Protein AF-A0A9W5Z482-F1 (afdb_monomer_lite)

Secondary structure (DSSP, 8-state):
-HHHHHHHHHHIIIIIHHHHHH---HHHHHHHHHHHHHHHHHHTHHHHHH-----HHHHHHHHHHHTS-HHHHHHHGGGGT-------------PPSP---TT--HHHHHHHHHHHHHHT--SHHHHHHHHHHHHHHTTS-HHHHHHHHHHHHHHHHHH--HHHHHHHHHHHHHHHHSPPPSS--HHHHHHHHHHHHHHHHHHHHHHHHHHHHHHHHHHHHT------TTSHHHHHHHHHHHHHHHHHHHHHHHHS-HHHHHHHHHHTT-HHHHHHHHHHHHHHHHHH--S--HHHHHHHHHHHHHHHTTTT-HHHHHHHHTT-SS--HHHHHHHHHHTT-HHHHHHHHHHHHHH-TT-HHHHHHHHHHHHHTT-HHHHHHHHHHHTTSTTHHHHHHHHHHHHHHTT-HHHHHHHHHHHTTS----HHHHHHHHHHHHHTT-HHHHHHHHHHHHHHHHHH--HHHHH-HHHHHHHHHHHHHHHHHHHHHHHHHHTTT-THHHHHHHHHHHHHHHHTTT-HHHHHHHHHHHHHHHHHHSS-----SSHHHHHHHHHHHHHTT-THHHHHHHHHHHHTT-HHHHHHHHHHHHHTTTT-----------TTHHHHHHHHHHHHHHHHHHHHHHHHHHH--S-HHHHHHHHHHHHHH-TT-HHHHHHHHHHHHHHHHHHHTSPTT-TT--

Structure (mmCIF, N/CA/C/O backbone):
data_AF-A0A9W5Z482-F1
#
_entry.id   AF-A0A9W5Z482-F1
#
loop_
_atom_site.group_PDB
_atom_site.id
_atom_site.type_symbol
_atom_site.label_atom_id
_atom_site.label_alt_id
_atom_site.label_comp_id
_atom_site.label_asym_id
_atom_site.label_entity_id
_atom_site.label_seq_id
_atom_site.pdbx_PDB_ins_code
_atom_site.Cartn_x
_atom_site.Cartn_y
_atom_site.Cartn_z
_atom_site.occupancy
_atom_site.B_iso_or_equiv
_atom_site.auth_seq_id
_atom_site.auth_comp_id
_atom_site.auth_asym_id
_atom_site.auth_atom_id
_atom_site.pdbx_PDB_model_num
ATOM 1 N N . MET A 1 1 ? 15.829 -12.312 -38.586 1.00 54.84 1 MET A N 1
ATOM 2 C CA . MET A 1 1 ? 14.832 -11.801 -39.549 1.00 54.84 1 MET A CA 1
ATOM 3 C C . MET A 1 1 ? 13.422 -12.063 -39.042 1.00 54.84 1 MET A C 1
ATOM 5 O O . MET A 1 1 ? 12.671 -11.106 -38.950 1.00 54.84 1 MET A O 1
ATOM 9 N N . GLU A 1 2 ? 13.074 -13.291 -38.641 1.00 63.84 2 GLU A N 1
ATOM 10 C CA . GLU A 1 2 ? 11.758 -13.576 -38.031 1.00 63.84 2 GLU A CA 1
ATOM 11 C C . GLU A 1 2 ? 11.583 -12.914 -36.653 1.00 63.84 2 GLU A C 1
ATOM 13 O O . GLU A 1 2 ? 10.666 -12.123 -36.494 1.00 63.84 2 GLU A O 1
ATOM 18 N N . GLU A 1 3 ? 12.528 -13.081 -35.716 1.00 70.75 3 GLU A N 1
ATOM 19 C CA . GLU A 1 3 ? 12.453 -12.416 -34.392 1.00 70.75 3 GLU A CA 1
ATOM 20 C C . GLU A 1 3 ? 12.371 -10.878 -34.495 1.00 70.75 3 GLU A C 1
ATOM 22 O O . GLU A 1 3 ? 11.689 -10.217 -33.717 1.00 70.75 3 GLU A O 1
ATOM 27 N N . THR A 1 4 ? 13.054 -10.291 -35.483 1.00 73.88 4 THR A N 1
ATOM 28 C CA . THR A 1 4 ? 13.005 -8.845 -35.753 1.00 73.88 4 THR A CA 1
ATOM 29 C C . THR A 1 4 ? 11.670 -8.410 -36.349 1.00 73.88 4 THR A C 1
ATOM 31 O O . THR A 1 4 ? 11.233 -7.297 -36.091 1.00 73.88 4 THR A O 1
ATOM 34 N N . PHE A 1 5 ? 11.026 -9.268 -37.140 1.00 75.00 5 PHE A N 1
ATOM 35 C CA . PHE A 1 5 ? 9.711 -9.003 -37.717 1.00 75.00 5 PHE A CA 1
ATOM 36 C C . PHE A 1 5 ? 8.631 -9.043 -36.629 1.00 75.00 5 PHE A C 1
ATOM 38 O O . PHE A 1 5 ? 7.838 -8.111 -36.529 1.00 75.00 5 PHE A O 1
ATOM 45 N N . ASP A 1 6 ? 8.680 -10.042 -35.745 1.00 79.00 6 ASP A N 1
ATOM 46 C CA . ASP A 1 6 ? 7.742 -10.172 -34.624 1.00 79.00 6 ASP A CA 1
ATOM 47 C C . ASP A 1 6 ? 7.897 -9.021 -33.622 1.00 79.00 6 ASP A C 1
ATOM 49 O O . ASP A 1 6 ? 6.909 -8.457 -33.154 1.00 79.00 6 ASP A O 1
ATOM 53 N N . PHE A 1 7 ? 9.137 -8.590 -33.362 1.00 82.56 7 PHE A N 1
ATOM 54 C CA . PHE A 1 7 ? 9.402 -7.390 -32.569 1.00 82.56 7 PHE A CA 1
ATOM 55 C C . PHE A 1 7 ? 8.771 -6.132 -33.184 1.00 82.56 7 PHE A C 1
ATOM 57 O O . PHE A 1 7 ? 8.166 -5.335 -32.469 1.00 82.56 7 PHE A O 1
ATOM 64 N N . ILE A 1 8 ? 8.898 -5.944 -34.501 1.00 81.69 8 ILE A N 1
ATOM 65 C CA . ILE A 1 8 ? 8.340 -4.771 -35.185 1.00 81.69 8 ILE A CA 1
ATOM 66 C C . ILE A 1 8 ? 6.812 -4.795 -35.152 1.00 81.69 8 ILE A C 1
ATOM 68 O O . ILE A 1 8 ? 6.208 -3.760 -34.884 1.00 81.69 8 ILE A O 1
ATOM 72 N N . LEU A 1 9 ? 6.184 -5.953 -35.376 1.00 81.31 9 LEU A N 1
ATOM 73 C CA . LEU A 1 9 ? 4.731 -6.094 -35.263 1.00 81.31 9 LEU A CA 1
ATOM 74 C C . LEU A 1 9 ? 4.243 -5.780 -33.848 1.00 81.31 9 LEU A C 1
ATOM 76 O O . LEU A 1 9 ? 3.311 -4.994 -33.680 1.00 81.31 9 LEU A O 1
ATOM 80 N N . PHE A 1 10 ? 4.927 -6.311 -32.835 1.00 84.19 10 PHE A N 1
ATOM 81 C CA . PHE A 1 10 ? 4.622 -6.033 -31.436 1.00 84.19 10 PHE A CA 1
ATOM 82 C C . PHE A 1 10 ? 4.775 -4.541 -31.095 1.00 84.19 10 PHE A C 1
ATOM 84 O O . PHE A 1 10 ? 3.921 -3.964 -30.420 1.00 84.19 10 PHE A O 1
ATOM 91 N N . PHE A 1 11 ? 5.832 -3.892 -31.592 1.00 83.88 11 PHE A N 1
ATOM 92 C CA . PHE A 1 11 ? 6.069 -2.460 -31.392 1.00 83.88 11 PHE A CA 1
ATOM 93 C C . PHE A 1 11 ? 5.025 -1.584 -32.102 1.00 83.88 11 PHE A C 1
ATOM 95 O O . PHE A 1 11 ? 4.569 -0.581 -31.545 1.00 83.88 11 PHE A O 1
ATOM 102 N N . LEU A 1 12 ? 4.614 -1.971 -33.314 1.00 82.75 12 LEU A N 1
ATOM 103 C CA . LEU A 1 12 ? 3.554 -1.291 -34.055 1.00 82.75 12 LEU A CA 1
ATOM 104 C C . LEU A 1 12 ? 2.220 -1.383 -33.311 1.00 82.75 12 LEU A C 1
ATOM 106 O O . LEU A 1 12 ? 1.574 -0.358 -33.103 1.00 82.75 12 LEU A O 1
ATOM 110 N N . GLN A 1 13 ? 1.847 -2.588 -32.879 1.00 84.38 13 GLN A N 1
ATOM 111 C CA . GLN A 1 13 ? 0.572 -2.862 -32.226 1.00 84.38 13 GLN A CA 1
ATOM 112 C C . GLN A 1 13 ? 0.435 -2.150 -30.878 1.00 84.38 13 GLN A C 1
ATOM 114 O O . GLN A 1 13 ? -0.558 -1.465 -30.660 1.00 84.38 13 GLN A O 1
ATOM 119 N N . ASN A 1 14 ? 1.415 -2.312 -29.985 1.00 82.62 14 ASN A N 1
ATOM 120 C CA . ASN A 1 14 ? 1.245 -1.948 -28.575 1.00 82.62 14 ASN A CA 1
ATOM 121 C C . ASN A 1 14 ? 1.732 -0.543 -28.222 1.00 82.62 14 ASN A C 1
ATOM 123 O O . ASN A 1 14 ? 1.478 -0.080 -27.119 1.00 82.62 14 ASN A O 1
ATOM 127 N N . VAL A 1 15 ? 2.490 0.118 -29.102 1.00 82.31 15 VAL A N 1
ATOM 128 C CA . VAL A 1 15 ? 3.088 1.422 -28.776 1.00 82.31 15 VAL A CA 1
ATOM 129 C C . VAL A 1 15 ? 2.818 2.435 -29.872 1.00 82.31 15 VAL A C 1
ATOM 131 O O . VAL A 1 15 ? 2.248 3.492 -29.608 1.00 82.31 15 VAL A O 1
ATOM 134 N N . LEU A 1 16 ? 3.203 2.148 -31.118 1.00 83.19 16 LEU A N 1
ATOM 135 C CA . LEU A 1 16 ? 3.135 3.169 -32.167 1.00 83.19 16 LEU A CA 1
ATOM 136 C C . LEU A 1 16 ? 1.696 3.528 -32.547 1.00 83.19 16 LEU A C 1
ATOM 138 O O . LEU A 1 16 ? 1.410 4.703 -32.746 1.00 83.19 16 LEU A O 1
ATOM 142 N N . VAL A 1 17 ? 0.788 2.554 -32.642 1.00 84.62 17 VAL A N 1
ATOM 143 C CA . VAL A 1 17 ? -0.615 2.828 -32.995 1.00 84.62 17 VAL A CA 1
ATOM 144 C C . VAL A 1 17 ? -1.327 3.606 -31.893 1.00 84.62 17 VAL A C 1
ATOM 146 O O . VAL A 1 17 ? -1.981 4.603 -32.191 1.00 84.62 17 VAL A O 1
ATOM 149 N N . GLU A 1 18 ? -1.150 3.220 -30.630 1.00 84.62 18 GLU A N 1
ATOM 150 C CA . GLU A 1 18 ? -1.739 3.952 -29.504 1.00 84.62 18 GLU A CA 1
ATOM 151 C C . GLU A 1 18 ? -1.191 5.381 -29.412 1.00 84.62 18 GLU A C 1
ATOM 153 O O . GLU A 1 18 ? -1.971 6.327 -29.328 1.00 84.62 18 GLU A O 1
ATOM 158 N N . THR A 1 19 ? 0.133 5.553 -29.533 1.00 82.19 19 THR A N 1
ATOM 159 C CA . THR A 1 19 ? 0.769 6.886 -29.502 1.00 82.19 19 THR A CA 1
ATOM 160 C C . THR A 1 19 ? 0.380 7.756 -30.696 1.00 82.19 19 THR A C 1
ATOM 162 O O . THR A 1 19 ? 0.248 8.970 -30.565 1.00 82.19 19 THR A O 1
ATOM 165 N N . PHE A 1 20 ? 0.146 7.162 -31.869 1.00 83.88 20 PHE A N 1
ATOM 166 C CA . PHE A 1 20 ? -0.346 7.890 -33.039 1.00 83.88 20 PHE A CA 1
ATOM 167 C C . PHE A 1 20 ? -1.770 8.417 -32.832 1.00 83.88 20 PHE A C 1
ATOM 169 O O . PHE A 1 20 ? -2.056 9.560 -33.197 1.00 83.88 20 PHE A O 1
ATOM 176 N N . LEU A 1 21 ? -2.644 7.614 -32.216 1.00 84.50 21 LEU A N 1
ATOM 177 C CA . LEU A 1 21 ? -4.010 8.023 -31.886 1.00 84.50 21 LEU A CA 1
ATOM 178 C C . LEU A 1 21 ? -4.052 9.060 -30.755 1.00 84.50 21 LEU A C 1
ATOM 180 O O . LEU A 1 21 ? -4.895 9.954 -30.794 1.00 84.50 21 LEU A O 1
ATOM 184 N N . SER A 1 22 ? -3.153 8.970 -29.769 1.00 84.38 22 SER A N 1
ATOM 185 C CA . SER A 1 22 ? -3.093 9.911 -28.641 1.00 84.38 22 SER A CA 1
ATOM 186 C C . SER A 1 22 ? -2.330 11.205 -28.937 1.00 84.38 22 SER A C 1
ATOM 188 O O . SER A 1 22 ? -2.401 12.149 -28.148 1.00 84.38 22 SER A O 1
ATOM 190 N N . ALA A 1 23 ? -1.587 11.277 -30.045 1.00 82.62 23 ALA A N 1
ATOM 191 C CA . ALA A 1 23 ? -0.759 12.430 -30.371 1.00 82.62 23 ALA A CA 1
ATOM 192 C C . ALA A 1 23 ? -1.599 13.699 -30.603 1.00 82.62 23 ALA A C 1
ATOM 194 O O . ALA A 1 23 ? -2.407 13.782 -31.526 1.00 82.62 23 ALA A O 1
ATOM 195 N N . SER A 1 24 ? -1.335 14.736 -29.805 1.00 80.25 24 SER A N 1
ATOM 196 C CA . SER A 1 24 ? -2.023 16.034 -29.877 1.00 80.25 24 SER A CA 1
ATOM 197 C C . SER A 1 24 ? -1.505 16.960 -30.984 1.00 80.25 24 SER A C 1
ATOM 199 O O . SER A 1 24 ? -2.161 17.939 -31.334 1.00 80.25 24 SER A O 1
ATOM 201 N N . ASN A 1 25 ? -0.321 16.678 -31.540 1.00 83.56 25 ASN A N 1
ATOM 202 C CA . ASN A 1 25 ? 0.351 17.532 -32.518 1.00 83.56 25 ASN A CA 1
ATOM 203 C C . ASN A 1 25 ? 0.430 16.854 -33.895 1.00 83.56 25 ASN A C 1
ATOM 205 O O . ASN A 1 25 ? 0.949 15.746 -34.033 1.00 83.56 25 ASN A O 1
ATOM 209 N N . THR A 1 26 ? 0.009 17.560 -34.944 1.00 82.12 26 THR A N 1
ATOM 210 C CA . THR A 1 26 ? 0.071 17.084 -36.337 1.00 82.12 26 THR A CA 1
ATOM 211 C C . THR A 1 26 ? 1.504 16.801 -36.798 1.00 82.12 26 THR A C 1
ATOM 213 O O . THR A 1 26 ? 1.750 15.862 -37.555 1.00 82.12 26 THR A O 1
ATOM 216 N N . ARG A 1 27 ? 2.490 17.554 -36.291 1.00 81.06 27 ARG A N 1
ATOM 217 C CA . ARG A 1 27 ? 3.913 17.306 -36.564 1.00 81.06 27 ARG A CA 1
ATOM 218 C C . ARG A 1 27 ? 4.389 15.999 -35.931 1.00 81.06 27 ARG A C 1
ATOM 220 O O . ARG A 1 27 ? 5.186 15.287 -36.535 1.00 81.06 27 ARG A O 1
ATOM 227 N N . ALA A 1 28 ? 3.897 15.689 -34.734 1.00 78.44 28 ALA A N 1
ATOM 228 C CA . ALA A 1 28 ? 4.198 14.447 -34.034 1.00 78.44 28 ALA A CA 1
ATOM 229 C C . ALA A 1 28 ? 3.612 13.234 -34.763 1.00 78.44 28 ALA A C 1
ATOM 231 O O . ALA A 1 28 ? 4.342 12.293 -35.075 1.00 78.44 28 ALA A O 1
ATOM 232 N N . GLN A 1 29 ? 2.346 13.330 -35.172 1.00 83.12 29 GLN A N 1
ATOM 233 C CA . GLN A 1 29 ? 1.701 12.331 -36.025 1.00 83.12 29 GLN A CA 1
ATOM 234 C C . GLN A 1 29 ? 2.460 12.111 -37.341 1.00 83.12 29 GLN A C 1
ATOM 236 O O . GLN A 1 29 ? 2.629 10.969 -37.756 1.00 83.12 29 GLN A O 1
ATOM 241 N N . GLY A 1 30 ? 2.995 13.167 -37.966 1.00 83.31 30 GLY A N 1
ATOM 242 C CA . GLY A 1 30 ? 3.830 13.044 -39.167 1.00 83.31 30 GLY A CA 1
ATOM 243 C C . GLY A 1 30 ? 5.130 12.254 -38.947 1.00 83.31 30 GLY A C 1
ATOM 244 O O . GLY A 1 30 ? 5.507 11.439 -39.791 1.00 83.31 30 GLY A O 1
ATOM 245 N N . PHE A 1 31 ? 5.807 12.443 -37.808 1.00 81.44 31 PHE A N 1
ATOM 246 C CA . PHE A 1 31 ? 7.001 11.662 -37.453 1.00 81.44 31 PHE A CA 1
ATOM 247 C C . PHE A 1 31 ? 6.672 10.196 -37.126 1.00 81.44 31 PHE A C 1
ATOM 249 O O . PHE A 1 31 ? 7.422 9.302 -37.522 1.00 81.44 31 PHE A O 1
ATOM 256 N N . LEU A 1 32 ? 5.546 9.938 -36.456 1.00 84.00 32 LEU A N 1
ATOM 257 C CA . LEU A 1 32 ? 5.069 8.581 -36.167 1.00 84.00 32 LEU A CA 1
ATOM 258 C C . LEU A 1 32 ? 4.631 7.847 -37.442 1.00 84.00 32 LEU A C 1
ATOM 260 O O . LEU A 1 32 ? 5.006 6.694 -37.641 1.00 84.00 32 LEU A O 1
ATOM 264 N N . ALA A 1 33 ? 3.944 8.529 -38.360 1.00 85.00 33 ALA A N 1
ATOM 265 C CA . ALA A 1 33 ? 3.577 7.991 -39.668 1.00 85.00 33 ALA A CA 1
ATOM 266 C C . ALA A 1 33 ? 4.812 7.620 -40.506 1.00 85.00 33 ALA A C 1
ATOM 268 O O . ALA A 1 33 ? 4.873 6.543 -41.102 1.00 85.00 33 ALA A O 1
ATOM 269 N N . TYR A 1 34 ? 5.844 8.472 -40.496 1.00 85.94 34 TYR A N 1
ATOM 270 C CA . TYR A 1 34 ? 7.139 8.158 -41.104 1.00 85.94 34 TYR A CA 1
ATOM 271 C C . TYR A 1 34 ? 7.763 6.890 -40.508 1.00 85.94 34 TYR A C 1
ATOM 273 O O . TYR A 1 34 ? 8.313 6.060 -41.236 1.00 85.94 34 TYR A O 1
ATOM 281 N N . ALA A 1 35 ? 7.689 6.724 -39.189 1.00 83.62 35 ALA A N 1
ATOM 282 C CA . ALA A 1 35 ? 8.217 5.545 -38.527 1.00 83.62 35 ALA A CA 1
ATOM 283 C C . ALA A 1 35 ? 7.454 4.270 -38.884 1.00 83.62 35 ALA A C 1
ATOM 285 O O . ALA A 1 35 ? 8.082 3.291 -39.285 1.00 83.62 35 ALA A O 1
ATOM 286 N N . MET A 1 36 ? 6.120 4.301 -38.802 1.00 85.06 36 MET A N 1
ATOM 287 C CA . MET A 1 36 ? 5.258 3.182 -39.185 1.00 85.06 36 MET A CA 1
ATOM 288 C C . MET A 1 36 ? 5.544 2.740 -40.619 1.00 85.06 36 MET A C 1
ATOM 290 O O . MET A 1 36 ? 5.811 1.567 -40.854 1.00 85.06 36 MET A O 1
ATOM 294 N N . GLN A 1 37 ? 5.605 3.686 -41.559 1.00 84.81 37 GLN A N 1
ATOM 295 C CA . GLN A 1 37 ? 5.914 3.399 -42.959 1.00 84.81 37 GLN A CA 1
ATOM 296 C C . GLN A 1 37 ? 7.273 2.703 -43.131 1.00 84.81 37 GLN A C 1
ATOM 298 O O . GLN A 1 37 ? 7.373 1.711 -43.845 1.00 84.81 37 GLN A O 1
ATOM 303 N N . ASN A 1 38 ? 8.345 3.204 -42.509 1.00 82.00 38 ASN A N 1
ATOM 304 C CA . ASN A 1 38 ? 9.672 2.604 -42.698 1.00 82.00 38 ASN A CA 1
ATOM 305 C C . ASN A 1 38 ? 9.808 1.234 -42.029 1.00 82.00 38 ASN A C 1
ATOM 307 O O . ASN A 1 38 ? 10.508 0.370 -42.555 1.00 82.00 38 ASN A O 1
ATOM 311 N N . LEU A 1 39 ? 9.127 1.023 -40.901 1.00 81.62 39 LEU A N 1
ATOM 312 C CA . LEU A 1 39 ? 9.066 -0.278 -40.243 1.00 81.62 39 LEU A CA 1
ATOM 313 C C . LEU A 1 39 ? 8.276 -1.294 -41.086 1.00 81.62 39 LEU A C 1
ATOM 315 O O . LEU A 1 39 ? 8.740 -2.418 -41.269 1.00 81.62 39 LEU A O 1
ATOM 319 N N . LEU A 1 40 ? 7.150 -0.889 -41.682 1.00 80.38 40 LEU A N 1
ATOM 320 C CA . LEU A 1 40 ? 6.361 -1.727 -42.598 1.00 80.38 40 LEU A CA 1
ATOM 321 C C . LEU A 1 40 ? 7.124 -2.063 -43.891 1.00 80.38 40 LEU A C 1
ATOM 323 O O . LEU A 1 40 ? 7.148 -3.226 -44.312 1.00 80.38 40 LEU A O 1
ATOM 327 N N . ARG A 1 41 ? 7.842 -1.082 -44.458 1.00 80.31 41 ARG A N 1
ATOM 328 C CA . ARG A 1 41 ? 8.763 -1.280 -45.591 1.00 80.31 41 ARG A CA 1
ATOM 329 C C . ARG A 1 41 ? 9.848 -2.296 -45.278 1.00 80.31 41 ARG A C 1
ATOM 331 O O . ARG A 1 41 ? 10.116 -3.171 -46.096 1.00 80.31 41 ARG A O 1
ATOM 338 N N . PHE A 1 42 ? 10.456 -2.204 -44.096 1.00 72.88 42 PHE A N 1
ATOM 339 C CA . PHE A 1 42 ? 11.486 -3.148 -43.665 1.00 72.88 42 PHE A CA 1
ATOM 340 C C . PHE A 1 42 ? 10.939 -4.575 -43.524 1.00 72.88 42 PHE A C 1
ATOM 342 O O . PHE A 1 42 ? 11.577 -5.540 -43.945 1.00 72.88 42 PHE A O 1
ATOM 349 N N . CYS A 1 43 ? 9.722 -4.712 -43.002 1.00 69.62 43 CYS A N 1
ATOM 350 C CA . CYS A 1 43 ? 9.016 -5.988 -42.924 1.00 69.62 43 CYS A CA 1
ATOM 351 C C . CYS A 1 43 ? 8.684 -6.583 -44.314 1.00 69.62 43 CYS A C 1
ATOM 353 O O . CYS A 1 43 ? 8.465 -7.794 -44.447 1.00 69.62 43 CYS A O 1
ATOM 355 N N . GLY A 1 44 ? 8.702 -5.763 -45.373 1.00 67.19 44 GLY A N 1
ATOM 356 C CA . GLY A 1 44 ? 8.306 -6.157 -46.725 1.00 67.19 44 GLY A CA 1
ATOM 357 C C . GLY A 1 44 ? 6.806 -6.436 -46.833 1.00 67.19 44 GLY A C 1
ATOM 358 O O . GLY A 1 44 ? 6.390 -7.230 -47.673 1.00 67.19 44 GLY A O 1
ATOM 359 N N . LEU A 1 45 ? 6.005 -5.827 -45.951 1.00 65.69 45 LEU A N 1
ATOM 360 C CA . LEU A 1 45 ? 4.546 -5.958 -45.941 1.00 65.69 45 LEU A CA 1
ATOM 361 C C . LEU A 1 45 ? 3.908 -5.175 -47.094 1.00 65.69 45 LEU A C 1
ATOM 363 O O . LEU A 1 45 ? 2.899 -5.617 -47.634 1.00 65.69 45 LEU A O 1
ATOM 367 N N . ASP A 1 46 ? 4.546 -4.089 -47.542 1.00 59.50 46 ASP A N 1
ATOM 368 C CA . ASP A 1 46 ? 4.120 -3.301 -48.706 1.00 59.50 46 ASP A CA 1
ATOM 369 C C . ASP A 1 46 ? 4.012 -4.168 -49.971 1.00 59.50 46 ASP A C 1
ATOM 371 O O . ASP A 1 46 ? 3.036 -4.072 -50.710 1.00 59.50 46 ASP A O 1
ATOM 375 N N . SER A 1 47 ? 4.984 -5.059 -50.209 1.00 58.28 47 SER A N 1
ATOM 376 C CA . SER A 1 47 ? 4.965 -5.966 -51.362 1.00 58.28 47 SER A CA 1
ATOM 377 C C . SER A 1 47 ? 4.102 -7.207 -51.132 1.00 58.28 47 SER A C 1
ATOM 379 O O . SER A 1 47 ? 3.472 -7.671 -52.078 1.00 58.28 47 SER A O 1
ATOM 381 N N . ALA A 1 48 ? 4.024 -7.722 -49.899 1.00 57.09 48 ALA A N 1
ATOM 382 C CA . ALA A 1 48 ? 3.227 -8.905 -49.555 1.00 57.09 48 ALA A CA 1
ATOM 383 C C . ALA A 1 48 ? 1.707 -8.644 -49.539 1.00 57.09 48 ALA A C 1
ATOM 385 O O . ALA A 1 48 ? 0.930 -9.533 -49.867 1.00 57.09 48 ALA A O 1
ATOM 386 N N . VAL A 1 49 ? 1.270 -7.431 -49.180 1.00 58.25 49 VAL A N 1
ATOM 387 C CA . VAL A 1 49 ? -0.151 -7.038 -49.196 1.00 58.25 49 VAL A CA 1
ATOM 388 C C . VAL A 1 49 ? -0.581 -6.555 -50.589 1.00 58.25 49 VAL A C 1
ATOM 390 O O . VAL A 1 49 ? -1.719 -6.802 -50.993 1.00 58.25 49 VAL A O 1
ATOM 393 N N . ALA A 1 50 ? 0.318 -5.906 -51.345 1.00 57.38 50 ALA A N 1
ATOM 394 C CA . ALA A 1 50 ? 0.043 -5.450 -52.712 1.00 57.38 50 ALA A CA 1
ATOM 395 C C . ALA A 1 50 ? 0.021 -6.599 -53.737 1.00 57.38 50 ALA A C 1
ATOM 397 O O . ALA A 1 50 ? -0.849 -6.626 -54.608 1.00 57.38 50 ALA A O 1
ATOM 398 N N . ASN A 1 51 ? 0.927 -7.576 -53.618 1.00 56.81 51 ASN A N 1
ATOM 399 C CA . ASN A 1 51 ? 0.918 -8.777 -54.449 1.00 56.81 51 ASN A CA 1
ATOM 400 C C . ASN A 1 51 ? 0.178 -9.899 -53.715 1.00 56.81 51 ASN A C 1
ATOM 402 O O . ASN A 1 51 ? 0.776 -10.645 -52.947 1.00 56.81 51 ASN A O 1
ATOM 406 N N . ARG A 1 52 ? -1.120 -10.075 -53.997 1.00 53.69 52 ARG A N 1
ATOM 407 C CA . ARG A 1 52 ? -1.876 -11.301 -53.654 1.00 53.69 52 ARG A CA 1
ATOM 408 C C . ARG A 1 52 ? -1.380 -12.505 -54.483 1.00 53.69 52 ARG A C 1
ATOM 410 O O . ARG A 1 52 ? -2.152 -13.121 -55.216 1.00 53.69 52 ARG A O 1
ATOM 417 N N . SER A 1 53 ? -0.079 -12.789 -54.477 1.00 46.53 53 SER A N 1
ATOM 418 C CA . SER A 1 53 ? 0.539 -13.846 -55.282 1.00 46.53 53 SER A CA 1
ATOM 419 C C . SER A 1 53 ? 0.624 -15.163 -54.511 1.00 46.53 53 SER A C 1
ATOM 421 O O . SER A 1 53 ? 0.942 -15.172 -53.327 1.00 46.53 53 SER A O 1
ATOM 423 N N . ARG A 1 54 ? 0.371 -16.269 -55.225 1.00 47.72 54 ARG A N 1
ATOM 424 C CA . ARG A 1 54 ? 0.322 -17.680 -54.786 1.00 47.72 54 ARG A CA 1
ATOM 425 C C . ARG A 1 54 ? 1.675 -18.263 -54.304 1.00 47.72 54 ARG A C 1
ATOM 427 O O . ARG A 1 54 ? 1.995 -19.397 -54.648 1.00 47.72 54 ARG A O 1
ATOM 434 N N . ASP A 1 55 ? 2.474 -17.511 -53.549 1.00 51.09 55 ASP A N 1
ATOM 435 C CA . ASP A 1 55 ? 3.761 -17.969 -53.007 1.00 51.09 55 ASP A CA 1
ATOM 436 C C . ASP A 1 55 ? 3.647 -18.319 -51.516 1.00 51.09 55 ASP A C 1
ATOM 438 O O . ASP A 1 55 ? 3.397 -17.463 -50.671 1.00 51.09 55 ASP A O 1
ATOM 442 N N . PHE A 1 56 ? 3.945 -19.574 -51.176 1.00 51.06 56 PHE A N 1
ATOM 443 C CA . PHE A 1 56 ? 3.833 -20.156 -49.826 1.00 51.06 56 PHE A CA 1
ATOM 444 C C . PHE A 1 56 ? 4.657 -19.425 -48.732 1.00 51.06 56 PHE A C 1
ATOM 446 O O . PHE A 1 56 ? 4.397 -19.583 -47.546 1.00 51.06 56 PHE A O 1
ATOM 453 N N . ARG A 1 57 ? 5.663 -18.610 -49.103 1.00 50.78 57 ARG A N 1
ATOM 454 C CA . ARG A 1 57 ? 6.443 -17.751 -48.175 1.00 50.78 57 ARG A CA 1
ATOM 455 C C . ARG A 1 57 ? 5.887 -16.330 -48.023 1.00 50.78 57 ARG A C 1
ATOM 457 O O . ARG A 1 57 ? 6.170 -15.673 -47.023 1.00 50.78 57 ARG A O 1
ATOM 464 N N . ALA A 1 58 ? 5.138 -15.836 -49.011 1.00 52.59 58 ALA A N 1
ATOM 465 C CA . ALA A 1 58 ? 4.356 -14.607 -48.865 1.00 52.59 58 ALA A CA 1
ATOM 466 C C . ALA A 1 58 ? 3.164 -14.850 -47.923 1.00 52.59 58 ALA A C 1
ATOM 468 O O . ALA A 1 58 ? 2.791 -13.947 -47.174 1.00 52.59 58 ALA A O 1
ATOM 469 N N . ASP A 1 59 ? 2.670 -16.094 -47.882 1.00 58.72 59 ASP A N 1
ATOM 470 C CA . ASP A 1 59 ? 1.641 -16.555 -46.950 1.00 58.72 59 ASP A CA 1
ATOM 471 C C . ASP A 1 59 ? 2.042 -16.396 -45.479 1.00 58.72 59 ASP A C 1
ATOM 473 O O . ASP A 1 59 ? 1.229 -15.905 -44.712 1.00 58.72 59 ASP A O 1
ATOM 477 N N . GLU A 1 60 ? 3.277 -16.693 -45.054 1.00 65.44 60 GLU A N 1
ATOM 478 C CA . GLU A 1 60 ? 3.658 -16.536 -43.632 1.00 65.44 60 GLU A CA 1
ATOM 479 C C . GLU A 1 60 ? 3.665 -15.066 -43.176 1.00 65.44 60 GLU A C 1
ATOM 481 O O . GLU A 1 60 ? 3.184 -14.737 -42.092 1.00 65.44 60 GLU A O 1
ATOM 486 N N . LYS A 1 61 ? 4.172 -14.147 -44.007 1.00 68.19 61 LYS A N 1
ATOM 487 C CA . LYS A 1 61 ? 4.167 -12.707 -43.686 1.00 68.19 61 LYS A CA 1
ATOM 488 C C . LYS A 1 61 ? 2.758 -12.121 -43.720 1.00 68.19 61 LYS A C 1
ATOM 490 O O . LYS A 1 61 ? 2.439 -11.247 -42.917 1.00 68.19 61 LYS A O 1
ATOM 495 N N . TYR A 1 62 ? 1.929 -12.599 -44.646 1.00 69.69 62 TYR A N 1
ATOM 496 C CA . TYR A 1 62 ? 0.530 -12.209 -44.754 1.00 69.69 62 TYR A CA 1
ATOM 497 C C . TYR A 1 62 ? -0.313 -12.787 -43.607 1.00 69.69 62 TYR A C 1
ATOM 499 O O . TYR A 1 62 ? -1.134 -12.074 -43.041 1.00 69.69 62 TYR A O 1
ATOM 507 N N . GLN A 1 63 ? -0.061 -14.026 -43.183 1.00 71.62 63 GLN A N 1
ATOM 508 C CA . GLN A 1 63 ? -0.681 -14.643 -42.007 1.00 71.62 63 GLN A CA 1
ATOM 509 C C . GLN A 1 63 ? -0.354 -13.860 -40.735 1.00 71.62 63 GLN A C 1
ATOM 511 O O . GLN A 1 63 ? -1.269 -13.484 -40.011 1.00 71.62 63 GLN A O 1
ATOM 516 N N . ARG A 1 64 ? 0.913 -13.488 -40.520 1.00 70.12 64 ARG A N 1
ATOM 517 C CA . ARG A 1 64 ? 1.307 -12.634 -39.385 1.00 70.12 64 ARG A CA 1
ATOM 518 C C . ARG A 1 64 ? 0.726 -11.214 -39.459 1.00 70.12 64 ARG A C 1
ATOM 520 O O . ARG A 1 64 ? 0.517 -10.575 -38.436 1.00 70.12 64 ARG A O 1
ATOM 527 N N . TRP A 1 65 ? 0.423 -10.705 -40.657 1.00 75.81 65 TRP A N 1
ATOM 528 C CA . TRP A 1 65 ? -0.366 -9.477 -40.804 1.00 75.81 65 TRP A CA 1
ATOM 529 C C . TRP A 1 65 ? -1.824 -9.693 -40.390 1.00 75.81 65 TRP A C 1
ATOM 531 O O . TRP A 1 65 ? -2.383 -8.846 -39.704 1.00 75.81 65 TRP A O 1
ATOM 541 N N . LEU A 1 66 ? -2.440 -10.820 -40.766 1.00 75.81 66 LEU A N 1
ATOM 542 C CA . LEU A 1 66 ? -3.800 -11.182 -40.351 1.00 75.81 66 LEU A CA 1
ATOM 543 C C . LEU A 1 66 ? -3.923 -11.426 -38.838 1.00 75.81 66 LEU A C 1
ATOM 545 O O . LEU A 1 66 ? -4.997 -11.179 -38.296 1.00 75.81 66 LEU A O 1
ATOM 549 N N . GLU A 1 67 ? -2.849 -11.857 -38.169 1.00 79.62 67 GLU A N 1
ATOM 550 C CA . GLU A 1 67 ? -2.780 -11.994 -36.703 1.00 79.62 67 GLU A CA 1
ATOM 551 C C . GLU A 1 67 ? -2.947 -10.652 -35.968 1.00 79.62 67 GLU A C 1
ATOM 553 O O . GLU A 1 67 ? -3.341 -10.634 -34.801 1.00 79.62 67 GLU A O 1
ATOM 558 N N . LEU A 1 68 ? -2.704 -9.517 -36.637 1.00 78.94 68 LEU A N 1
ATOM 559 C CA . LEU A 1 68 ? -2.940 -8.203 -36.045 1.00 78.94 68 LEU A CA 1
ATOM 560 C C . LEU A 1 68 ? -4.446 -7.909 -35.895 1.00 78.94 68 LEU A C 1
ATOM 562 O O . LEU A 1 68 ? -5.235 -8.179 -36.813 1.00 78.94 68 LEU A O 1
ATOM 566 N N . PRO A 1 69 ? -4.858 -7.233 -34.803 1.00 86.62 69 PRO A N 1
ATOM 567 C CA . PRO A 1 69 ? -6.228 -6.757 -34.643 1.00 86.62 69 PRO A CA 1
ATOM 568 C C . PRO A 1 69 ? -6.701 -5.928 -35.844 1.00 86.62 69 PRO A C 1
ATOM 570 O O . PRO A 1 69 ? -5.942 -5.144 -36.418 1.00 86.62 69 PRO A O 1
ATOM 573 N N . GLU A 1 70 ? -7.975 -6.068 -36.219 1.00 81.81 70 GLU A N 1
ATOM 574 C CA . GLU A 1 70 ? -8.563 -5.344 -37.360 1.00 81.81 70 GLU A CA 1
ATOM 575 C C . GLU A 1 70 ? -8.426 -3.823 -37.230 1.00 81.81 70 GLU A C 1
ATOM 577 O O . GLU A 1 70 ? -8.131 -3.138 -38.207 1.00 81.81 70 GLU A O 1
ATOM 582 N N . THR A 1 71 ? -8.555 -3.296 -36.012 1.00 83.38 71 THR A N 1
ATOM 583 C CA . THR A 1 71 ? -8.373 -1.870 -35.708 1.00 83.38 71 THR A CA 1
ATOM 584 C C . THR A 1 71 ? -6.968 -1.385 -36.067 1.00 83.38 71 THR A C 1
ATOM 586 O O . THR A 1 71 ? -6.814 -0.378 -36.756 1.00 83.38 71 THR A O 1
ATOM 589 N N . VAL A 1 72 ? -5.944 -2.141 -35.668 1.00 82.50 72 VAL A N 1
ATOM 590 C CA . VAL A 1 72 ? -4.530 -1.857 -35.946 1.00 82.50 72 VAL A CA 1
ATOM 591 C C . VAL A 1 72 ? -4.245 -1.957 -37.443 1.00 82.50 72 VAL A C 1
ATOM 593 O O . VAL A 1 72 ? -3.614 -1.066 -38.010 1.00 82.50 72 VAL A O 1
ATOM 596 N N . ARG A 1 73 ? -4.769 -2.986 -38.117 1.00 82.31 73 ARG A N 1
ATOM 597 C CA . ARG A 1 73 ? -4.623 -3.141 -39.572 1.00 82.31 73 ARG A CA 1
ATOM 598 C C . ARG A 1 73 ? -5.237 -1.981 -40.348 1.00 82.31 73 ARG A C 1
ATOM 600 O O . ARG A 1 73 ? -4.603 -1.481 -41.274 1.00 82.31 73 ARG A O 1
ATOM 607 N N . ASN A 1 74 ? -6.428 -1.529 -39.962 1.00 83.31 74 ASN A N 1
ATOM 608 C CA . ASN A 1 74 ? -7.105 -0.409 -40.617 1.00 83.31 74 ASN A CA 1
ATOM 609 C C . ASN A 1 74 ? -6.307 0.896 -40.495 1.00 83.31 74 ASN A C 1
ATOM 611 O O . ASN A 1 74 ? -6.263 1.678 -41.442 1.00 83.31 74 ASN A O 1
ATOM 615 N N . ILE A 1 75 ? -5.634 1.107 -39.360 1.00 83.31 75 ILE A N 1
ATOM 616 C CA . ILE A 1 75 ? -4.780 2.281 -39.129 1.00 83.31 75 ILE A CA 1
ATOM 617 C C . ILE A 1 75 ? -3.465 2.176 -39.908 1.00 83.31 75 ILE A C 1
ATOM 619 O O . ILE A 1 75 ? -2.970 3.180 -40.412 1.00 83.31 75 ILE A O 1
ATOM 623 N N . LEU A 1 76 ? -2.897 0.973 -40.028 1.00 82.56 76 LEU A N 1
ATOM 624 C CA . LEU A 1 76 ? -1.614 0.758 -40.700 1.00 82.56 76 LEU A CA 1
ATOM 625 C C . LEU A 1 76 ? -1.724 0.664 -42.232 1.00 82.56 76 LEU A C 1
ATOM 627 O O . LEU A 1 76 ? -0.759 0.977 -42.928 1.00 82.56 76 LEU A O 1
ATOM 631 N N . ALA A 1 77 ? -2.882 0.270 -42.773 1.00 82.31 77 ALA A N 1
ATOM 632 C CA . ALA A 1 77 ? -3.087 0.068 -44.210 1.00 82.31 77 ALA A CA 1
ATOM 633 C C . ALA A 1 77 ? -2.748 1.295 -45.090 1.00 82.31 77 ALA A C 1
ATOM 635 O O . ALA A 1 77 ? -2.095 1.109 -46.121 1.00 82.31 77 ALA A O 1
ATOM 636 N N . PRO A 1 78 ? -3.090 2.545 -44.713 1.00 82.81 78 PRO A N 1
ATOM 637 C CA . PRO A 1 78 ? -2.682 3.731 -45.468 1.00 82.81 78 PRO A CA 1
ATOM 638 C C . PRO A 1 78 ? -1.157 3.901 -45.555 1.00 82.81 78 PRO A C 1
ATOM 640 O O . PRO A 1 78 ? -0.641 4.363 -46.576 1.00 82.81 78 PRO A O 1
ATOM 643 N N . PHE A 1 79 ? -0.415 3.489 -44.520 1.00 80.81 79 PHE A N 1
ATOM 644 C CA . PHE A 1 79 ? 1.037 3.676 -44.444 1.00 80.81 79 PHE A CA 1
ATOM 645 C C . PHE A 1 79 ? 1.845 2.682 -45.288 1.00 80.81 79 PHE A C 1
ATOM 647 O O . PHE A 1 79 ? 3.030 2.912 -45.518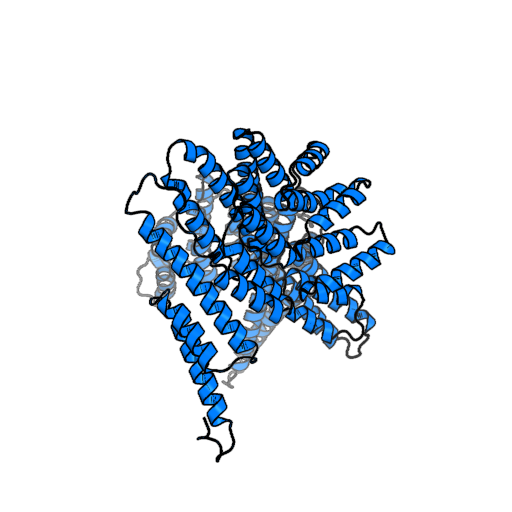 1.00 80.81 79 PHE A O 1
ATOM 654 N N . LEU A 1 80 ? 1.205 1.634 -45.820 1.00 78.50 80 LEU A N 1
ATOM 655 C CA . LEU A 1 80 ? 1.818 0.710 -46.787 1.00 78.50 80 LEU A CA 1
ATOM 656 C C . LEU A 1 80 ? 2.102 1.382 -48.142 1.00 78.50 80 LEU A C 1
ATOM 658 O O . LEU A 1 80 ? 2.944 0.933 -48.913 1.00 78.50 80 LEU A O 1
ATOM 662 N N . THR A 1 81 ? 1.382 2.463 -48.459 1.00 76.94 81 THR A N 1
ATOM 663 C CA . THR A 1 81 ? 1.498 3.174 -49.747 1.00 76.94 81 THR A CA 1
ATOM 664 C C . THR A 1 81 ? 2.020 4.603 -49.600 1.00 76.94 81 THR A C 1
ATOM 666 O O . THR A 1 81 ? 2.367 5.248 -50.595 1.00 76.94 81 THR A O 1
ATOM 669 N N . SER A 1 82 ? 2.119 5.106 -48.366 1.00 82.19 82 SER A N 1
ATOM 670 C CA . SER A 1 82 ? 2.551 6.472 -48.090 1.00 82.19 82 SER A CA 1
ATOM 671 C C . SER A 1 82 ? 4.033 6.700 -48.417 1.00 82.19 82 SER A C 1
ATOM 673 O O . SER A 1 82 ? 4.845 5.773 -48.517 1.00 82.19 82 SER A O 1
ATOM 675 N N . LYS A 1 83 ? 4.402 7.974 -48.602 1.00 80.06 83 LYS A N 1
ATOM 676 C CA . LYS A 1 83 ? 5.767 8.423 -48.931 1.00 80.06 83 LYS A CA 1
ATOM 677 C C . LYS A 1 83 ? 6.235 9.555 -48.015 1.00 80.06 83 LYS A C 1
ATOM 679 O O . LYS A 1 83 ? 6.754 10.565 -48.478 1.00 80.06 83 LYS A O 1
ATOM 684 N N . TYR A 1 84 ? 6.061 9.393 -46.709 1.00 78.69 84 TYR A N 1
ATOM 685 C CA . TYR A 1 84 ? 6.641 10.305 -45.731 1.00 78.69 84 TYR A CA 1
ATOM 686 C C . TYR A 1 84 ? 8.171 10.273 -45.816 1.00 78.69 84 TYR A C 1
ATOM 688 O O . TYR A 1 84 ? 8.785 9.203 -45.875 1.00 78.69 84 TYR A O 1
ATOM 696 N N . THR A 1 85 ? 8.783 11.455 -45.791 1.00 75.25 85 THR A N 1
ATOM 697 C CA . THR A 1 85 ? 10.236 11.656 -45.773 1.00 75.25 85 THR A CA 1
ATOM 698 C C . THR A 1 85 ? 10.584 12.728 -44.751 1.00 75.25 85 THR A C 1
ATOM 700 O O . THR A 1 85 ? 9.939 13.773 -44.711 1.00 75.25 85 THR A O 1
ATOM 703 N N . VAL A 1 86 ? 11.620 12.491 -43.949 1.00 70.62 86 VAL A N 1
ATOM 704 C CA . VAL A 1 86 ? 12.125 13.452 -42.961 1.00 70.62 86 VAL A CA 1
ATOM 705 C C . VAL A 1 86 ? 13.455 14.011 -43.458 1.00 70.62 86 VAL A C 1
ATOM 707 O O . VAL A 1 86 ? 14.335 13.245 -43.852 1.00 70.62 86 VAL A O 1
ATOM 710 N N . THR A 1 87 ? 13.609 15.337 -43.444 1.00 58.84 87 THR A N 1
ATOM 711 C CA . THR A 1 87 ? 14.867 16.005 -43.795 1.00 58.84 87 THR A CA 1
ATOM 712 C C . THR A 1 87 ? 15.935 15.711 -42.742 1.00 58.84 87 THR A C 1
ATOM 714 O O . THR A 1 87 ? 15.727 15.863 -41.538 1.00 58.84 87 THR A O 1
ATOM 717 N N . ILE A 1 88 ? 17.085 15.227 -43.212 1.00 53.72 88 ILE A N 1
ATOM 718 C CA . ILE A 1 88 ? 18.174 14.722 -42.376 1.00 53.72 88 ILE A CA 1
ATOM 719 C C . ILE A 1 88 ? 18.955 15.915 -41.819 1.00 53.72 88 ILE A C 1
ATOM 721 O O . ILE A 1 88 ? 19.823 16.466 -42.487 1.00 53.72 88 ILE A O 1
ATOM 725 N N . GLY A 1 89 ? 18.657 16.313 -40.584 1.00 50.88 89 GLY A N 1
ATOM 726 C CA . GLY A 1 89 ? 19.612 17.054 -39.766 1.00 50.88 89 GLY A CA 1
ATOM 727 C C . GLY A 1 89 ? 20.545 16.051 -39.096 1.00 50.88 89 GLY A C 1
ATOM 728 O O . GLY A 1 89 ? 20.071 15.171 -38.380 1.00 50.88 89 GLY A O 1
ATOM 729 N N . THR A 1 90 ? 21.851 16.143 -39.335 1.00 43.97 90 THR A N 1
ATOM 730 C CA . THR A 1 90 ? 22.872 15.345 -38.641 1.00 43.97 90 THR A CA 1
ATOM 731 C C . THR A 1 90 ? 22.778 15.579 -37.134 1.00 43.97 90 THR A C 1
ATOM 733 O O . THR A 1 90 ? 23.187 16.620 -36.624 1.00 43.97 90 THR A O 1
ATOM 736 N N . LEU A 1 91 ? 22.207 14.614 -36.416 1.00 51.88 91 LEU A N 1
ATOM 737 C CA . LEU A 1 91 ? 22.109 14.616 -34.961 1.00 51.88 91 LEU A CA 1
ATOM 738 C C . LEU A 1 91 ? 23.399 14.027 -34.377 1.00 51.88 91 LEU A C 1
ATOM 740 O O . LEU A 1 91 ? 23.380 12.908 -33.880 1.00 51.88 91 LEU A O 1
ATOM 744 N N . ASN A 1 92 ? 24.513 14.753 -34.453 1.00 48.06 92 ASN A N 1
ATOM 745 C CA . ASN A 1 92 ? 25.731 14.357 -33.747 1.00 48.06 92 ASN A CA 1
ATOM 746 C C . ASN A 1 92 ? 25.623 14.814 -32.292 1.00 48.06 92 ASN A C 1
ATOM 748 O O . ASN A 1 92 ? 25.907 15.968 -31.971 1.00 48.06 92 ASN A O 1
ATOM 752 N N . THR A 1 93 ? 25.193 13.920 -31.410 1.00 53.62 93 THR A N 1
ATOM 753 C CA . THR A 1 93 ? 25.319 14.113 -29.965 1.00 53.62 93 THR A CA 1
ATOM 754 C C . THR A 1 93 ? 26.592 13.417 -29.507 1.00 53.62 93 THR A C 1
ATOM 756 O O . THR A 1 93 ? 26.581 12.234 -29.200 1.00 53.62 93 THR A O 1
ATOM 759 N N . ASN A 1 94 ? 27.710 14.147 -29.478 1.00 53.81 94 ASN A N 1
ATOM 760 C CA . ASN A 1 94 ? 28.890 13.704 -28.736 1.00 53.81 94 ASN A CA 1
ATOM 761 C C . ASN A 1 94 ? 28.563 13.831 -27.243 1.00 53.81 94 ASN A C 1
ATOM 763 O O . ASN A 1 94 ? 28.769 14.882 -26.636 1.00 53.81 94 ASN A O 1
ATOM 767 N N . CYS A 1 95 ? 27.964 12.789 -26.680 1.00 59.12 95 CYS A N 1
ATOM 768 C CA . CYS A 1 95 ? 27.560 12.740 -25.285 1.00 59.12 95 CYS A CA 1
ATOM 769 C C . CYS A 1 95 ? 28.729 12.283 -24.402 1.00 59.12 95 CYS A C 1
ATOM 771 O O . CYS A 1 95 ? 29.300 11.218 -24.615 1.00 59.12 95 CYS A O 1
ATOM 773 N N . SER A 1 96 ? 29.082 13.086 -23.394 1.00 61.56 96 SER A N 1
ATOM 774 C CA . SER A 1 96 ? 30.013 12.690 -22.332 1.00 61.56 96 SER A CA 1
ATOM 775 C C . SER A 1 96 ? 29.227 12.109 -21.157 1.00 61.56 96 SER A C 1
ATOM 777 O O . SER A 1 96 ? 28.396 12.814 -20.578 1.00 61.56 96 SER A O 1
ATOM 779 N N . TYR A 1 97 ? 29.496 10.859 -20.797 1.00 70.38 97 TYR A N 1
ATOM 780 C CA . TYR A 1 97 ? 28.921 10.212 -19.619 1.00 70.38 97 TYR A CA 1
ATOM 781 C C . TYR A 1 97 ? 29.549 10.765 -18.323 1.00 70.38 97 TYR A C 1
ATOM 783 O O . TYR A 1 97 ? 30.749 11.060 -18.327 1.00 70.38 97 TYR A O 1
ATOM 791 N N . PRO A 1 98 ? 28.789 10.917 -17.216 1.00 69.94 98 PRO A N 1
ATOM 792 C CA . PRO A 1 98 ? 27.370 10.587 -17.027 1.00 69.94 98 PRO A CA 1
ATOM 793 C C . PRO A 1 98 ? 26.396 11.646 -17.588 1.00 69.94 98 PRO A C 1
ATOM 795 O O . PRO A 1 98 ? 26.642 12.853 -17.525 1.00 69.94 98 PRO A O 1
ATOM 798 N N . LEU A 1 99 ? 25.272 11.177 -18.134 1.00 72.62 99 LEU A N 1
ATOM 799 C CA . LEU A 1 99 ? 24.203 11.988 -18.730 1.00 72.62 99 LEU A CA 1
ATOM 800 C C . LEU A 1 99 ? 23.216 12.513 -17.687 1.00 72.62 99 LEU A C 1
ATOM 802 O O . LEU A 1 99 ? 22.651 13.597 -17.857 1.00 72.62 99 LEU A O 1
ATOM 806 N N . PHE A 1 100 ? 23.001 11.763 -16.610 1.00 72.56 100 PHE A N 1
ATOM 807 C CA . PHE A 1 100 ? 22.168 12.203 -15.504 1.00 72.56 100 PHE A CA 1
ATOM 808 C C . PHE A 1 100 ? 22.795 13.403 -14.777 1.00 72.56 100 PHE A C 1
ATOM 810 O O . PHE A 1 100 ? 23.945 13.371 -14.343 1.00 72.56 100 PHE A O 1
ATOM 817 N N . ARG A 1 101 ? 22.018 14.483 -14.636 1.00 73.88 101 ARG A N 1
ATOM 818 C CA . ARG A 1 101 ? 22.383 15.696 -13.894 1.00 73.88 101 ARG A CA 1
ATOM 819 C C . ARG A 1 101 ? 21.205 16.146 -13.041 1.00 73.88 101 ARG A C 1
ATOM 821 O O . ARG A 1 101 ? 20.059 16.103 -13.493 1.00 73.88 101 ARG A O 1
ATOM 828 N N . VAL A 1 102 ? 21.501 16.621 -11.833 1.00 60.12 102 VAL A N 1
ATOM 829 C CA . VAL A 1 102 ? 20.497 17.132 -10.890 1.00 60.12 102 VAL A CA 1
ATOM 830 C C . VAL A 1 102 ? 19.784 18.332 -11.524 1.00 60.12 102 VAL A C 1
ATOM 832 O O . VAL A 1 102 ? 20.424 19.317 -11.885 1.00 60.12 102 VAL A O 1
ATOM 835 N N . GLY A 1 103 ? 18.467 18.216 -11.723 1.00 63.16 103 GLY A N 1
ATOM 836 C CA . GLY A 1 103 ? 17.625 19.225 -12.383 1.00 63.16 103 GLY A CA 1
ATOM 837 C C . GLY A 1 103 ? 17.104 18.840 -13.774 1.00 63.16 103 GLY A C 1
ATOM 838 O O . GLY A 1 103 ? 16.234 19.527 -14.306 1.00 63.16 103 GLY A O 1
ATOM 839 N N . LEU A 1 104 ? 17.572 17.735 -14.368 1.00 72.56 104 LEU A N 1
ATOM 840 C CA . LEU A 1 104 ? 16.956 17.190 -15.581 1.00 72.56 104 LEU A CA 1
ATOM 841 C C . LEU A 1 104 ? 15.645 16.472 -15.240 1.00 72.56 104 LEU A C 1
ATOM 843 O O . LEU A 1 104 ? 15.603 15.598 -14.379 1.00 72.56 104 LEU A O 1
ATOM 847 N N . THR A 1 105 ? 14.575 16.801 -15.963 1.00 79.31 105 THR A N 1
ATOM 848 C CA . THR A 1 105 ? 13.310 16.055 -15.889 1.00 79.31 105 THR A CA 1
ATOM 849 C C . THR A 1 105 ? 13.522 14.620 -16.375 1.00 79.31 105 THR A C 1
ATOM 851 O O . THR A 1 105 ? 14.227 14.433 -17.378 1.00 79.31 105 THR A O 1
ATOM 854 N N . HIS A 1 106 ? 12.839 13.645 -15.769 1.00 80.88 106 HIS A N 1
ATOM 855 C CA . HIS A 1 106 ? 12.890 12.230 -16.175 1.00 80.88 106 HIS A CA 1
ATOM 856 C C . HIS A 1 106 ? 12.755 12.038 -17.695 1.00 80.88 106 HIS A C 1
ATOM 858 O O . HIS A 1 106 ? 13.596 11.397 -18.323 1.00 80.88 106 HIS A O 1
ATOM 864 N N . GLY A 1 107 ? 11.767 12.689 -18.316 1.00 80.38 107 GLY A N 1
ATOM 865 C CA . GLY A 1 107 ? 11.523 12.569 -19.754 1.00 80.38 107 GLY A CA 1
ATOM 866 C C . GLY A 1 107 ? 12.642 13.124 -20.644 1.00 80.38 107 GLY A C 1
ATOM 867 O O . GLY A 1 107 ? 12.838 12.632 -21.752 1.00 80.38 107 GLY A O 1
ATOM 868 N N . ASN A 1 108 ? 13.397 14.132 -20.198 1.00 83.81 108 ASN A N 1
ATOM 869 C CA . ASN A 1 108 ? 14.516 14.680 -20.977 1.00 83.81 108 ASN A CA 1
ATOM 870 C C . ASN A 1 108 ? 15.771 13.819 -20.840 1.00 83.81 108 ASN A C 1
ATOM 872 O O . ASN A 1 108 ? 16.459 13.596 -21.838 1.00 83.81 108 ASN A O 1
ATOM 876 N N . TRP A 1 109 ? 16.037 13.302 -19.637 1.00 87.50 109 TRP A N 1
ATOM 877 C CA . TRP A 1 109 ? 17.105 12.330 -19.417 1.00 87.50 109 TRP A CA 1
ATOM 878 C C . TRP A 1 109 ? 16.852 11.059 -20.234 1.00 87.50 109 TRP A C 1
ATOM 880 O O . TRP A 1 109 ? 17.694 10.692 -21.049 1.00 87.50 109 TRP A O 1
ATOM 890 N N . LEU A 1 110 ? 15.660 10.461 -20.119 1.00 84.44 110 LEU A N 1
ATOM 891 C CA . LEU A 1 110 ? 15.321 9.211 -20.800 1.00 84.44 110 LEU A CA 1
ATOM 892 C C . LEU A 1 110 ? 15.420 9.342 -22.324 1.00 84.44 110 LEU A C 1
ATOM 894 O O . LEU A 1 110 ? 16.014 8.491 -22.980 1.00 84.44 110 LEU A O 1
ATOM 898 N N . ARG A 1 111 ? 14.889 10.429 -22.900 1.00 85.00 111 ARG A N 1
ATOM 899 C CA . ARG A 1 111 ? 14.992 10.677 -24.347 1.00 85.00 111 ARG A CA 1
ATOM 900 C C . ARG A 1 111 ? 16.438 10.845 -24.798 1.00 85.00 111 ARG A C 1
ATOM 902 O O . ARG A 1 111 ? 16.811 10.268 -25.812 1.00 85.00 111 ARG A O 1
ATOM 909 N N . SER A 1 112 ? 17.243 11.606 -24.056 1.00 83.25 112 SER A N 1
ATOM 910 C CA . SER A 1 112 ? 18.654 11.833 -24.399 1.00 83.25 112 SER A CA 1
ATOM 911 C C . SER A 1 112 ? 19.466 10.541 -24.294 1.00 83.25 112 SER A C 1
ATOM 913 O O . SER A 1 112 ? 20.254 10.235 -25.185 1.00 83.25 112 SER A O 1
ATOM 915 N N . PHE A 1 113 ? 19.214 9.748 -23.251 1.00 84.94 113 PHE A N 1
ATOM 916 C CA . PHE A 1 113 ? 19.870 8.465 -23.031 1.00 84.94 113 PHE A CA 1
ATOM 917 C C . PHE A 1 113 ? 19.516 7.454 -24.125 1.00 84.94 113 PHE A C 1
ATOM 919 O O . PHE A 1 113 ? 20.402 6.906 -24.775 1.00 84.94 113 PHE A O 1
ATOM 926 N N . VAL A 1 114 ? 18.225 7.261 -24.411 1.00 84.62 114 VAL A N 1
ATOM 927 C CA . VAL A 1 114 ? 17.772 6.357 -25.480 1.00 84.62 114 VAL A CA 1
ATOM 928 C C . VAL A 1 114 ? 18.272 6.827 -26.845 1.00 84.62 114 VAL A C 1
ATOM 930 O O . VAL A 1 114 ? 18.665 6.003 -27.666 1.00 84.62 114 VAL A O 1
ATOM 933 N N . GLN A 1 115 ? 18.306 8.137 -27.098 1.00 83.19 115 GLN A N 1
ATOM 934 C CA . GLN A 1 115 ? 18.825 8.670 -28.353 1.00 83.19 115 GLN A CA 1
ATOM 935 C C . GLN A 1 115 ? 20.307 8.313 -28.557 1.00 83.19 115 GLN A C 1
ATOM 937 O O . GLN A 1 115 ? 20.645 7.833 -29.639 1.00 83.19 115 GLN A O 1
ATOM 942 N N . ASP A 1 116 ? 21.163 8.486 -27.543 1.00 82.06 116 ASP A N 1
ATOM 943 C CA . ASP A 1 116 ? 22.579 8.086 -27.612 1.00 82.06 116 ASP A CA 1
ATOM 944 C C . ASP A 1 116 ? 22.726 6.577 -27.880 1.00 82.06 116 ASP A C 1
ATOM 946 O O . ASP A 1 116 ? 23.445 6.153 -28.788 1.00 82.06 116 ASP A O 1
ATOM 950 N N . LEU A 1 117 ? 21.960 5.754 -27.155 1.00 80.50 117 LEU A N 1
ATOM 951 C CA . LEU A 1 117 ? 21.984 4.297 -27.309 1.00 80.50 117 LEU A CA 1
ATOM 952 C C . LEU A 1 117 ? 21.546 3.835 -28.709 1.00 80.50 117 LEU A C 1
ATOM 954 O O . LEU A 1 117 ? 22.125 2.895 -29.255 1.00 80.50 117 LEU A O 1
ATOM 958 N N . LEU A 1 118 ? 20.533 4.477 -29.296 1.00 80.06 118 LEU A N 1
ATOM 959 C CA . LEU A 1 118 ? 20.016 4.121 -30.621 1.00 80.06 118 LEU A CA 1
ATOM 960 C C . LEU A 1 118 ? 20.950 4.566 -31.755 1.00 80.06 118 LEU A C 1
ATOM 962 O O . LEU A 1 118 ? 21.021 3.889 -32.781 1.00 80.06 118 LEU A O 1
ATOM 966 N N . GLN A 1 119 ? 21.671 5.680 -31.590 1.00 76.62 119 GLN A N 1
ATOM 967 C CA . GLN A 1 119 ? 22.646 6.152 -32.580 1.00 76.62 119 GLN A CA 1
ATOM 968 C C . GLN A 1 119 ? 23.885 5.252 -32.646 1.00 76.62 119 GLN A C 1
ATOM 970 O O . GLN A 1 119 ? 24.379 4.971 -33.737 1.00 76.62 119 GLN A O 1
ATOM 975 N N . ALA A 1 120 ? 24.337 4.743 -31.499 1.00 67.56 120 ALA A N 1
ATOM 976 C CA . ALA A 1 120 ? 25.467 3.821 -31.386 1.00 67.56 120 ALA A CA 1
ATOM 977 C C . ALA A 1 120 ? 25.099 2.343 -31.668 1.00 67.56 120 ALA A C 1
ATOM 979 O O . ALA A 1 120 ? 25.814 1.426 -31.266 1.00 67.56 120 ALA A O 1
ATOM 980 N N . GLY A 1 121 ? 23.966 2.080 -32.330 1.00 64.56 121 GLY A N 1
ATOM 981 C CA . GLY A 1 121 ? 23.489 0.724 -32.601 1.00 64.56 121 GLY A CA 1
ATOM 982 C C . GLY A 1 121 ? 24.442 -0.085 -33.489 1.00 64.56 121 GLY A C 1
ATOM 983 O O . GLY A 1 121 ? 24.655 0.244 -34.657 1.00 64.56 121 GLY A O 1
ATOM 984 N N . ASN A 1 122 ? 24.957 -1.199 -32.965 1.00 64.19 122 ASN A N 1
ATOM 985 C CA . ASN A 1 122 ? 25.802 -2.132 -33.712 1.00 64.19 122 ASN A CA 1
ATOM 986 C C . ASN A 1 122 ? 24.956 -3.284 -34.300 1.00 64.19 122 ASN A C 1
ATOM 988 O O . ASN A 1 122 ? 24.035 -3.776 -33.652 1.00 64.19 122 ASN A O 1
ATOM 992 N N . GLY A 1 123 ? 25.250 -3.689 -35.545 1.00 67.75 123 GLY A N 1
ATOM 993 C CA . GLY A 1 123 ? 24.530 -4.729 -36.308 1.00 67.75 123 GLY A CA 1
ATOM 994 C C . GLY A 1 123 ? 23.581 -4.198 -37.396 1.00 67.75 123 GLY A C 1
ATOM 995 O O . GLY A 1 123 ? 22.911 -3.190 -37.202 1.00 67.75 123 GLY A O 1
ATOM 996 N N . ASP A 1 124 ? 23.497 -4.880 -38.544 1.00 64.88 124 ASP A N 1
ATOM 997 C CA . ASP A 1 124 ? 22.805 -4.369 -39.746 1.00 64.88 124 ASP A CA 1
ATOM 998 C C . ASP A 1 124 ? 21.292 -4.178 -39.545 1.00 64.88 124 ASP A C 1
ATOM 1000 O O . ASP A 1 124 ? 20.741 -3.128 -39.875 1.00 64.88 124 ASP A O 1
ATOM 1004 N N . ASN A 1 125 ? 20.619 -5.145 -38.913 1.00 70.25 125 ASN A N 1
ATOM 1005 C CA . ASN A 1 125 ? 19.182 -5.052 -38.619 1.00 70.25 125 ASN A CA 1
ATOM 1006 C C . ASN A 1 125 ? 18.879 -4.007 -37.536 1.00 70.25 125 ASN A C 1
ATOM 1008 O O . ASN A 1 125 ? 17.893 -3.277 -37.624 1.00 70.25 125 ASN A O 1
ATOM 1012 N N . ALA A 1 126 ? 19.742 -3.920 -36.521 1.00 70.00 126 ALA A N 1
ATOM 1013 C CA . ALA A 1 126 ? 19.580 -2.967 -35.434 1.00 70.00 126 ALA A CA 1
ATOM 1014 C C . ALA A 1 126 ? 19.815 -1.533 -35.918 1.00 70.00 126 ALA A C 1
ATOM 1016 O O . ALA A 1 126 ? 19.033 -0.655 -35.579 1.00 70.00 126 ALA A O 1
ATOM 1017 N N . LYS A 1 127 ? 20.812 -1.295 -36.780 1.00 72.44 127 LYS A N 1
ATOM 1018 C CA . LYS A 1 127 ? 21.053 0.014 -37.407 1.00 72.44 127 LYS A CA 1
ATOM 1019 C C . LYS A 1 127 ? 19.836 0.508 -38.176 1.00 72.44 127 LYS A C 1
ATOM 1021 O O . LYS A 1 127 ? 19.476 1.675 -38.058 1.00 72.44 127 LYS A O 1
ATOM 1026 N N . LEU A 1 128 ? 19.169 -0.368 -38.925 1.00 71.19 128 LEU A N 1
ATOM 1027 C CA . LEU A 1 128 ? 17.984 0.008 -39.695 1.00 71.19 128 LEU A CA 1
ATOM 1028 C C . LEU A 1 128 ? 16.818 0.399 -38.779 1.00 71.19 128 LEU A C 1
ATOM 1030 O O . LEU A 1 128 ? 16.317 1.518 -38.894 1.00 71.19 128 LEU A O 1
ATOM 1034 N N . VAL A 1 129 ? 16.448 -0.451 -37.816 1.00 77.00 129 VAL A N 1
ATOM 1035 C CA . VAL A 1 129 ? 15.343 -0.168 -36.879 1.00 77.00 129 VAL A CA 1
ATOM 1036 C C . VAL A 1 129 ? 15.668 1.029 -35.979 1.00 77.00 129 VAL A C 1
ATOM 1038 O O . VAL A 1 129 ? 14.864 1.951 -35.850 1.00 77.00 129 VAL A O 1
ATOM 1041 N N . PHE A 1 130 ? 16.869 1.082 -35.403 1.00 78.75 130 PHE A N 1
ATOM 1042 C CA . PHE A 1 130 ? 17.271 2.145 -34.481 1.00 78.75 130 PHE A CA 1
ATOM 1043 C C . PHE A 1 130 ? 17.492 3.487 -35.185 1.00 78.75 130 PHE A C 1
ATOM 1045 O O . PHE A 1 130 ? 17.239 4.533 -34.587 1.00 78.75 130 PHE A O 1
ATOM 1052 N N . SER A 1 131 ? 17.850 3.504 -36.475 1.00 76.56 131 SER A N 1
ATOM 1053 C CA . SER A 1 131 ? 17.885 4.751 -37.256 1.00 76.56 131 SER A CA 1
ATOM 1054 C C . SER A 1 131 ? 16.497 5.367 -37.451 1.00 76.56 131 SER A C 1
ATOM 1056 O O . SER A 1 131 ? 16.368 6.590 -37.494 1.00 76.56 131 SER A O 1
ATOM 1058 N N . VAL A 1 132 ? 15.450 4.541 -37.541 1.00 76.81 132 VAL A N 1
ATOM 1059 C CA . VAL A 1 132 ? 14.063 5.014 -37.604 1.00 76.81 132 VAL A CA 1
ATOM 1060 C C . VAL A 1 132 ? 13.622 5.462 -36.214 1.00 76.81 132 VAL A C 1
ATOM 1062 O O . VAL A 1 132 ? 13.143 6.583 -36.062 1.00 76.81 132 VAL A O 1
ATOM 1065 N N . CYS A 1 133 ? 13.864 4.644 -35.187 1.00 78.06 133 CYS A N 1
ATOM 1066 C CA . CYS A 1 133 ? 13.446 4.935 -33.817 1.00 78.06 133 CYS A CA 1
ATOM 1067 C C . CYS A 1 133 ? 14.147 6.156 -33.196 1.00 78.06 133 CYS A C 1
ATOM 1069 O O . CYS A 1 133 ? 13.497 6.947 -32.515 1.00 78.06 133 CYS A O 1
ATOM 1071 N N . SER A 1 134 ? 15.436 6.376 -33.472 1.00 75.44 134 SER A N 1
ATOM 1072 C CA . SER A 1 134 ? 16.192 7.542 -32.974 1.00 75.44 134 SER A CA 1
ATOM 1073 C C . SER A 1 134 ? 15.593 8.879 -33.421 1.00 75.44 134 SER A C 1
ATOM 1075 O O . SER A 1 134 ? 15.708 9.876 -32.712 1.00 75.44 134 SER A O 1
ATOM 1077 N N . ARG A 1 135 ? 14.901 8.901 -34.567 1.00 74.50 135 ARG A N 1
ATOM 1078 C CA . ARG A 1 135 ? 14.208 10.091 -35.083 1.00 74.50 135 ARG A CA 1
ATOM 1079 C C . ARG A 1 135 ? 12.890 10.365 -34.359 1.00 74.50 135 ARG A C 1
ATOM 1081 O O . ARG A 1 135 ? 12.479 11.517 -34.287 1.00 74.50 135 ARG A O 1
ATOM 1088 N N . ILE A 1 136 ? 12.250 9.326 -33.822 1.00 74.25 136 ILE A N 1
ATOM 1089 C CA . ILE A 1 136 ? 10.974 9.418 -33.101 1.00 74.25 136 ILE A CA 1
ATOM 1090 C C . ILE A 1 136 ? 11.205 9.890 -31.668 1.00 74.25 136 ILE A C 1
ATOM 1092 O O . ILE A 1 136 ? 10.431 10.673 -31.147 1.00 74.25 136 ILE A O 1
ATOM 1096 N N . VAL A 1 137 ? 12.281 9.453 -31.012 1.00 71.31 137 VAL A N 1
ATOM 1097 C CA . VAL A 1 137 ? 12.483 9.718 -29.574 1.00 71.31 137 VAL A CA 1
ATOM 1098 C C . VAL A 1 137 ? 12.553 11.224 -29.246 1.00 71.31 137 VAL A C 1
ATOM 1100 O O . VAL A 1 137 ? 12.177 11.646 -28.150 1.00 71.31 137 VAL A O 1
ATOM 1103 N N . LYS A 1 138 ? 12.961 12.072 -30.202 1.00 68.75 138 LYS A N 1
ATOM 1104 C CA . LYS A 1 138 ? 13.051 13.525 -30.011 1.00 68.75 138 LYS A CA 1
ATOM 1105 C C . LYS A 1 138 ? 11.681 14.208 -30.156 1.00 68.75 138 LYS A C 1
ATOM 1107 O O . LYS A 1 138 ? 11.203 14.453 -31.259 1.00 68.75 138 LYS A O 1
ATOM 1112 N N . GLY A 1 139 ? 11.091 14.592 -29.022 1.00 66.44 139 GLY A N 1
ATOM 1113 C CA . GLY A 1 139 ? 9.876 15.420 -28.965 1.00 66.44 139 GLY A CA 1
ATOM 1114 C C . GLY A 1 139 ? 8.550 14.655 -29.039 1.00 66.44 139 GLY A C 1
ATOM 1115 O O . GLY A 1 139 ? 7.517 15.288 -29.232 1.00 66.44 139 GLY A O 1
ATOM 1116 N N . GLN A 1 140 ? 8.582 13.327 -28.893 1.00 70.88 140 GLN A N 1
ATOM 1117 C CA . GLN A 1 140 ? 7.401 12.455 -28.824 1.00 70.88 140 GLN A CA 1
ATOM 1118 C C . GLN A 1 140 ? 7.149 11.952 -27.392 1.00 70.88 140 GLN A C 1
ATOM 1120 O O . GLN A 1 140 ? 7.907 12.267 -26.459 1.00 70.88 140 GLN A O 1
ATOM 1125 N N . ASP A 1 141 ? 6.079 11.175 -27.228 1.00 74.06 141 ASP A N 1
ATOM 1126 C CA . ASP A 1 141 ? 5.660 10.588 -25.956 1.00 74.06 141 ASP A CA 1
ATOM 1127 C C . ASP A 1 141 ? 6.771 9.769 -25.283 1.00 74.06 141 ASP A C 1
ATOM 1129 O O . ASP A 1 141 ? 7.572 9.079 -25.918 1.00 74.06 141 ASP A O 1
ATOM 1133 N N . ILE A 1 142 ? 6.817 9.862 -23.951 1.00 80.44 142 ILE A N 1
ATOM 1134 C CA . ILE A 1 142 ? 7.818 9.207 -23.091 1.00 80.44 142 ILE A CA 1
ATOM 1135 C C . ILE A 1 142 ? 7.712 7.675 -23.189 1.00 80.44 142 ILE A C 1
ATOM 1137 O O . ILE A 1 142 ? 8.724 6.984 -23.072 1.00 80.44 142 ILE A O 1
ATOM 1141 N N . SER A 1 143 ? 6.514 7.154 -23.471 1.00 81.56 143 SER A N 1
ATOM 1142 C CA . SER A 1 143 ? 6.229 5.723 -23.637 1.00 81.56 143 SER A CA 1
ATOM 1143 C C . SER A 1 143 ? 7.110 5.063 -24.699 1.00 81.56 143 SER A C 1
ATOM 1145 O O . SER A 1 143 ? 7.609 3.963 -24.483 1.00 81.56 143 SER A O 1
ATOM 1147 N N . ILE A 1 144 ? 7.384 5.754 -25.810 1.00 83.56 144 ILE A N 1
ATOM 1148 C CA . ILE A 1 144 ? 8.237 5.241 -26.892 1.00 83.56 144 ILE A CA 1
ATOM 1149 C C . ILE A 1 144 ? 9.677 5.069 -26.401 1.00 83.56 144 ILE A C 1
ATOM 1151 O O . ILE A 1 144 ? 10.320 4.058 -26.681 1.00 83.56 144 ILE A O 1
ATOM 1155 N N . ALA A 1 145 ? 10.186 6.046 -25.647 1.00 84.38 145 ALA A N 1
ATOM 1156 C CA . ALA A 1 145 ? 11.536 5.991 -25.098 1.00 84.38 145 ALA A CA 1
ATOM 1157 C C . ALA A 1 145 ? 11.661 4.897 -24.023 1.00 84.38 145 ALA A C 1
ATOM 1159 O O . ALA A 1 145 ? 12.615 4.124 -24.059 1.00 84.38 145 ALA A O 1
ATOM 1160 N N . SER A 1 146 ? 10.678 4.783 -23.122 1.00 85.25 146 SER A N 1
ATOM 1161 C CA . SER A 1 146 ? 10.627 3.722 -22.103 1.00 85.25 146 SER A CA 1
ATOM 1162 C C . SER A 1 146 ? 10.572 2.332 -22.745 1.00 85.25 146 SER A C 1
ATOM 1164 O O . SER A 1 146 ? 11.367 1.469 -22.382 1.00 85.25 146 SER A O 1
ATOM 1166 N N . PHE A 1 147 ? 9.745 2.136 -23.778 1.00 85.81 147 PHE A N 1
ATOM 1167 C CA . PHE A 1 147 ? 9.653 0.857 -24.480 1.00 85.81 147 PHE A CA 1
ATOM 1168 C C . PHE A 1 147 ? 10.965 0.448 -25.163 1.00 85.81 147 PHE A C 1
ATOM 1170 O O . PHE A 1 147 ? 11.354 -0.716 -25.120 1.00 85.81 147 PHE A O 1
ATOM 1177 N N . LEU A 1 148 ? 11.653 1.389 -25.815 1.00 86.31 148 LEU A N 1
ATOM 1178 C CA . LEU A 1 148 ? 12.871 1.098 -26.576 1.00 86.31 148 LEU A CA 1
ATOM 1179 C C . LEU A 1 148 ? 14.111 0.920 -25.694 1.00 86.31 148 LEU A C 1
ATOM 1181 O O . LEU A 1 148 ? 15.069 0.271 -26.124 1.00 86.31 148 LEU A O 1
ATOM 1185 N N . LEU A 1 149 ? 14.106 1.479 -24.481 1.00 89.00 149 LEU A N 1
ATOM 1186 C CA . LEU A 1 149 ? 15.264 1.499 -23.593 1.00 89.00 149 LEU A CA 1
ATOM 1187 C C . LEU A 1 149 ? 15.839 0.091 -23.314 1.00 89.00 149 LEU A C 1
ATOM 1189 O O . LEU A 1 149 ? 17.037 -0.094 -23.551 1.00 89.00 149 LEU A O 1
ATOM 1193 N N . PRO A 1 150 ? 15.056 -0.927 -22.894 1.00 88.19 150 PRO A N 1
ATOM 1194 C CA . PRO A 1 150 ? 15.598 -2.256 -22.599 1.00 88.19 150 PRO A CA 1
ATOM 1195 C C . PRO A 1 150 ? 16.259 -2.932 -23.805 1.00 88.19 150 PRO A C 1
ATOM 1197 O O . PRO A 1 150 ? 17.298 -3.582 -23.668 1.00 88.19 150 PRO A O 1
ATOM 1200 N N . PHE A 1 151 ? 15.698 -2.744 -25.003 1.00 86.06 151 PHE A N 1
ATOM 1201 C CA . PHE A 1 151 ? 16.237 -3.313 -26.241 1.00 86.06 151 PHE A CA 1
ATOM 1202 C C . PHE A 1 151 ? 17.516 -2.601 -26.692 1.00 86.06 151 PHE A C 1
ATOM 1204 O O . PHE A 1 151 ? 18.462 -3.253 -27.139 1.00 86.06 151 PHE A O 1
ATOM 1211 N N . ALA A 1 152 ? 17.566 -1.274 -26.548 1.00 85.06 152 ALA A N 1
ATOM 1212 C CA . ALA A 1 152 ? 18.741 -0.477 -26.881 1.00 85.06 152 ALA A CA 1
ATOM 1213 C C . ALA A 1 152 ? 19.918 -0.802 -25.945 1.00 85.06 152 ALA A C 1
ATOM 1215 O O . ALA A 1 152 ? 21.037 -1.031 -26.413 1.00 85.06 152 ALA A O 1
ATOM 1216 N N . VAL A 1 153 ? 19.652 -0.923 -24.637 1.00 85.31 153 VAL A N 1
ATOM 1217 C CA . VAL A 1 153 ? 20.650 -1.362 -23.653 1.00 85.31 153 VAL A CA 1
ATOM 1218 C C . VAL A 1 153 ? 21.143 -2.768 -23.981 1.00 85.31 153 VAL A C 1
ATOM 1220 O O . VAL A 1 153 ? 22.354 -2.969 -24.073 1.00 85.31 153 VAL A O 1
ATOM 1223 N N . LEU A 1 154 ? 20.243 -3.726 -24.241 1.00 85.69 154 LEU A N 1
ATOM 1224 C CA . LEU A 1 154 ? 20.628 -5.091 -24.610 1.00 85.69 154 LEU A CA 1
ATOM 1225 C C . LEU A 1 154 ? 21.572 -5.103 -25.822 1.00 85.69 154 LEU A C 1
ATOM 1227 O O . LEU A 1 154 ? 22.623 -5.743 -25.761 1.00 85.69 154 LEU A O 1
ATOM 1231 N N . ASN A 1 155 ? 21.257 -4.361 -26.890 1.00 84.62 155 ASN A N 1
ATOM 1232 C CA . ASN A 1 155 ? 22.127 -4.322 -28.067 1.00 84.62 155 ASN A CA 1
ATOM 1233 C C . ASN A 1 155 ? 23.523 -3.766 -27.735 1.00 84.62 155 ASN A C 1
ATOM 1235 O O . ASN A 1 155 ? 24.531 -4.334 -28.151 1.00 84.62 155 ASN A O 1
ATOM 1239 N N . ARG A 1 156 ? 23.610 -2.705 -26.923 1.00 82.25 156 ARG A N 1
ATOM 1240 C CA . ARG A 1 156 ? 24.903 -2.141 -26.501 1.00 82.25 156 ARG A CA 1
ATOM 1241 C C . ARG A 1 156 ? 25.684 -3.092 -25.589 1.00 82.25 156 ARG A C 1
ATOM 1243 O O . ARG A 1 156 ? 26.898 -3.210 -25.727 1.00 82.25 156 ARG A O 1
ATOM 1250 N N . THR A 1 157 ? 25.014 -3.841 -24.711 1.00 82.25 157 THR A N 1
ATOM 1251 C CA . THR A 1 157 ? 25.690 -4.846 -23.867 1.00 82.25 157 THR A CA 1
ATOM 1252 C C . THR A 1 157 ? 26.287 -5.992 -24.682 1.00 82.25 157 THR A C 1
ATOM 1254 O O . THR A 1 157 ? 27.397 -6.451 -24.395 1.00 82.25 157 THR A O 1
ATOM 1257 N N . VAL A 1 158 ? 25.579 -6.426 -25.727 1.00 82.38 158 VAL A N 1
ATOM 1258 C CA . VAL A 1 158 ? 26.002 -7.522 -26.593 1.00 82.38 158 VAL A CA 1
ATOM 1259 C C . VAL A 1 158 ? 27.060 -7.038 -27.579 1.00 82.38 158 VAL A C 1
ATOM 1261 O O . VAL A 1 158 ? 28.169 -7.556 -27.574 1.00 82.38 158 VAL A O 1
ATOM 1264 N N . SER A 1 159 ? 26.768 -6.019 -28.379 1.00 78.88 159 SER A N 1
ATOM 1265 C CA . SER A 1 159 ? 27.583 -5.631 -29.534 1.00 78.88 159 SER A CA 1
ATOM 1266 C C . SER A 1 159 ? 28.447 -4.382 -29.326 1.00 78.88 159 SER A C 1
ATOM 1268 O O . SER A 1 159 ? 29.168 -4.003 -30.246 1.00 78.88 159 SER A O 1
ATOM 1270 N N . GLY A 1 160 ? 28.379 -3.719 -28.169 1.00 76.12 160 GLY A N 1
ATOM 1271 C CA . GLY A 1 160 ? 29.124 -2.485 -27.893 1.00 76.12 160 GLY A CA 1
ATOM 1272 C C . GLY A 1 160 ? 30.624 -2.687 -27.664 1.00 76.12 160 GLY A C 1
ATOM 1273 O O . GLY A 1 160 ? 31.085 -3.785 -27.333 1.00 76.12 160 GLY A O 1
ATOM 1274 N N . SER A 1 161 ? 31.389 -1.606 -27.813 1.00 78.50 161 SER A N 1
ATOM 1275 C CA . SER A 1 161 ? 32.814 -1.569 -27.463 1.00 78.50 161 SER A CA 1
ATOM 1276 C C . SER A 1 161 ? 33.031 -1.635 -25.941 1.00 78.50 161 SER A C 1
ATOM 1278 O O . SER A 1 161 ? 32.122 -1.379 -25.154 1.00 78.50 161 SER A O 1
ATOM 1280 N N . ALA A 1 162 ? 34.244 -1.976 -25.486 1.00 79.00 162 ALA A N 1
ATOM 1281 C CA . ALA A 1 162 ? 34.537 -2.051 -24.048 1.00 79.00 162 ALA A CA 1
ATOM 1282 C C . ALA A 1 162 ? 34.301 -0.708 -23.322 1.00 79.00 162 ALA A C 1
ATOM 1284 O O . ALA A 1 162 ? 33.798 -0.704 -22.203 1.00 79.00 162 ALA A O 1
ATOM 1285 N N . LYS A 1 163 ? 34.595 0.420 -23.986 1.00 80.94 163 LYS A N 1
ATOM 1286 C CA . LYS A 1 163 ? 34.337 1.773 -23.465 1.00 80.94 163 LYS A CA 1
ATOM 1287 C C . LYS A 1 163 ? 32.840 2.060 -23.367 1.00 80.94 163 LYS A C 1
ATOM 1289 O O . LYS A 1 163 ? 32.366 2.453 -22.315 1.00 80.94 163 LYS A O 1
ATOM 1294 N N . GLU A 1 164 ? 32.080 1.744 -24.414 1.00 79.38 164 GLU A N 1
ATOM 1295 C CA . GLU A 1 164 ? 30.624 1.930 -24.430 1.00 79.38 164 GLU A CA 1
ATOM 1296 C C . GLU A 1 164 ? 29.891 1.130 -23.347 1.00 79.38 164 GLU A C 1
ATOM 1298 O O . GLU A 1 164 ? 28.844 1.579 -22.872 1.00 79.38 164 GLU A O 1
ATOM 1303 N N . LYS A 1 165 ? 30.404 -0.058 -22.998 1.00 81.44 165 LYS A N 1
ATOM 1304 C CA . LYS A 1 165 ? 29.874 -0.892 -21.909 1.00 81.44 165 LYS A CA 1
ATOM 1305 C C . LYS A 1 165 ? 30.187 -0.292 -20.542 1.00 81.44 165 LYS A C 1
ATOM 1307 O O . LYS A 1 165 ? 29.325 -0.322 -19.669 1.00 81.44 165 LYS A O 1
ATOM 1312 N N . GLU A 1 166 ? 31.383 0.262 -20.374 1.00 83.25 166 GLU A N 1
ATOM 1313 C CA . GLU A 1 166 ? 31.787 0.931 -19.138 1.00 83.25 166 GLU A CA 1
ATOM 1314 C C . GLU A 1 166 ? 31.026 2.243 -18.924 1.00 83.25 166 GLU A C 1
ATOM 1316 O O . GLU A 1 166 ? 30.526 2.486 -17.831 1.00 83.25 166 GLU A O 1
ATOM 1321 N N . ASP A 1 167 ? 30.830 3.035 -19.978 1.00 84.94 167 ASP A N 1
ATOM 1322 C CA . ASP A 1 167 ? 30.012 4.251 -19.945 1.00 84.94 167 ASP A CA 1
ATOM 1323 C C . ASP A 1 167 ? 28.566 3.943 -19.529 1.00 84.94 167 ASP A C 1
ATOM 1325 O O . ASP A 1 167 ? 27.994 4.607 -18.661 1.00 84.94 167 ASP A O 1
ATOM 1329 N N . LEU A 1 168 ? 27.992 2.875 -20.098 1.00 85.06 168 LEU A N 1
ATOM 1330 C CA . LEU A 1 168 ? 26.657 2.402 -19.740 1.00 85.06 168 LEU A CA 1
ATOM 1331 C C . LEU A 1 168 ? 26.604 1.943 -18.279 1.00 85.06 168 LEU A C 1
ATOM 1333 O O . LEU A 1 168 ? 25.669 2.291 -17.561 1.00 85.06 168 LEU A O 1
ATOM 1337 N N . ARG A 1 169 ? 27.612 1.197 -17.816 1.00 86.62 169 ARG A N 1
ATOM 1338 C CA . ARG A 1 169 ? 27.719 0.769 -16.416 1.00 86.62 169 ARG A CA 1
ATOM 1339 C C . ARG A 1 169 ? 27.790 1.972 -15.473 1.00 86.62 169 ARG A C 1
ATOM 1341 O O . ARG A 1 169 ? 27.068 2.000 -14.477 1.00 86.62 169 ARG A O 1
ATOM 1348 N N . CYS A 1 170 ? 28.623 2.960 -15.793 1.00 86.00 170 CYS A N 1
ATOM 1349 C CA . CYS A 1 170 ? 28.771 4.189 -15.022 1.00 86.00 170 CYS A CA 1
ATOM 1350 C C . CYS A 1 170 ? 27.449 4.952 -14.919 1.00 86.00 170 CYS A C 1
ATOM 1352 O O . CYS A 1 170 ? 27.087 5.346 -13.815 1.00 86.00 170 CYS A O 1
ATOM 1354 N N . GLU A 1 171 ? 26.691 5.094 -16.010 1.00 87.19 171 GLU A N 1
ATOM 1355 C CA . GLU A 1 171 ? 25.375 5.751 -15.984 1.00 87.19 171 GLU A CA 1
ATOM 1356 C C . GLU A 1 171 ? 24.381 5.016 -15.076 1.00 87.19 171 GLU A C 1
ATOM 1358 O O . GLU A 1 171 ? 23.762 5.631 -14.205 1.00 87.19 171 GLU A O 1
ATOM 1363 N N . LEU A 1 172 ? 24.258 3.691 -15.233 1.00 87.06 172 LEU A N 1
ATOM 1364 C CA . LEU A 1 172 ? 23.330 2.885 -14.434 1.00 87.06 172 LEU A CA 1
ATOM 1365 C C . LEU A 1 172 ? 23.663 2.969 -12.939 1.00 87.06 172 LEU A C 1
ATOM 1367 O O . LEU A 1 172 ? 22.779 3.193 -12.113 1.00 87.06 172 LEU A O 1
ATOM 1371 N N . VAL A 1 173 ? 24.942 2.829 -12.581 1.00 87.56 173 VAL A N 1
ATOM 1372 C CA . VAL A 1 173 ? 25.391 2.927 -11.185 1.00 87.56 173 VAL A CA 1
ATOM 1373 C C . VAL A 1 173 ? 25.249 4.355 -10.661 1.00 87.56 173 VAL A C 1
ATOM 1375 O O . VAL A 1 173 ? 24.885 4.535 -9.501 1.00 87.56 173 VAL A O 1
ATOM 1378 N N . HIS A 1 174 ? 25.481 5.379 -11.482 1.00 86.81 174 HIS A N 1
ATOM 1379 C CA . HIS A 1 174 ? 25.370 6.774 -11.063 1.00 86.81 174 HIS A CA 1
ATOM 1380 C C . HIS A 1 174 ? 23.925 7.145 -10.708 1.00 86.81 174 HIS A C 1
ATOM 1382 O O . HIS A 1 174 ? 23.684 7.677 -9.625 1.00 86.81 174 HIS A O 1
ATOM 1388 N N . VAL A 1 175 ? 22.950 6.776 -11.545 1.00 85.44 175 VAL A N 1
ATOM 1389 C CA . VAL A 1 175 ? 21.526 7.019 -11.253 1.00 85.44 175 VAL A CA 1
ATOM 1390 C C . VAL A 1 175 ? 21.074 6.226 -10.024 1.00 85.44 175 VAL A C 1
ATOM 1392 O O . VAL A 1 175 ? 20.383 6.763 -9.161 1.00 85.44 175 VAL A O 1
ATOM 1395 N N . LEU A 1 176 ? 21.491 4.961 -9.898 1.00 83.69 176 LEU A N 1
ATOM 1396 C CA . LEU A 1 176 ? 21.101 4.127 -8.758 1.00 83.69 176 LEU A CA 1
ATOM 1397 C C . LEU A 1 176 ? 21.809 4.504 -7.449 1.00 83.69 176 LEU A C 1
ATOM 1399 O O . LEU A 1 176 ? 21.276 4.201 -6.383 1.00 83.69 176 LEU A O 1
ATOM 1403 N N . SER A 1 177 ? 22.972 5.158 -7.484 1.00 85.00 177 SER A N 1
ATOM 1404 C CA . SER A 1 177 ? 23.726 5.554 -6.280 1.00 85.00 177 SER A CA 1
ATOM 1405 C C . SER A 1 177 ? 23.445 6.985 -5.807 1.00 85.00 177 SER A C 1
ATOM 1407 O O . SER A 1 177 ? 23.782 7.318 -4.674 1.00 85.00 177 SER A O 1
ATOM 1409 N N . HIS A 1 178 ? 22.775 7.816 -6.613 1.00 81.94 178 HIS A N 1
ATOM 1410 C CA . HIS A 1 178 ? 22.542 9.226 -6.293 1.00 81.94 178 HIS A CA 1
ATOM 1411 C C . HIS A 1 178 ? 21.691 9.443 -5.020 1.00 81.94 178 HIS A C 1
ATOM 1413 O O . HIS A 1 178 ? 20.560 8.956 -4.964 1.00 81.94 178 HIS A O 1
ATOM 1419 N N . PRO A 1 179 ? 22.167 10.160 -3.988 1.00 76.25 179 PRO A N 1
ATOM 1420 C CA . PRO A 1 179 ? 21.406 10.331 -2.751 1.00 76.25 179 PRO A CA 1
ATOM 1421 C C . PRO A 1 179 ? 20.068 11.034 -3.013 1.00 76.25 179 PRO A C 1
ATOM 1423 O O . PRO A 1 179 ? 19.987 11.956 -3.824 1.00 76.25 179 PRO A O 1
ATOM 1426 N N . LEU A 1 180 ? 19.014 10.578 -2.338 1.00 72.50 180 LEU A N 1
ATOM 1427 C CA . LEU A 1 180 ? 17.715 11.243 -2.377 1.00 72.50 180 LEU A CA 1
ATOM 1428 C C . LEU A 1 180 ? 17.720 12.425 -1.400 1.00 72.50 180 LEU A C 1
ATOM 1430 O O . LEU A 1 180 ? 18.199 12.252 -0.279 1.00 72.50 180 LEU A O 1
ATOM 1434 N N . PRO A 1 181 ? 17.209 13.606 -1.789 1.00 71.12 181 PRO A N 1
ATOM 1435 C CA . PRO A 1 181 ? 16.921 14.665 -0.830 1.00 71.12 181 PRO A CA 1
ATOM 1436 C C . PRO A 1 181 ? 15.755 14.247 0.082 1.00 71.12 181 PRO A C 1
ATOM 1438 O O . PRO A 1 181 ? 14.798 13.634 -0.386 1.00 71.12 181 PRO A O 1
ATOM 1441 N N . ASP A 1 182 ? 15.830 14.595 1.371 1.00 57.50 182 ASP A N 1
ATOM 1442 C CA . ASP A 1 182 ? 14.828 14.229 2.391 1.00 57.50 182 ASP A CA 1
ATOM 1443 C C . ASP A 1 182 ? 13.463 14.922 2.194 1.00 57.50 182 ASP A C 1
ATOM 1445 O O . ASP A 1 182 ? 12.468 14.559 2.824 1.00 57.50 182 ASP A O 1
ATOM 1449 N N . THR A 1 183 ? 13.393 15.933 1.326 1.00 57.00 183 THR A N 1
ATOM 1450 C CA . THR A 1 183 ? 12.167 16.656 0.984 1.00 57.00 183 THR A CA 1
ATOM 1451 C C . THR A 1 183 ? 11.476 16.023 -0.225 1.00 57.00 183 THR A C 1
ATOM 1453 O O . THR A 1 183 ? 12.111 15.732 -1.241 1.00 57.00 183 THR A O 1
ATOM 1456 N N . ASN A 1 184 ? 10.151 15.833 -0.122 1.00 57.12 184 ASN A N 1
ATOM 1457 C CA . ASN A 1 184 ? 9.249 15.370 -1.191 1.00 57.12 184 ASN A CA 1
ATOM 1458 C C . ASN A 1 184 ? 9.118 16.423 -2.311 1.00 57.12 184 ASN A C 1
ATOM 1460 O O . ASN A 1 184 ? 8.046 16.956 -2.593 1.00 57.12 184 ASN A O 1
ATOM 1464 N N . ASP A 1 185 ? 10.240 16.741 -2.939 1.00 65.94 185 ASP A N 1
ATOM 1465 C CA . ASP A 1 185 ? 10.333 17.702 -4.020 1.00 65.94 185 ASP A CA 1
ATOM 1466 C C . ASP A 1 185 ? 10.172 17.006 -5.372 1.00 65.94 185 ASP A C 1
ATOM 1468 O O . ASP A 1 185 ? 10.437 15.814 -5.538 1.00 65.94 185 ASP A O 1
ATOM 1472 N N . TYR A 1 186 ? 9.841 17.790 -6.395 1.00 69.19 186 TYR A N 1
ATOM 1473 C CA . TYR A 1 186 ? 9.842 17.359 -7.796 1.00 69.19 186 TYR A CA 1
ATOM 1474 C C . TYR A 1 186 ? 11.137 16.617 -8.198 1.00 69.19 186 TYR A C 1
ATOM 1476 O O . TYR A 1 186 ? 11.134 15.735 -9.055 1.00 69.19 186 TYR A O 1
ATOM 1484 N N . ILE A 1 187 ? 12.268 16.947 -7.567 1.00 73.19 187 ILE A N 1
ATOM 1485 C CA . ILE A 1 187 ? 13.565 16.297 -7.795 1.00 73.19 187 ILE A CA 1
ATOM 1486 C C . ILE A 1 187 ? 13.560 14.845 -7.292 1.00 73.19 187 ILE A C 1
ATOM 1488 O O . ILE A 1 187 ? 14.050 13.961 -7.995 1.00 73.19 187 ILE A O 1
ATOM 1492 N N . HIS A 1 188 ? 12.967 14.591 -6.123 1.00 74.00 188 HIS A N 1
ATOM 1493 C CA . HIS A 1 188 ? 12.836 13.258 -5.537 1.00 74.00 188 HIS A CA 1
ATOM 1494 C C . HIS A 1 188 ? 12.013 12.334 -6.446 1.00 74.00 188 HIS A C 1
ATOM 1496 O O . HIS A 1 188 ? 12.456 11.236 -6.791 1.00 74.00 188 HIS A O 1
ATOM 1502 N N . GLU A 1 189 ? 10.865 12.816 -6.932 1.00 75.12 189 GLU A N 1
ATOM 1503 C CA . GLU A 1 189 ? 10.016 12.062 -7.863 1.00 75.12 189 GLU A CA 1
ATOM 1504 C C . GLU A 1 189 ? 10.732 11.758 -9.185 1.00 75.12 189 GLU A C 1
ATOM 1506 O O . GLU A 1 189 ? 10.677 10.629 -9.675 1.00 75.12 189 GLU A O 1
ATOM 1511 N N . ASN A 1 190 ? 11.466 12.725 -9.746 1.00 80.44 190 ASN A N 1
ATOM 1512 C CA . ASN A 1 190 ? 12.226 12.504 -10.979 1.00 80.44 190 ASN A CA 1
ATOM 1513 C C . ASN A 1 190 ? 13.294 11.416 -10.824 1.00 80.44 190 ASN A C 1
ATOM 1515 O O . ASN A 1 190 ? 13.434 10.581 -11.717 1.00 80.44 190 ASN A O 1
ATOM 1519 N N . ILE A 1 191 ? 14.032 11.402 -9.709 1.00 81.69 191 ILE A N 1
ATOM 1520 C CA . ILE A 1 191 ? 15.051 10.373 -9.453 1.00 81.69 191 ILE A CA 1
ATOM 1521 C C . ILE A 1 191 ? 14.398 8.990 -9.360 1.00 81.69 191 ILE A C 1
ATOM 1523 O O . ILE A 1 191 ? 14.908 8.036 -9.950 1.00 81.69 191 ILE A O 1
ATOM 1527 N N . ILE A 1 192 ? 13.252 8.888 -8.680 1.00 81.62 192 ILE A N 1
ATOM 1528 C CA . ILE A 1 192 ? 12.491 7.638 -8.564 1.00 81.62 192 ILE A CA 1
ATOM 1529 C C . ILE A 1 192 ? 12.012 7.144 -9.937 1.00 81.62 192 ILE A C 1
ATOM 1531 O O . ILE A 1 192 ? 12.102 5.955 -10.232 1.00 81.62 192 ILE A O 1
ATOM 1535 N N . LEU A 1 193 ? 11.536 8.028 -10.815 1.00 81.81 193 LEU A N 1
ATOM 1536 C CA . LEU A 1 193 ? 11.132 7.636 -12.171 1.00 81.81 193 LEU A CA 1
ATOM 1537 C C . LEU A 1 193 ? 12.334 7.171 -13.018 1.00 81.81 193 LEU A C 1
ATOM 1539 O O . LEU A 1 193 ? 12.232 6.207 -13.784 1.00 81.81 193 LEU A O 1
ATOM 1543 N N . CYS A 1 194 ? 13.497 7.815 -12.863 1.00 84.19 194 CYS A N 1
ATOM 1544 C CA . CYS A 1 194 ? 14.731 7.406 -13.542 1.00 84.19 194 CYS A CA 1
ATOM 1545 C C . CYS A 1 194 ? 15.203 6.022 -13.075 1.00 84.19 194 CYS A C 1
ATOM 1547 O O . CYS A 1 194 ? 15.510 5.164 -13.905 1.00 84.19 194 CYS A O 1
ATOM 1549 N N . SER A 1 195 ? 15.218 5.770 -11.763 1.00 86.88 195 SER A N 1
ATOM 1550 C CA . SER A 1 195 ? 15.598 4.465 -11.214 1.00 86.88 195 SER A CA 1
ATOM 1551 C C . SER A 1 195 ? 14.609 3.364 -11.612 1.00 86.88 195 SER A C 1
ATOM 1553 O O . SER A 1 195 ? 15.036 2.254 -11.924 1.00 86.88 195 SER A O 1
ATOM 1555 N N . GLN A 1 196 ? 13.309 3.665 -11.700 1.00 84.00 196 GLN A N 1
ATOM 1556 C CA . GLN A 1 196 ? 12.294 2.739 -12.220 1.00 84.00 196 GLN A CA 1
ATOM 1557 C C . GLN A 1 196 ? 12.586 2.305 -13.656 1.00 84.00 196 GLN A C 1
ATOM 1559 O O . GLN A 1 196 ? 12.579 1.109 -13.944 1.00 84.00 196 GLN A O 1
ATOM 1564 N N . SER A 1 197 ? 12.918 3.259 -14.532 1.00 85.88 197 SER A N 1
ATOM 1565 C CA . SER A 1 197 ? 13.268 2.956 -15.927 1.00 85.88 197 SER A CA 1
ATOM 1566 C C . SER A 1 197 ? 14.492 2.036 -16.009 1.00 85.88 197 SER A C 1
ATOM 1568 O O . SER A 1 197 ? 14.564 1.158 -16.862 1.00 85.88 197 SER A O 1
ATOM 1570 N N . ILE A 1 198 ? 15.445 2.183 -15.082 1.00 88.31 198 ILE A N 1
ATOM 1571 C CA . ILE A 1 198 ? 16.605 1.289 -14.978 1.00 88.31 198 ILE A CA 1
ATOM 1572 C C . ILE A 1 198 ? 16.206 -0.100 -14.473 1.00 88.31 198 ILE A C 1
ATOM 1574 O O . ILE A 1 198 ? 16.693 -1.097 -15.003 1.00 88.31 198 ILE A O 1
ATOM 1578 N N . PHE A 1 199 ? 15.312 -0.206 -13.487 1.00 88.38 199 PHE A N 1
ATOM 1579 C CA . PHE A 1 199 ? 14.840 -1.511 -13.016 1.00 88.38 199 PHE A CA 1
ATOM 1580 C C . PHE A 1 199 ? 14.117 -2.298 -14.111 1.00 88.38 199 PHE A C 1
ATOM 1582 O O . PHE A 1 199 ? 14.345 -3.498 -14.229 1.00 88.38 199 PHE A O 1
ATOM 1589 N N . GLU A 1 200 ? 13.323 -1.645 -14.962 1.00 87.12 200 GLU A N 1
ATOM 1590 C CA . GLU A 1 200 ? 12.703 -2.294 -16.128 1.00 87.12 200 GLU A CA 1
ATOM 1591 C C . GLU A 1 200 ? 13.745 -2.883 -17.088 1.00 87.12 200 GLU A C 1
ATOM 1593 O O . GLU A 1 200 ? 13.578 -3.996 -17.593 1.00 87.12 200 GLU A O 1
ATOM 1598 N N . VAL A 1 201 ? 14.857 -2.172 -17.296 1.00 89.75 201 VAL A N 1
ATOM 1599 C CA . VAL A 1 201 ? 15.987 -2.670 -18.088 1.00 89.75 201 VAL A CA 1
ATOM 1600 C C . VAL A 1 201 ? 16.610 -3.898 -17.430 1.00 89.75 201 VAL A C 1
ATOM 1602 O O . VAL A 1 201 ? 16.806 -4.906 -18.105 1.00 89.75 201 VAL A O 1
ATOM 1605 N N . LEU A 1 202 ? 16.905 -3.852 -16.128 1.00 88.62 202 LEU A N 1
ATOM 1606 C CA . LEU A 1 202 ? 17.508 -4.981 -15.408 1.00 88.62 202 LEU A CA 1
ATOM 1607 C C . LEU A 1 202 ? 16.591 -6.217 -15.409 1.00 88.62 202 LEU A C 1
ATOM 1609 O O . LEU A 1 202 ? 17.050 -7.334 -15.673 1.00 88.62 202 LEU A O 1
ATOM 1613 N N . ASP A 1 203 ? 15.289 -6.017 -15.201 1.00 88.06 203 ASP A N 1
ATOM 1614 C CA . ASP A 1 203 ? 14.272 -7.067 -15.267 1.00 88.06 203 ASP A CA 1
ATOM 1615 C C . ASP A 1 203 ? 14.223 -7.690 -16.670 1.00 88.06 203 ASP A C 1
ATOM 1617 O O . ASP A 1 203 ? 14.209 -8.915 -16.815 1.00 88.06 203 ASP A O 1
ATOM 1621 N N . TYR A 1 204 ? 14.256 -6.869 -17.721 1.00 90.25 204 TYR A N 1
ATOM 1622 C CA . TYR A 1 204 ? 14.285 -7.357 -19.097 1.00 90.25 204 TYR A CA 1
ATOM 1623 C C . TYR A 1 204 ? 15.567 -8.139 -19.411 1.00 90.25 204 TYR A C 1
ATOM 1625 O O . TYR A 1 204 ? 15.491 -9.241 -19.958 1.00 90.25 204 TYR A O 1
ATOM 1633 N N . LEU A 1 205 ? 16.739 -7.623 -19.025 1.00 88.50 205 LEU A N 1
ATOM 1634 C CA . LEU A 1 205 ? 18.024 -8.300 -19.227 1.00 88.50 205 LEU A CA 1
ATOM 1635 C C . LEU A 1 205 ? 18.063 -9.662 -18.519 1.00 88.50 205 LEU A C 1
ATOM 1637 O O . LEU A 1 205 ? 18.533 -10.642 -19.100 1.00 88.50 205 LEU A O 1
ATOM 1641 N N . SER A 1 206 ? 17.529 -9.753 -17.297 1.00 88.75 206 SER A N 1
ATOM 1642 C CA . SER A 1 206 ? 17.466 -11.014 -16.550 1.00 88.75 206 SER A CA 1
ATOM 1643 C C . SER A 1 206 ? 16.519 -12.033 -17.203 1.00 88.75 206 SER A C 1
ATOM 1645 O O . SER A 1 206 ? 16.901 -13.193 -17.389 1.00 88.75 206 SER A O 1
ATOM 1647 N N . ARG A 1 207 ? 15.324 -11.607 -17.642 1.00 89.69 207 ARG A N 1
ATOM 1648 C CA . ARG A 1 207 ? 14.367 -12.448 -18.388 1.00 89.69 207 ARG A CA 1
ATOM 1649 C C . ARG A 1 207 ? 14.955 -12.931 -19.709 1.00 89.69 207 ARG A C 1
ATOM 1651 O O . ARG A 1 207 ? 14.847 -14.114 -20.036 1.00 89.69 207 ARG A O 1
ATOM 1658 N N . TRP A 1 208 ? 15.617 -12.041 -20.446 1.00 90.25 208 TRP A N 1
ATOM 1659 C CA . TRP A 1 208 ? 16.286 -12.377 -21.699 1.00 90.25 208 TRP A CA 1
ATOM 1660 C C . TRP A 1 208 ? 17.411 -13.392 -21.475 1.00 90.25 208 TRP A C 1
ATOM 1662 O O . TRP A 1 208 ? 17.484 -14.392 -22.188 1.00 90.25 208 TRP A O 1
ATOM 1672 N N . LEU A 1 209 ? 18.233 -13.205 -20.438 1.00 87.69 209 LEU A N 1
ATOM 1673 C CA . LEU A 1 209 ? 19.305 -14.133 -20.076 1.00 87.69 209 LEU A CA 1
ATOM 1674 C C . LEU A 1 209 ? 18.758 -15.517 -19.703 1.00 87.69 209 LEU A C 1
ATOM 1676 O O . LEU A 1 209 ? 19.295 -16.528 -20.156 1.00 87.69 209 LEU A O 1
ATOM 1680 N N . GLN A 1 210 ? 17.666 -15.590 -18.936 1.00 87.38 210 GLN A N 1
ATOM 1681 C CA . GLN A 1 210 ? 16.994 -16.859 -18.634 1.00 87.38 210 GLN A CA 1
ATOM 1682 C C . GLN A 1 210 ? 16.439 -17.527 -19.900 1.00 87.38 210 GLN A C 1
ATOM 1684 O O . GLN A 1 210 ? 16.621 -18.732 -20.091 1.00 87.38 210 GLN A O 1
ATOM 1689 N N . GLY A 1 211 ? 15.801 -16.755 -20.784 1.00 86.69 211 GLY A N 1
ATOM 1690 C CA . GLY A 1 211 ? 15.309 -17.230 -22.077 1.00 86.69 211 GLY A CA 1
ATOM 1691 C C . GLY A 1 211 ? 16.432 -17.787 -22.953 1.00 86.69 211 GLY A C 1
ATOM 1692 O O . GLY A 1 211 ? 16.320 -18.898 -23.471 1.00 86.69 211 GLY A O 1
ATOM 1693 N N . LYS A 1 212 ? 17.561 -17.078 -23.044 1.00 83.69 212 LYS A N 1
ATOM 1694 C CA . LYS A 1 212 ? 18.742 -17.529 -23.791 1.00 83.69 212 LYS A CA 1
ATOM 1695 C C . LYS A 1 212 ? 19.391 -18.762 -23.170 1.00 83.69 212 LYS A C 1
ATOM 1697 O O . LYS A 1 212 ? 19.683 -19.700 -23.904 1.00 83.69 212 LYS A O 1
ATOM 1702 N N . LYS A 1 213 ? 19.530 -18.841 -21.840 1.00 85.31 213 LYS A N 1
ATOM 1703 C CA . LYS A 1 213 ? 20.013 -20.059 -21.153 1.00 85.31 213 LYS A CA 1
ATOM 1704 C C . LYS A 1 213 ? 19.103 -21.266 -21.437 1.00 85.31 213 LYS A C 1
ATOM 1706 O O . LYS A 1 213 ? 19.607 -22.353 -21.712 1.00 85.31 213 LYS A O 1
ATOM 1711 N N . LYS A 1 214 ? 17.775 -21.084 -21.459 1.00 86.12 214 LYS A N 1
ATOM 1712 C CA . LYS A 1 214 ? 16.819 -22.136 -21.863 1.00 86.12 214 LYS A CA 1
ATOM 1713 C C . LYS A 1 214 ? 16.996 -22.556 -23.327 1.00 86.12 214 LYS A C 1
ATOM 1715 O O . LYS A 1 214 ? 17.016 -23.753 -23.601 1.00 86.12 214 LYS A O 1
ATOM 1720 N N . GLN A 1 215 ? 17.163 -21.604 -24.250 1.00 82.12 215 GLN A N 1
ATOM 1721 C CA . GLN A 1 215 ? 17.420 -21.891 -25.670 1.00 82.12 215 GLN A CA 1
ATOM 1722 C C . GLN A 1 215 ? 18.725 -22.675 -25.863 1.00 82.12 215 GLN A C 1
ATOM 1724 O O . GLN A 1 215 ? 18.728 -23.682 -26.565 1.00 82.12 215 GLN A O 1
ATOM 1729 N N . ILE A 1 216 ? 19.803 -22.270 -25.186 1.00 81.38 216 ILE A N 1
ATOM 1730 C CA . ILE A 1 216 ? 21.096 -22.970 -25.201 1.00 81.38 216 ILE A CA 1
ATOM 1731 C C . ILE A 1 216 ? 20.939 -24.408 -24.683 1.00 81.38 216 ILE A C 1
ATOM 1733 O O . ILE A 1 216 ? 21.392 -25.352 -25.331 1.00 81.38 216 ILE A O 1
ATOM 1737 N N . ASN A 1 217 ? 20.248 -24.600 -23.555 1.00 81.88 217 ASN A N 1
ATOM 1738 C CA . ASN A 1 217 ? 20.026 -25.928 -22.976 1.00 81.88 217 ASN A CA 1
ATOM 1739 C C . ASN A 1 217 ? 19.146 -26.821 -23.867 1.00 81.88 217 ASN A C 1
ATOM 1741 O O . ASN A 1 217 ? 19.438 -28.003 -24.024 1.00 81.88 217 ASN A O 1
ATOM 1745 N N . SER A 1 218 ? 18.104 -26.266 -24.493 1.00 82.12 218 SER A N 1
ATOM 1746 C CA . SER A 1 218 ? 17.268 -26.987 -25.463 1.00 82.12 218 SER A CA 1
ATOM 1747 C C . SER A 1 218 ? 18.073 -27.409 -26.697 1.00 82.12 218 SER A C 1
ATOM 1749 O O . SER A 1 218 ? 18.029 -28.567 -27.114 1.00 82.12 218 SER A O 1
ATOM 1751 N N . PHE A 1 219 ? 18.899 -26.502 -27.228 1.00 75.00 219 PHE A N 1
ATOM 1752 C CA . PHE A 1 219 ? 19.761 -26.780 -28.376 1.00 75.00 219 PHE A CA 1
ATOM 1753 C C . PHE A 1 219 ? 20.827 -27.842 -28.063 1.00 75.00 219 PHE A C 1
ATOM 1755 O O . PHE A 1 219 ? 21.171 -28.643 -28.930 1.00 75.00 219 PHE A O 1
ATOM 1762 N N . ARG A 1 220 ? 21.305 -27.899 -26.811 1.00 71.88 220 ARG A N 1
ATOM 1763 C CA . ARG A 1 220 ? 22.194 -28.958 -26.314 1.00 71.88 220 ARG A CA 1
ATOM 1764 C C . ARG A 1 220 ? 21.471 -30.303 -26.165 1.00 71.88 220 ARG A C 1
ATOM 1766 O O . ARG A 1 220 ? 22.049 -31.326 -26.518 1.00 71.88 220 ARG A O 1
ATOM 1773 N N . ASN A 1 221 ? 20.226 -30.317 -25.684 1.00 68.81 221 ASN A N 1
ATOM 1774 C CA . ASN A 1 221 ? 19.466 -31.545 -25.412 1.00 68.81 221 ASN A CA 1
ATOM 1775 C C . ASN A 1 221 ? 18.842 -32.190 -26.666 1.00 68.81 221 ASN A C 1
ATOM 1777 O O . ASN A 1 221 ? 18.660 -33.403 -26.688 1.00 68.81 221 ASN A O 1
ATOM 1781 N N . HIS A 1 222 ? 18.575 -31.436 -27.740 1.00 64.44 222 HIS A N 1
ATOM 1782 C CA . HIS A 1 222 ? 18.122 -31.985 -29.033 1.00 64.44 222 HIS A CA 1
ATOM 1783 C C . HIS A 1 222 ? 19.230 -32.691 -29.851 1.00 64.44 222 HIS A C 1
ATOM 1785 O O . HIS A 1 222 ? 19.060 -32.975 -31.039 1.00 64.44 222 HIS A O 1
ATOM 1791 N N . SER A 1 223 ? 20.360 -33.016 -29.222 1.00 55.12 223 SER A N 1
ATOM 1792 C CA . SER A 1 223 ? 21.475 -33.755 -29.816 1.00 55.12 223 SER A CA 1
ATOM 1793 C C . SER A 1 223 ? 21.229 -35.274 -29.832 1.00 55.12 223 SER A C 1
ATOM 1795 O O . SER A 1 223 ? 21.923 -36.045 -29.181 1.00 55.12 223 SER A O 1
ATOM 1797 N N . TYR A 1 224 ? 20.274 -35.740 -30.643 1.00 48.78 224 TYR A N 1
ATOM 1798 C CA . TYR A 1 224 ? 20.375 -37.109 -31.171 1.00 48.78 224 TYR A CA 1
ATOM 1799 C C . TYR A 1 224 ? 21.480 -37.148 -32.246 1.00 48.78 224 TYR A C 1
ATOM 1801 O O . TYR A 1 224 ? 21.590 -36.201 -33.035 1.00 48.78 224 TYR A O 1
ATOM 1809 N N . PRO A 1 225 ? 22.317 -38.202 -32.305 1.00 51.69 225 PRO A N 1
ATOM 1810 C CA . PRO A 1 225 ? 23.519 -38.227 -33.132 1.00 51.69 225 PRO A CA 1
ATOM 1811 C C . PRO A 1 225 ? 23.170 -38.459 -34.608 1.00 51.69 225 PRO A C 1
ATOM 1813 O O . PRO A 1 225 ? 23.345 -39.546 -35.147 1.00 51.69 225 PRO A O 1
ATOM 1816 N N . SER A 1 226 ? 22.683 -37.428 -35.303 1.00 44.41 226 SER A N 1
ATOM 1817 C CA . SER A 1 226 ? 22.577 -37.467 -36.762 1.00 44.41 226 SER A CA 1
ATOM 1818 C C . SER A 1 226 ? 23.892 -37.003 -37.384 1.00 44.41 226 SER A C 1
ATOM 1820 O O . SER A 1 226 ? 24.146 -35.813 -37.575 1.00 44.41 226 SER A O 1
ATOM 1822 N N . ASN A 1 227 ? 24.712 -38.000 -37.699 1.00 50.34 227 ASN A N 1
ATOM 1823 C CA . ASN A 1 227 ? 25.902 -37.988 -38.541 1.00 50.34 227 ASN A CA 1
ATOM 1824 C C . ASN A 1 227 ? 25.897 -36.881 -39.629 1.00 50.34 227 ASN A C 1
ATOM 1826 O O . ASN A 1 227 ? 25.077 -36.927 -40.547 1.00 50.34 227 ASN A O 1
ATOM 1830 N N . ARG A 1 228 ? 26.796 -35.882 -39.524 1.00 50.75 228 ARG A N 1
ATOM 1831 C CA . ARG A 1 228 ? 27.312 -35.035 -40.632 1.00 50.75 228 ARG A CA 1
ATOM 1832 C C . ARG A 1 228 ? 28.373 -34.046 -40.115 1.00 50.75 228 ARG A C 1
ATOM 1834 O O . ARG A 1 228 ? 28.060 -32.924 -39.711 1.00 50.75 228 ARG A O 1
ATOM 1841 N N . ASN A 1 229 ? 29.641 -34.447 -40.217 1.00 52.38 229 ASN A N 1
ATOM 1842 C CA . ASN A 1 229 ? 30.850 -33.729 -39.772 1.00 52.38 229 ASN A CA 1
ATOM 1843 C C . ASN A 1 229 ? 31.099 -32.334 -40.397 1.00 52.38 229 ASN A C 1
ATOM 1845 O O . ASN A 1 229 ? 32.057 -31.673 -40.021 1.00 52.38 229 ASN A O 1
ATOM 1849 N N . HIS A 1 230 ? 30.229 -31.826 -41.280 1.00 49.94 230 HIS A N 1
ATOM 1850 C CA . HIS A 1 230 ? 30.336 -30.467 -41.842 1.00 49.94 230 HIS A CA 1
ATOM 1851 C C . HIS A 1 230 ? 29.345 -29.437 -41.270 1.00 49.94 230 HIS A C 1
ATOM 1853 O O . HIS A 1 230 ? 29.535 -28.244 -41.481 1.00 49.94 230 HIS A O 1
ATOM 1859 N N . LYS A 1 231 ? 28.314 -29.845 -40.509 1.00 50.75 231 LYS A N 1
ATOM 1860 C CA . LYS A 1 231 ? 27.402 -28.907 -39.807 1.00 50.75 231 LYS A CA 1
ATOM 1861 C C . LYS A 1 231 ? 27.763 -28.697 -38.328 1.00 50.75 231 LYS A C 1
ATOM 1863 O O . LYS A 1 231 ? 27.066 -27.955 -37.639 1.00 50.75 231 LYS A O 1
ATOM 1868 N N . GLY A 1 232 ? 28.812 -29.359 -37.835 1.00 52.69 232 GLY A N 1
ATOM 1869 C CA . GLY A 1 232 ? 29.294 -29.233 -36.456 1.00 52.69 232 GLY A CA 1
ATOM 1870 C C . GLY A 1 232 ? 29.985 -27.894 -36.197 1.00 52.69 232 GLY A C 1
ATOM 1871 O O . GLY A 1 232 ? 29.651 -27.218 -35.232 1.00 52.69 232 GLY A O 1
ATOM 1872 N N . THR A 1 233 ? 30.863 -27.450 -37.102 1.00 55.47 233 THR A N 1
ATOM 1873 C CA . THR A 1 233 ? 31.659 -26.218 -36.936 1.00 55.47 233 THR A CA 1
ATOM 1874 C C . THR A 1 233 ? 30.795 -24.955 -36.892 1.00 55.47 233 THR A C 1
ATOM 1876 O O . THR A 1 233 ? 30.980 -24.112 -36.020 1.00 55.47 233 THR A O 1
ATOM 1879 N N . THR A 1 234 ? 29.786 -24.840 -37.765 1.00 59.31 234 THR A N 1
ATOM 1880 C CA . THR A 1 234 ? 28.846 -23.702 -37.761 1.00 59.31 234 THR A CA 1
ATOM 1881 C C . THR A 1 234 ? 27.939 -23.715 -36.528 1.00 59.31 234 THR A C 1
ATOM 1883 O O . THR A 1 234 ? 27.571 -22.659 -36.027 1.00 59.31 234 THR A O 1
ATOM 1886 N N . ARG A 1 235 ? 27.588 -24.900 -36.004 1.00 58.81 235 ARG A N 1
ATOM 1887 C CA . ARG A 1 235 ? 26.786 -25.034 -34.777 1.00 58.81 235 ARG A CA 1
ATOM 1888 C C . ARG A 1 235 ? 27.576 -24.693 -33.520 1.00 58.81 235 ARG A C 1
ATOM 1890 O O . ARG A 1 235 ? 27.028 -24.014 -32.662 1.00 58.81 235 ARG A O 1
ATOM 1897 N N . HIS A 1 236 ? 28.836 -25.116 -33.437 1.00 61.69 236 HIS A N 1
ATOM 1898 C CA . HIS A 1 236 ? 29.734 -24.709 -32.359 1.00 61.69 236 HIS A CA 1
ATOM 1899 C C . HIS A 1 236 ? 29.950 -23.194 -32.374 1.00 61.69 236 HIS A C 1
ATOM 1901 O O . HIS A 1 236 ? 29.713 -22.563 -31.358 1.00 61.69 236 HIS A O 1
ATOM 1907 N N . ALA A 1 237 ? 30.208 -22.582 -33.535 1.00 65.31 237 ALA A N 1
ATOM 1908 C CA . ALA A 1 237 ? 30.324 -21.125 -33.638 1.00 65.31 237 ALA A CA 1
ATOM 1909 C C . ALA A 1 237 ? 29.041 -20.372 -33.213 1.00 65.31 237 ALA A C 1
ATOM 1911 O O . ALA A 1 237 ? 29.109 -19.337 -32.551 1.00 65.31 237 ALA A O 1
ATOM 1912 N N . LEU A 1 238 ? 27.851 -20.885 -33.551 1.00 69.25 238 LEU A N 1
ATOM 1913 C CA . LEU A 1 238 ? 26.577 -20.300 -33.106 1.00 69.25 238 LEU A CA 1
ATOM 1914 C C . LEU A 1 238 ? 26.346 -20.471 -31.596 1.00 69.25 238 LEU A C 1
ATOM 1916 O O . LEU A 1 238 ? 25.895 -19.540 -30.936 1.00 69.25 238 LEU A O 1
ATOM 1920 N N . LEU A 1 239 ? 26.701 -21.622 -31.029 1.00 73.31 239 LEU A N 1
ATOM 1921 C CA . LEU A 1 239 ? 26.648 -21.842 -29.583 1.00 73.31 239 LEU A CA 1
ATOM 1922 C C . LEU A 1 239 ? 27.648 -20.951 -28.843 1.00 73.31 239 LEU A C 1
ATOM 1924 O O . LEU A 1 239 ? 27.288 -20.340 -27.841 1.00 73.31 239 LEU A O 1
ATOM 1928 N N . ASP A 1 240 ? 28.863 -20.815 -29.366 1.00 72.50 240 ASP A N 1
ATOM 1929 C CA . ASP A 1 240 ? 29.917 -19.979 -28.796 1.00 72.50 240 ASP A CA 1
ATOM 1930 C C . ASP A 1 240 ? 29.520 -18.498 -28.825 1.00 72.50 240 ASP A C 1
ATOM 1932 O O . ASP A 1 240 ? 29.694 -17.791 -27.832 1.00 72.50 240 ASP A O 1
ATOM 1936 N N . THR A 1 241 ? 28.896 -18.029 -29.915 1.00 77.25 241 THR A N 1
ATOM 1937 C CA . THR A 1 241 ? 28.344 -16.664 -29.967 1.00 77.25 241 THR A CA 1
ATOM 1938 C C . THR A 1 241 ? 27.210 -16.472 -28.964 1.00 77.25 241 THR A C 1
ATOM 1940 O O . THR A 1 241 ? 27.220 -15.479 -28.243 1.00 77.25 241 THR A O 1
ATOM 1943 N N . TRP A 1 242 ? 26.270 -17.412 -28.830 1.00 78.62 242 TRP A N 1
ATOM 1944 C CA . TRP A 1 242 ? 25.189 -17.306 -27.839 1.00 78.62 242 TRP A CA 1
ATOM 1945 C C . TRP A 1 242 ? 25.708 -17.346 -26.399 1.00 78.62 242 TRP A C 1
ATOM 1947 O O . TRP A 1 242 ? 25.235 -16.586 -25.553 1.00 78.62 242 TRP A O 1
ATOM 1957 N N . HIS A 1 243 ? 26.711 -18.179 -26.119 1.00 79.19 243 HIS A N 1
ATOM 1958 C CA . HIS A 1 243 ? 27.396 -18.213 -24.831 1.00 79.19 243 HIS A CA 1
ATOM 1959 C C . HIS A 1 243 ? 28.117 -16.900 -24.541 1.00 79.19 243 HIS A C 1
ATOM 1961 O O . HIS A 1 243 ? 28.015 -16.386 -23.428 1.00 79.19 243 HIS A O 1
ATOM 1967 N N . TRP A 1 244 ? 28.802 -16.326 -25.530 1.00 81.94 244 TRP A N 1
ATOM 196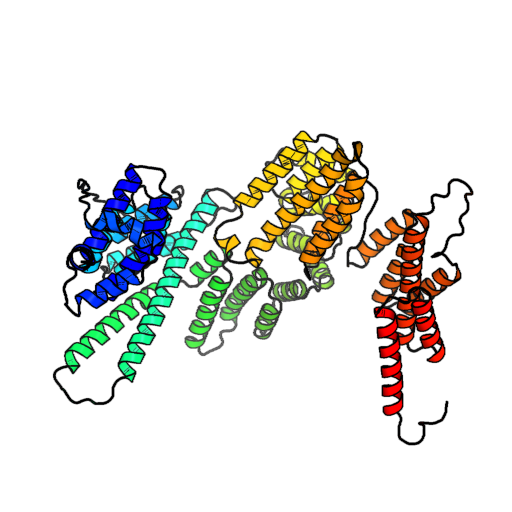8 C CA . TRP A 1 244 ? 29.463 -15.035 -25.383 1.00 81.94 244 TRP A CA 1
ATOM 1969 C C . TRP A 1 244 ? 28.460 -13.908 -25.119 1.00 81.94 244 TRP A C 1
ATOM 1971 O O . TRP A 1 244 ? 28.663 -13.111 -24.205 1.00 81.94 244 TRP A O 1
ATOM 1981 N N . GLN A 1 245 ? 27.340 -13.883 -25.849 1.00 81.69 245 GLN A N 1
ATOM 1982 C CA . GLN A 1 245 ? 26.257 -12.920 -25.640 1.00 81.69 245 GLN A CA 1
ATOM 1983 C C . GLN A 1 245 ? 25.651 -13.047 -24.235 1.00 81.69 245 GLN A C 1
ATOM 1985 O O . GLN A 1 245 ? 25.489 -12.047 -23.537 1.00 81.69 245 GLN A O 1
ATOM 1990 N N . ALA A 1 246 ? 25.363 -14.274 -23.789 1.00 83.81 246 ALA A N 1
ATOM 1991 C CA . ALA A 1 246 ? 24.840 -14.530 -22.449 1.00 83.81 246 ALA A CA 1
ATOM 1992 C C . ALA A 1 246 ? 25.843 -14.120 -21.359 1.00 83.81 246 ALA A C 1
ATOM 1994 O O . ALA A 1 246 ? 25.457 -13.480 -20.383 1.00 83.81 246 ALA A O 1
ATOM 1995 N N . LYS A 1 247 ? 27.133 -14.423 -21.552 1.00 85.19 247 LYS A N 1
ATOM 1996 C CA . LYS A 1 247 ? 28.208 -14.046 -20.627 1.00 85.19 247 LYS A CA 1
ATOM 1997 C C . LYS A 1 247 ? 28.399 -12.530 -20.567 1.00 85.19 247 LYS A C 1
ATOM 1999 O O . LYS A 1 247 ? 28.612 -12.001 -19.486 1.00 85.19 247 LYS A O 1
ATOM 2004 N N . ALA A 1 248 ? 28.288 -11.819 -21.689 1.00 82.69 248 ALA A N 1
ATOM 2005 C CA . ALA A 1 248 ? 28.378 -10.358 -21.716 1.00 82.69 248 ALA A CA 1
ATOM 2006 C C . ALA A 1 248 ? 27.271 -9.699 -20.874 1.00 82.69 248 ALA A C 1
ATOM 2008 O O . ALA A 1 248 ? 27.548 -8.768 -20.118 1.00 82.69 248 ALA A O 1
ATOM 2009 N N . VAL A 1 249 ? 26.040 -10.215 -20.956 1.00 85.19 249 VAL A N 1
ATOM 2010 C CA . VAL A 1 249 ? 24.915 -9.738 -20.134 1.00 85.19 249 VAL A CA 1
ATOM 2011 C C . VAL A 1 249 ? 25.085 -10.132 -18.664 1.00 85.19 249 VAL A C 1
ATOM 2013 O O . VAL A 1 249 ? 24.824 -9.320 -17.782 1.00 85.19 249 VAL A O 1
ATOM 2016 N N . GLU A 1 250 ? 25.574 -11.342 -18.381 1.00 85.88 250 GLU A N 1
ATOM 2017 C CA . GLU A 1 250 ? 25.862 -11.795 -17.013 1.00 85.88 250 GLU A CA 1
ATOM 2018 C C . GLU A 1 250 ? 26.942 -10.937 -16.340 1.00 85.88 250 GLU A C 1
ATOM 2020 O O . GLU A 1 250 ? 26.766 -10.530 -15.194 1.00 85.88 250 GLU A O 1
ATOM 2025 N N . ILE A 1 251 ? 28.005 -10.583 -17.074 1.00 86.88 251 ILE A N 1
ATOM 2026 C CA . ILE A 1 251 ? 29.053 -9.667 -16.604 1.00 86.88 251 ILE A CA 1
ATOM 2027 C C . ILE A 1 251 ? 28.440 -8.316 -16.234 1.00 86.88 251 ILE A C 1
ATOM 2029 O O . ILE A 1 251 ? 28.686 -7.828 -15.133 1.00 86.88 251 ILE A O 1
ATOM 2033 N N . LEU A 1 252 ? 27.598 -7.739 -17.098 1.00 85.81 252 LEU A N 1
ATOM 2034 C CA . LEU A 1 252 ? 26.958 -6.457 -16.810 1.00 85.81 252 LEU A CA 1
ATOM 2035 C C . LEU A 1 252 ? 26.066 -6.525 -15.561 1.00 85.81 252 LEU A C 1
ATOM 2037 O O . LEU A 1 252 ? 26.190 -5.671 -14.686 1.00 85.81 252 LEU A O 1
ATOM 2041 N N . LEU A 1 253 ? 25.220 -7.551 -15.439 1.00 85.06 253 LEU A N 1
ATOM 2042 C CA . LEU A 1 253 ? 24.358 -7.729 -14.266 1.00 85.06 253 LEU A CA 1
ATOM 2043 C C . LEU A 1 253 ? 25.169 -7.922 -12.977 1.00 85.06 253 LEU A C 1
ATOM 2045 O O . LEU A 1 253 ? 24.810 -7.363 -11.948 1.00 85.06 253 LEU A O 1
ATOM 2049 N N . SER A 1 254 ? 26.278 -8.666 -13.036 1.00 84.06 254 SER A N 1
ATOM 2050 C CA . SER A 1 254 ? 27.175 -8.863 -11.888 1.00 84.06 254 SER A CA 1
ATOM 2051 C C . SER A 1 254 ? 27.998 -7.622 -11.530 1.00 84.06 254 SER A C 1
ATOM 2053 O O . SER A 1 254 ? 28.448 -7.491 -10.396 1.00 84.06 254 SER A O 1
ATOM 2055 N N . SER A 1 255 ? 28.189 -6.701 -12.480 1.00 84.38 255 SER A N 1
ATOM 2056 C CA . SER A 1 255 ? 28.984 -5.484 -12.276 1.00 84.38 255 SER A CA 1
ATOM 2057 C C . SER A 1 255 ? 28.271 -4.413 -11.446 1.00 84.38 255 SER A C 1
ATOM 2059 O O . SER A 1 255 ? 28.914 -3.475 -10.973 1.00 84.38 255 SER A O 1
ATOM 2061 N N . ILE A 1 256 ? 26.950 -4.533 -11.275 1.00 85.50 256 ILE A N 1
ATOM 2062 C CA . ILE A 1 256 ? 26.149 -3.612 -10.470 1.00 85.50 256 ILE A CA 1
ATOM 2063 C C . ILE A 1 256 ? 26.044 -4.189 -9.052 1.00 85.50 256 ILE A C 1
ATOM 2065 O O . ILE A 1 256 ? 25.503 -5.285 -8.888 1.00 85.50 256 ILE A O 1
ATOM 2069 N N . PRO A 1 257 ? 26.514 -3.473 -8.014 1.00 85.31 257 PRO A N 1
ATOM 2070 C CA . PRO A 1 257 ? 26.454 -3.974 -6.647 1.00 85.31 257 PRO A CA 1
ATOM 2071 C C . PRO A 1 257 ? 25.006 -4.242 -6.195 1.00 85.31 257 PRO A C 1
ATOM 2073 O O . PRO A 1 257 ? 24.170 -3.329 -6.262 1.00 85.31 257 PRO A O 1
ATOM 2076 N N . PRO A 1 258 ? 24.698 -5.443 -5.664 1.00 84.62 258 PRO A N 1
ATOM 2077 C CA . PRO A 1 258 ? 23.367 -5.764 -5.145 1.00 84.62 258 PRO A CA 1
ATOM 2078 C C . PRO A 1 258 ? 22.910 -4.826 -4.023 1.00 84.62 258 PRO A C 1
ATOM 2080 O O . PRO A 1 258 ? 21.721 -4.548 -3.902 1.00 84.62 258 PRO A O 1
ATOM 2083 N N . GLU A 1 259 ? 23.846 -4.284 -3.238 1.00 85.00 259 GLU A N 1
ATOM 2084 C CA . GLU A 1 259 ? 23.578 -3.295 -2.186 1.00 85.00 259 GLU A CA 1
ATOM 2085 C C . GLU A 1 259 ? 22.978 -1.991 -2.717 1.00 85.00 259 GLU A C 1
ATOM 2087 O O . GLU A 1 259 ? 22.102 -1.408 -2.074 1.00 85.00 259 GLU A O 1
ATOM 2092 N N . VAL A 1 260 ? 23.439 -1.531 -3.882 1.00 86.50 260 VAL A N 1
ATOM 2093 C CA . VAL A 1 260 ? 22.956 -0.295 -4.512 1.00 86.50 260 VAL A CA 1
ATOM 2094 C C . VAL A 1 260 ? 21.558 -0.528 -5.082 1.00 86.50 260 VAL A C 1
ATOM 2096 O O . VAL A 1 260 ? 20.656 0.280 -4.860 1.00 86.50 260 VAL A O 1
ATOM 2099 N N . ILE A 1 261 ? 21.356 -1.675 -5.740 1.00 88.12 261 ILE A N 1
ATOM 2100 C CA . ILE A 1 261 ? 20.054 -2.104 -6.267 1.00 88.12 261 ILE A CA 1
ATOM 2101 C C . ILE A 1 261 ? 19.033 -2.224 -5.135 1.00 88.12 261 ILE A C 1
ATOM 2103 O O . ILE A 1 261 ? 17.955 -1.642 -5.227 1.00 88.12 261 ILE A O 1
ATOM 2107 N N . SER A 1 262 ? 19.366 -2.940 -4.057 1.00 87.62 262 SER A N 1
ATOM 2108 C CA . SER A 1 262 ? 18.432 -3.174 -2.955 1.00 87.62 262 SER A CA 1
ATOM 2109 C C . SER A 1 262 ? 18.113 -1.884 -2.201 1.00 87.62 262 SER A C 1
ATOM 2111 O O . SER A 1 262 ? 16.946 -1.645 -1.903 1.00 87.62 262 SER A O 1
ATOM 2113 N N . LYS A 1 263 ? 19.103 -1.004 -1.963 1.00 87.81 263 LYS A N 1
ATOM 2114 C CA . LYS A 1 263 ? 18.877 0.306 -1.320 1.00 87.81 263 LYS A CA 1
ATOM 2115 C C . LYS A 1 263 ? 17.879 1.126 -2.129 1.00 87.81 263 LYS A C 1
ATOM 2117 O O . LYS A 1 263 ? 16.857 1.563 -1.606 1.00 87.81 263 LYS A O 1
ATOM 2122 N N . ARG A 1 264 ? 18.142 1.258 -3.430 1.00 86.50 264 ARG A N 1
ATOM 2123 C CA . ARG A 1 264 ? 17.288 2.032 -4.328 1.00 86.50 264 ARG A CA 1
ATOM 2124 C C . ARG A 1 264 ? 15.901 1.417 -4.481 1.00 86.50 264 ARG A C 1
ATOM 2126 O O . ARG A 1 264 ? 14.914 2.142 -4.533 1.00 86.50 264 ARG A O 1
ATOM 2133 N N . ALA A 1 265 ? 15.805 0.092 -4.551 1.00 86.56 265 ALA A N 1
ATOM 2134 C CA . ALA A 1 265 ? 14.529 -0.604 -4.685 1.00 86.56 265 ALA A CA 1
ATOM 2135 C C . ALA A 1 265 ? 13.635 -0.391 -3.453 1.00 86.56 265 ALA A C 1
ATOM 2137 O O . ALA A 1 265 ? 12.433 -0.174 -3.610 1.00 86.56 265 ALA A O 1
ATOM 2138 N N . VAL A 1 266 ? 14.223 -0.381 -2.253 1.00 85.19 266 VAL A N 1
ATOM 2139 C CA . VAL A 1 266 ? 13.532 -0.046 -1.000 1.00 85.19 266 VAL A CA 1
ATOM 2140 C C . VAL A 1 266 ? 13.021 1.398 -1.014 1.00 85.19 266 VAL A C 1
ATOM 2142 O O . VAL A 1 266 ? 11.861 1.636 -0.682 1.00 85.19 266 VAL A O 1
ATOM 2145 N N . GLU A 1 267 ? 13.846 2.351 -1.450 1.00 83.50 267 GLU A N 1
ATOM 2146 C CA . GLU A 1 267 ? 13.445 3.759 -1.605 1.00 83.50 267 GLU A CA 1
ATOM 2147 C C . GLU A 1 267 ? 12.310 3.928 -2.634 1.00 83.50 267 GLU A C 1
ATOM 2149 O O . GLU A 1 267 ? 11.379 4.701 -2.425 1.00 83.50 267 GLU A O 1
ATOM 2154 N N . CYS A 1 268 ? 12.320 3.140 -3.714 1.00 78.12 268 CYS A N 1
ATOM 2155 C CA . CYS A 1 268 ? 11.281 3.144 -4.752 1.00 78.12 268 CYS A CA 1
ATOM 2156 C C . CYS A 1 268 ? 10.004 2.370 -4.372 1.00 78.12 268 CYS A C 1
ATOM 2158 O O . CYS A 1 268 ? 9.149 2.164 -5.239 1.00 78.12 268 CYS A O 1
ATOM 2160 N N . LYS A 1 269 ? 9.885 1.903 -3.117 1.00 78.31 269 LYS A N 1
ATOM 2161 C CA . LYS A 1 269 ? 8.787 1.056 -2.605 1.00 78.31 269 LYS A CA 1
ATOM 2162 C C . LYS A 1 269 ? 8.598 -0.264 -3.368 1.00 78.31 269 LYS A C 1
ATOM 2164 O O . LYS A 1 269 ? 7.514 -0.838 -3.388 1.00 78.31 269 LYS A O 1
ATOM 2169 N N . SER A 1 270 ? 9.654 -0.765 -4.003 1.00 82.62 270 SER A N 1
ATOM 2170 C CA . SER A 1 270 ? 9.662 -2.025 -4.750 1.00 82.62 270 SER A CA 1
ATOM 2171 C C . SER A 1 270 ? 10.324 -3.126 -3.917 1.00 82.62 270 SER A C 1
ATOM 2173 O O . SER A 1 270 ? 11.385 -3.646 -4.278 1.00 82.62 270 SER A O 1
ATOM 2175 N N . PHE A 1 271 ? 9.704 -3.479 -2.790 1.00 84.06 271 PHE A N 1
ATOM 2176 C CA . PHE A 1 271 ? 10.304 -4.367 -1.789 1.00 84.06 271 PHE A CA 1
ATOM 2177 C C . PHE A 1 271 ? 10.578 -5.786 -2.304 1.00 84.06 271 PHE A C 1
ATOM 2179 O O . PHE A 1 271 ? 11.613 -6.358 -1.981 1.00 84.06 271 PHE A O 1
ATOM 2186 N N . SER A 1 272 ? 9.731 -6.323 -3.188 1.00 84.88 272 SER A N 1
ATOM 2187 C CA . SER A 1 272 ? 9.937 -7.646 -3.801 1.00 84.88 272 SER A CA 1
ATOM 2188 C C . SER A 1 272 ? 11.230 -7.726 -4.621 1.00 84.88 272 SER A C 1
ATOM 2190 O O . SER A 1 272 ? 11.985 -8.689 -4.499 1.00 84.88 272 SER A O 1
ATOM 2192 N N . ARG A 1 273 ? 11.538 -6.686 -5.412 1.00 85.00 273 ARG A N 1
ATOM 2193 C CA . ARG A 1 273 ? 12.819 -6.580 -6.135 1.00 85.00 273 ARG A CA 1
ATOM 2194 C C . ARG A 1 273 ? 13.993 -6.472 -5.164 1.00 85.00 273 ARG A C 1
ATOM 2196 O O . ARG A 1 273 ? 15.019 -7.113 -5.378 1.00 85.00 273 ARG A O 1
ATOM 2203 N N . ALA A 1 274 ? 13.843 -5.683 -4.098 1.00 89.06 274 ALA A N 1
ATOM 2204 C CA . ALA A 1 274 ? 14.882 -5.542 -3.083 1.00 89.06 274 ALA A CA 1
ATOM 2205 C C . ALA A 1 274 ? 15.208 -6.891 -2.425 1.00 89.06 274 ALA A C 1
ATOM 2207 O O . ALA A 1 274 ? 16.380 -7.262 -2.377 1.00 89.06 274 ALA A O 1
ATOM 2208 N N . LEU A 1 275 ? 14.182 -7.639 -2.002 1.00 88.69 275 LEU A N 1
ATOM 2209 C CA . LEU A 1 275 ? 14.323 -8.983 -1.440 1.00 88.69 275 LEU A CA 1
ATOM 2210 C C . LEU A 1 275 ? 14.994 -9.939 -2.420 1.00 88.69 275 LEU A C 1
ATOM 2212 O O . LEU A 1 275 ? 15.969 -10.588 -2.059 1.00 88.69 275 LEU A O 1
ATOM 2216 N N . PHE A 1 276 ? 14.530 -9.982 -3.671 1.00 87.88 276 PHE A N 1
ATOM 2217 C CA . PHE A 1 276 ? 15.077 -10.881 -4.684 1.00 87.88 276 PHE A CA 1
ATOM 2218 C C . PHE A 1 276 ? 16.596 -10.712 -4.850 1.00 87.88 276 PHE A C 1
ATOM 2220 O O . PHE A 1 276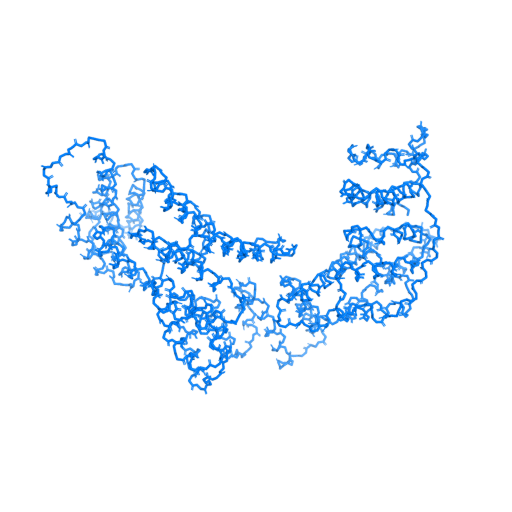 ? 17.349 -11.686 -4.778 1.00 87.88 276 PHE A O 1
ATOM 2227 N N . HIS A 1 277 ? 17.059 -9.470 -5.020 1.00 87.12 277 HIS A N 1
ATOM 2228 C CA . HIS A 1 277 ? 18.485 -9.187 -5.185 1.00 87.12 277 HIS A CA 1
ATOM 2229 C C . HIS A 1 277 ? 19.282 -9.397 -3.894 1.00 87.12 277 HIS A C 1
ATOM 2231 O O . HIS A 1 277 ? 20.423 -9.860 -3.951 1.00 87.12 277 HIS A O 1
ATOM 2237 N N . TRP A 1 278 ? 18.694 -9.089 -2.737 1.00 89.50 278 TRP A N 1
ATOM 2238 C CA . TRP A 1 278 ? 19.362 -9.236 -1.446 1.00 89.50 278 TRP A CA 1
ATOM 2239 C C . TRP A 1 278 ? 19.519 -10.700 -1.032 1.00 89.50 278 TRP A C 1
ATOM 2241 O O . TRP A 1 278 ? 20.607 -11.127 -0.649 1.00 89.50 278 TRP A O 1
ATOM 2251 N N . GLU A 1 279 ? 18.481 -11.516 -1.200 1.00 88.75 279 GLU A N 1
ATOM 2252 C CA . GLU A 1 279 ? 18.564 -12.956 -0.970 1.00 88.75 279 GLU A CA 1
ATOM 2253 C C . GLU A 1 279 ? 19.548 -13.627 -1.924 1.00 88.75 279 GLU A C 1
ATOM 2255 O O . GLU A 1 279 ? 20.319 -14.493 -1.506 1.00 88.75 279 GLU A O 1
ATOM 2260 N N . GLN A 1 280 ? 19.548 -13.235 -3.203 1.00 87.31 280 GLN A N 1
ATOM 2261 C CA . GLN A 1 280 ? 20.516 -13.752 -4.165 1.00 87.31 280 GLN A CA 1
ATOM 2262 C C . GLN A 1 280 ? 21.950 -13.424 -3.731 1.00 87.31 280 GLN A C 1
ATOM 2264 O O . GLN A 1 280 ? 22.814 -14.298 -3.808 1.00 87.31 280 GLN A O 1
ATOM 2269 N N . TYR A 1 281 ? 22.191 -12.209 -3.233 1.00 87.12 281 TYR A N 1
ATOM 2270 C CA . TYR A 1 281 ? 23.488 -11.807 -2.695 1.00 87.12 281 TYR A CA 1
ATOM 2271 C C . TYR A 1 281 ? 23.900 -12.663 -1.490 1.00 87.12 281 TYR A C 1
ATOM 2273 O O . TYR A 1 281 ? 24.997 -13.218 -1.487 1.00 87.12 281 TYR A O 1
ATOM 2281 N N . ILE A 1 282 ? 22.997 -12.881 -0.527 1.00 85.75 282 ILE A N 1
ATOM 2282 C CA . ILE A 1 282 ? 23.254 -13.746 0.637 1.00 85.75 2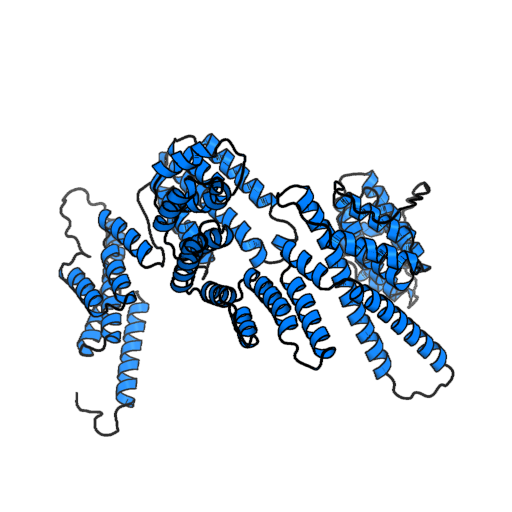82 ILE A CA 1
ATOM 2283 C C . ILE A 1 282 ? 23.570 -15.184 0.197 1.00 85.75 282 ILE A C 1
ATOM 2285 O O . ILE A 1 282 ? 24.503 -15.801 0.713 1.00 85.75 282 ILE A O 1
ATOM 2289 N N . ARG A 1 283 ? 22.828 -15.733 -0.775 1.00 86.44 283 ARG A N 1
ATOM 2290 C CA . ARG A 1 283 ? 23.073 -17.087 -1.307 1.00 86.44 283 ARG A CA 1
ATOM 2291 C C . ARG A 1 283 ? 24.440 -17.185 -1.986 1.00 86.44 283 ARG A C 1
ATOM 2293 O O . ARG A 1 283 ? 25.171 -18.130 -1.710 1.00 86.44 283 ARG A O 1
ATOM 2300 N N . GLN A 1 284 ? 24.792 -16.209 -2.828 1.00 84.56 284 GLN A N 1
ATOM 2301 C CA . GLN A 1 284 ? 26.094 -16.149 -3.503 1.00 84.56 284 GLN A CA 1
ATOM 2302 C C . GLN A 1 284 ? 27.243 -16.043 -2.499 1.00 84.56 284 GLN A C 1
ATOM 2304 O O . GLN A 1 284 ? 28.236 -16.765 -2.617 1.00 84.56 284 GLN A O 1
ATOM 2309 N N . TRP A 1 285 ? 27.077 -15.207 -1.477 1.00 81.44 285 TRP A N 1
ATOM 2310 C CA . TRP A 1 285 ? 28.063 -15.034 -0.423 1.00 81.44 285 TRP A CA 1
ATOM 2311 C C . TRP A 1 285 ? 28.283 -16.331 0.369 1.00 81.44 285 TRP A C 1
ATOM 2313 O O . TRP A 1 285 ? 29.430 -16.750 0.525 1.00 81.44 285 TRP A O 1
ATOM 2323 N N . LYS A 1 286 ? 27.202 -17.028 0.760 1.00 81.06 286 LYS A N 1
ATOM 2324 C CA . LYS A 1 286 ? 27.260 -18.346 1.427 1.00 81.06 286 LYS A CA 1
ATOM 2325 C C . LYS A 1 286 ? 27.957 -19.412 0.580 1.00 81.06 286 LYS A C 1
ATOM 2327 O O . LYS A 1 286 ? 28.701 -20.223 1.110 1.00 81.06 286 LYS A O 1
ATOM 2332 N N . THR A 1 287 ? 27.732 -19.428 -0.736 1.00 81.25 287 THR A N 1
ATOM 2333 C CA . THR A 1 287 ? 28.434 -20.373 -1.623 1.00 81.25 287 THR A CA 1
ATOM 2334 C C . THR A 1 287 ? 29.924 -20.069 -1.775 1.00 81.25 287 THR A C 1
ATOM 2336 O O . THR A 1 287 ? 30.697 -20.988 -2.022 1.00 81.25 287 THR A O 1
ATOM 2339 N N . GLN A 1 288 ? 30.335 -18.805 -1.645 1.00 76.25 288 GLN A N 1
ATOM 2340 C CA . GLN A 1 288 ? 31.740 -18.396 -1.757 1.00 76.25 288 GLN A CA 1
ATOM 2341 C C . GLN A 1 288 ? 32.512 -18.577 -0.442 1.00 76.25 288 GLN A C 1
ATOM 2343 O O . GLN A 1 288 ? 33.691 -18.918 -0.475 1.00 76.25 288 GLN A O 1
ATOM 2348 N N . HIS A 1 289 ? 31.851 -18.396 0.702 1.00 68.25 289 HIS A N 1
ATOM 2349 C CA . HIS A 1 289 ? 32.449 -18.502 2.032 1.00 68.25 289 HIS A CA 1
ATOM 2350 C C . HIS A 1 289 ? 31.872 -19.728 2.750 1.00 68.25 289 HIS A C 1
ATOM 2352 O O . HIS A 1 289 ? 30.815 -19.661 3.370 1.00 68.25 289 HIS A O 1
ATOM 2358 N N . SER A 1 290 ? 32.564 -20.868 2.637 1.00 56.53 290 SER A N 1
ATOM 2359 C CA . SER A 1 290 ? 32.154 -22.143 3.257 1.00 56.53 290 SER A CA 1
ATOM 2360 C C . SER A 1 290 ? 32.339 -22.199 4.784 1.00 56.53 290 SER A C 1
ATOM 2362 O O . SER A 1 290 ? 31.924 -23.181 5.392 1.00 56.53 290 SER A O 1
ATOM 2364 N N . GLU A 1 291 ? 32.913 -21.168 5.418 1.00 56.69 291 GLU A N 1
ATOM 2365 C CA . GLU A 1 291 ? 33.016 -21.071 6.881 1.00 56.69 291 GLU A CA 1
ATOM 2366 C C . GLU A 1 291 ? 32.125 -19.955 7.454 1.00 56.69 291 GLU A C 1
ATOM 2368 O O . GLU A 1 291 ? 32.033 -18.871 6.868 1.00 56.69 291 GLU A O 1
ATOM 2373 N N . PRO A 1 292 ? 31.469 -20.181 8.611 1.00 55.03 292 PRO A N 1
ATOM 2374 C CA . PRO A 1 292 ? 30.552 -19.223 9.201 1.00 55.03 292 PRO A CA 1
ATOM 2375 C C . PRO A 1 292 ? 31.338 -18.139 9.946 1.00 55.03 292 PRO A C 1
ATOM 2377 O O . PRO A 1 292 ? 31.507 -18.190 11.162 1.00 55.03 292 PRO A O 1
ATOM 2380 N N . ALA A 1 293 ? 31.785 -17.106 9.236 1.00 51.38 293 ALA A N 1
ATOM 2381 C CA . ALA A 1 293 ? 32.159 -15.852 9.883 1.00 51.38 293 ALA A CA 1
ATOM 2382 C C . ALA A 1 293 ? 30.871 -15.130 10.327 1.00 51.38 293 ALA A C 1
ATOM 2384 O O . ALA A 1 293 ? 30.377 -14.236 9.639 1.00 51.38 293 ALA A O 1
ATOM 2385 N N . GLY A 1 294 ? 30.296 -15.554 11.460 1.00 55.97 294 GLY A N 1
ATOM 2386 C CA . GLY A 1 294 ? 29.007 -15.068 11.980 1.00 55.97 294 GLY A CA 1
ATOM 2387 C C . GLY A 1 294 ? 28.883 -13.539 12.058 1.00 55.97 294 GLY A C 1
ATOM 2388 O O . GLY A 1 294 ? 27.799 -13.010 11.843 1.00 55.97 294 GLY A O 1
ATOM 2389 N N . ALA A 1 295 ? 30.001 -12.827 12.233 1.00 55.69 295 ALA A N 1
ATOM 2390 C CA . ALA A 1 295 ? 30.046 -11.369 12.352 1.00 55.69 295 ALA A CA 1
ATOM 2391 C C . ALA A 1 295 ? 29.732 -10.591 11.053 1.00 55.69 295 ALA A C 1
ATOM 2393 O O . ALA A 1 295 ? 29.325 -9.437 11.123 1.00 55.69 295 ALA A O 1
ATOM 2394 N N . ILE A 1 296 ? 29.915 -11.183 9.862 1.00 62.62 296 ILE A N 1
ATOM 2395 C CA . ILE A 1 296 ? 29.667 -10.489 8.576 1.00 62.62 296 ILE A CA 1
ATOM 2396 C C . ILE A 1 296 ? 28.259 -10.791 8.041 1.00 62.62 296 ILE A C 1
ATOM 2398 O O . ILE A 1 296 ? 27.695 -10.009 7.277 1.00 62.62 296 ILE A O 1
ATOM 2402 N N . VAL A 1 297 ? 27.650 -11.901 8.466 1.00 68.81 297 VAL A N 1
ATOM 2403 C CA . VAL A 1 297 ? 26.307 -12.299 8.014 1.00 68.81 297 VAL A CA 1
ATOM 2404 C C . VAL A 1 297 ? 25.207 -11.570 8.794 1.00 68.81 297 VAL A C 1
ATOM 2406 O O . VAL A 1 297 ? 24.140 -11.297 8.249 1.00 68.81 297 VAL A O 1
ATOM 2409 N N . GLU A 1 298 ? 25.481 -11.194 10.042 1.00 72.44 298 GLU A N 1
ATOM 2410 C CA . GLU A 1 298 ? 24.564 -10.444 10.905 1.00 72.44 298 GLU A CA 1
ATOM 2411 C C . GLU A 1 298 ? 24.051 -9.123 10.286 1.00 72.44 298 GLU A C 1
ATOM 2413 O O . GLU A 1 298 ? 22.831 -8.977 10.174 1.00 72.44 298 GLU A O 1
ATOM 2418 N N . PRO A 1 299 ? 24.895 -8.204 9.762 1.00 79.75 299 PRO A N 1
ATOM 2419 C CA . PRO A 1 299 ? 24.402 -6.983 9.113 1.00 79.75 299 PRO A CA 1
ATOM 2420 C C . PRO A 1 299 ? 23.619 -7.265 7.820 1.00 79.75 299 PRO A C 1
ATOM 2422 O O . PRO A 1 299 ? 22.731 -6.494 7.443 1.00 79.75 299 PRO A O 1
ATOM 2425 N N . LEU A 1 300 ? 23.902 -8.381 7.134 1.00 81.31 300 LEU A N 1
ATOM 2426 C CA . LEU A 1 300 ? 23.146 -8.777 5.944 1.00 81.31 300 LEU A CA 1
ATOM 2427 C C . LEU A 1 300 ? 21.722 -9.206 6.303 1.00 81.31 300 LEU A C 1
ATOM 2429 O O . LEU A 1 300 ? 20.773 -8.824 5.612 1.00 81.31 300 LEU A O 1
ATOM 2433 N N . TYR A 1 301 ? 21.562 -9.963 7.388 1.00 81.69 301 TYR A N 1
ATOM 2434 C CA . TYR A 1 301 ? 20.247 -10.346 7.893 1.00 81.69 301 TYR A CA 1
ATOM 2435 C C . TYR A 1 301 ? 19.503 -9.183 8.539 1.00 81.69 301 TYR A C 1
ATOM 2437 O O . TYR A 1 301 ? 18.299 -9.088 8.334 1.00 81.69 301 TYR A O 1
ATOM 2445 N N . GLN A 1 302 ? 20.189 -8.264 9.224 1.00 81.81 302 GLN A N 1
ATOM 2446 C CA . GLN A 1 302 ? 19.565 -7.044 9.745 1.00 81.81 302 GLN A CA 1
ATOM 2447 C C . GLN A 1 302 ? 18.914 -6.246 8.611 1.00 81.81 302 GLN A C 1
ATOM 2449 O O . GLN A 1 302 ? 17.730 -5.927 8.659 1.00 81.81 302 GLN A O 1
ATOM 2454 N N . ARG A 1 303 ? 19.647 -6.026 7.517 1.00 83.31 303 ARG A N 1
ATOM 2455 C CA . ARG A 1 303 ? 19.083 -5.353 6.345 1.00 83.31 303 ARG A CA 1
ATOM 2456 C C . ARG A 1 303 ? 17.940 -6.138 5.699 1.00 83.31 303 ARG A C 1
ATOM 2458 O O . ARG A 1 303 ? 17.033 -5.536 5.137 1.00 83.31 303 ARG A O 1
ATOM 2465 N N . LEU A 1 304 ? 17.968 -7.470 5.753 1.00 85.88 304 LEU A N 1
ATOM 2466 C CA . LEU A 1 304 ? 16.857 -8.299 5.283 1.00 85.88 304 LEU A CA 1
ATOM 2467 C C . LEU A 1 304 ? 15.618 -8.105 6.180 1.00 85.88 304 LEU A C 1
ATOM 2469 O O . LEU A 1 304 ? 14.530 -7.895 5.649 1.00 85.88 304 LEU A O 1
ATOM 2473 N N . GLN A 1 305 ? 15.783 -8.085 7.508 1.00 84.06 305 GLN A N 1
ATOM 2474 C CA . GLN A 1 305 ? 14.717 -7.768 8.470 1.00 84.06 305 GLN A CA 1
ATOM 2475 C C . GLN A 1 305 ? 14.133 -6.370 8.228 1.00 84.06 305 GLN A C 1
ATOM 2477 O O . GLN A 1 305 ? 12.914 -6.216 8.248 1.00 84.06 305 GLN A O 1
ATOM 2482 N N . ASP A 1 306 ? 14.968 -5.377 7.909 1.00 83.00 306 ASP A N 1
ATOM 2483 C CA . ASP A 1 306 ? 14.521 -4.022 7.558 1.00 83.00 306 ASP A CA 1
ATOM 2484 C C . ASP A 1 306 ? 13.684 -3.975 6.272 1.00 83.00 306 ASP A C 1
ATOM 2486 O O . ASP A 1 306 ? 12.849 -3.086 6.103 1.00 83.00 306 ASP A O 1
ATOM 2490 N N . ILE A 1 307 ? 13.912 -4.894 5.329 1.00 85.75 307 ILE A N 1
ATOM 2491 C CA . ILE A 1 307 ? 13.096 -4.989 4.113 1.00 85.75 307 ILE A CA 1
ATOM 2492 C C . ILE A 1 307 ? 11.766 -5.679 4.435 1.00 85.75 307 ILE A C 1
ATOM 2494 O O . ILE A 1 307 ? 10.723 -5.174 4.026 1.00 85.75 307 ILE A O 1
ATOM 2498 N N . TYR A 1 308 ? 11.782 -6.783 5.191 1.00 84.44 308 TYR A N 1
ATOM 2499 C CA . TYR A 1 308 ? 10.559 -7.492 5.591 1.00 84.44 308 TYR A CA 1
ATOM 2500 C C . TYR A 1 308 ? 9.660 -6.656 6.507 1.00 84.44 308 TYR A C 1
ATOM 2502 O O . TYR A 1 308 ? 8.440 -6.691 6.357 1.00 84.44 308 TYR A O 1
ATOM 2510 N N . SER A 1 309 ? 10.240 -5.837 7.389 1.00 81.38 309 SER A N 1
ATOM 2511 C CA . SER A 1 309 ? 9.473 -4.913 8.232 1.00 81.38 309 SER A CA 1
ATOM 2512 C C . SER A 1 309 ? 8.718 -3.858 7.425 1.00 81.38 309 SER A C 1
ATOM 2514 O O . SER A 1 309 ? 7.698 -3.370 7.885 1.00 81.38 309 SER A O 1
ATOM 2516 N N . ARG A 1 310 ? 9.170 -3.529 6.207 1.00 79.69 310 ARG A N 1
ATOM 2517 C CA . ARG A 1 310 ? 8.460 -2.615 5.294 1.00 79.69 310 ARG A CA 1
ATOM 2518 C C . ARG A 1 310 ? 7.399 -3.301 4.432 1.00 79.69 310 ARG A C 1
ATOM 2520 O O . ARG A 1 310 ? 6.618 -2.606 3.786 1.00 79.69 310 ARG A O 1
ATOM 2527 N N . ILE A 1 311 ? 7.404 -4.633 4.367 1.00 80.00 311 ILE A N 1
ATOM 2528 C CA . ILE A 1 311 ? 6.396 -5.437 3.654 1.00 80.00 311 ILE A CA 1
ATOM 2529 C C . ILE A 1 311 ? 5.224 -5.791 4.586 1.00 80.00 311 ILE A C 1
ATOM 2531 O O . ILE A 1 311 ? 4.154 -6.138 4.094 1.00 80.00 311 ILE A O 1
ATOM 2535 N N . ASP A 1 312 ? 5.407 -5.645 5.904 1.00 73.69 312 ASP A N 1
ATOM 2536 C CA . ASP A 1 312 ? 4.470 -6.067 6.953 1.00 73.69 312 ASP A CA 1
ATOM 2537 C C . ASP A 1 312 ? 4.191 -7.587 6.940 1.00 73.69 312 ASP A C 1
ATOM 2539 O O . ASP A 1 312 ? 3.069 -8.035 7.171 1.00 73.69 312 ASP A O 1
ATOM 2543 N N . GLU A 1 313 ? 5.226 -8.402 6.689 1.00 78.75 313 GLU A N 1
ATOM 2544 C CA . GLU A 1 313 ? 5.161 -9.871 6.774 1.00 78.75 313 GLU A CA 1
ATOM 2545 C C . GLU A 1 313 ? 5.808 -10.380 8.081 1.00 78.75 313 GLU A C 1
ATOM 2547 O O . GLU A 1 313 ? 7.027 -10.582 8.124 1.00 78.75 313 GLU A O 1
ATOM 2552 N N . PRO A 1 314 ? 5.028 -10.601 9.162 1.00 76.94 314 PRO A N 1
ATOM 2553 C CA . PRO A 1 314 ? 5.574 -10.997 10.464 1.00 76.94 314 PRO A CA 1
ATOM 2554 C C . PRO A 1 314 ? 6.254 -12.373 10.420 1.00 76.94 314 PRO A C 1
ATOM 2556 O O . PRO A 1 314 ? 7.324 -12.544 11.005 1.00 76.94 314 PRO A O 1
ATOM 2559 N N . ASP A 1 315 ? 5.689 -13.314 9.661 1.00 83.69 315 ASP A N 1
ATOM 2560 C CA . ASP A 1 315 ? 6.198 -14.683 9.527 1.00 83.69 315 ASP A CA 1
ATOM 2561 C C . ASP A 1 315 ? 7.620 -14.713 8.939 1.00 83.69 315 ASP A C 1
ATOM 2563 O O . ASP A 1 315 ? 8.470 -15.494 9.372 1.00 83.69 315 ASP A O 1
ATOM 2567 N N . GLY A 1 316 ? 7.913 -13.832 7.974 1.00 83.06 316 GLY A N 1
ATOM 2568 C CA . GLY A 1 316 ? 9.241 -13.725 7.366 1.00 83.06 316 GLY A CA 1
ATOM 2569 C C . GLY A 1 316 ? 10.299 -13.234 8.355 1.00 83.06 316 GLY A C 1
ATOM 2570 O O . GLY A 1 316 ? 11.433 -13.713 8.349 1.00 83.06 316 GLY A O 1
ATOM 2571 N N . ILE A 1 317 ? 9.920 -12.323 9.252 1.00 82.12 317 ILE A N 1
ATOM 2572 C CA . ILE A 1 317 ? 10.814 -11.754 10.269 1.00 82.12 317 ILE A CA 1
ATOM 2573 C C . ILE A 1 317 ? 11.118 -12.790 11.349 1.00 82.12 317 ILE A C 1
ATOM 2575 O O . ILE A 1 317 ? 12.283 -12.953 11.712 1.00 82.12 317 ILE A O 1
ATOM 2579 N N . GLU A 1 318 ? 10.106 -13.537 11.796 1.00 79.94 318 GLU A N 1
ATOM 2580 C CA . GLU A 1 318 ? 10.283 -14.659 12.727 1.00 79.94 318 GLU A CA 1
ATOM 2581 C C . GLU A 1 318 ? 11.167 -15.758 12.111 1.00 79.94 318 GLU A C 1
ATOM 2583 O O . GLU A 1 318 ? 12.092 -16.262 12.753 1.00 79.94 318 GLU A O 1
ATOM 2588 N N . GLY A 1 319 ? 10.969 -16.060 10.823 1.00 83.62 319 GLY A N 1
ATOM 2589 C CA . GLY A 1 319 ? 11.820 -16.987 10.079 1.00 83.62 319 GLY A CA 1
ATOM 2590 C C . GLY A 1 319 ? 13.289 -16.553 10.037 1.00 83.62 319 GLY A C 1
ATOM 2591 O O . GLY A 1 319 ? 14.178 -17.359 10.311 1.00 83.62 319 GLY A O 1
ATOM 2592 N N . ILE A 1 320 ? 13.570 -15.278 9.751 1.00 81.50 320 ILE A N 1
ATOM 2593 C CA . ILE A 1 320 ? 14.947 -14.751 9.719 1.00 81.50 320 ILE A CA 1
ATOM 2594 C C . ILE A 1 320 ? 15.564 -14.725 11.115 1.00 81.50 320 ILE A C 1
ATOM 2596 O O . ILE A 1 320 ? 16.734 -15.074 11.270 1.00 81.50 320 ILE A O 1
ATOM 2600 N N . SER A 1 321 ? 14.779 -14.344 12.120 1.00 79.12 321 SER A N 1
ATOM 2601 C CA . SER A 1 321 ? 15.193 -14.332 13.522 1.00 79.12 321 SER A CA 1
ATOM 2602 C C . SER A 1 321 ? 15.692 -15.700 13.985 1.00 79.12 321 SER A C 1
ATOM 2604 O O . SER A 1 321 ? 16.753 -15.794 14.598 1.00 79.12 321 SER A O 1
ATOM 2606 N N . SER A 1 322 ? 15.024 -16.783 13.571 1.00 79.81 322 SER A N 1
ATOM 2607 C CA . SER A 1 322 ? 15.451 -18.152 13.897 1.00 79.81 322 SER A CA 1
ATOM 2608 C C . SER A 1 322 ? 16.859 -18.517 13.394 1.00 79.81 322 SER A C 1
ATOM 2610 O O . SER A 1 322 ? 17.487 -19.443 13.911 1.00 79.81 322 SER A O 1
ATOM 2612 N N . HIS A 1 323 ? 17.377 -17.796 12.393 1.00 74.44 323 HIS A N 1
ATOM 2613 C CA . HIS A 1 323 ? 18.721 -17.985 11.849 1.00 74.44 323 HIS A CA 1
ATOM 2614 C C . HIS A 1 323 ? 19.796 -17.128 12.538 1.00 74.44 323 HIS A C 1
ATOM 2616 O O . HIS A 1 323 ? 20.982 -17.323 12.263 1.00 74.44 323 HIS A O 1
ATOM 2622 N N . LEU A 1 324 ? 19.413 -16.196 13.416 1.00 72.81 324 LEU A N 1
ATOM 2623 C CA . LEU A 1 324 ? 20.327 -15.363 14.193 1.00 72.81 324 LEU A CA 1
ATOM 2624 C C . LEU A 1 324 ? 20.596 -16.020 15.553 1.00 72.81 324 LEU A C 1
ATOM 2626 O O . LEU A 1 324 ? 19.686 -16.274 16.334 1.00 72.81 324 LEU A O 1
ATOM 2630 N N . HIS A 1 325 ? 21.865 -16.308 15.850 1.00 65.75 325 HIS A N 1
ATOM 2631 C CA . HIS A 1 325 ? 22.252 -16.965 17.108 1.00 65.75 325 HIS A CA 1
ATOM 2632 C C . HIS A 1 325 ? 22.160 -16.042 18.333 1.00 65.75 325 HIS A C 1
ATOM 2634 O O . HIS A 1 325 ? 21.996 -16.527 19.452 1.00 65.75 325 HIS A O 1
ATOM 2640 N N . VAL A 1 326 ? 22.267 -14.726 18.129 1.00 69.44 326 VAL A N 1
ATOM 2641 C CA . VAL A 1 326 ? 22.104 -13.694 19.156 1.00 69.44 326 VAL A CA 1
ATOM 2642 C C . VAL A 1 326 ? 21.260 -12.588 18.541 1.00 69.44 326 VAL A C 1
ATOM 2644 O O . VAL A 1 326 ? 21.674 -11.972 17.565 1.00 69.44 326 VAL A O 1
ATOM 2647 N N . LEU A 1 327 ? 20.067 -12.364 19.086 1.00 63.22 327 LEU A N 1
ATOM 2648 C CA . LEU A 1 327 ? 19.229 -11.244 18.674 1.00 63.22 327 LEU A CA 1
ATOM 2649 C C . LEU A 1 327 ? 19.671 -9.997 19.426 1.00 63.22 327 LEU A C 1
ATOM 2651 O O . LEU A 1 327 ? 19.722 -10.000 20.660 1.00 63.22 327 LEU A O 1
ATOM 2655 N N . ASN A 1 328 ? 19.940 -8.926 18.686 1.00 73.88 328 ASN A N 1
ATOM 2656 C CA . ASN A 1 328 ? 20.058 -7.610 19.294 1.00 73.88 328 ASN A CA 1
ATOM 2657 C C . ASN A 1 328 ? 18.706 -7.231 19.930 1.00 73.88 328 ASN A C 1
ATOM 2659 O O . ASN A 1 328 ? 17.637 -7.629 19.461 1.00 73.88 328 ASN A O 1
ATOM 2663 N N . ILE A 1 329 ? 18.743 -6.442 20.998 1.00 75.25 329 ILE A N 1
ATOM 2664 C CA . ILE A 1 329 ? 17.552 -5.986 21.715 1.00 75.25 329 ILE A CA 1
ATOM 2665 C C . ILE A 1 329 ? 16.604 -5.241 20.755 1.00 75.25 329 ILE A C 1
ATOM 2667 O O . ILE A 1 329 ? 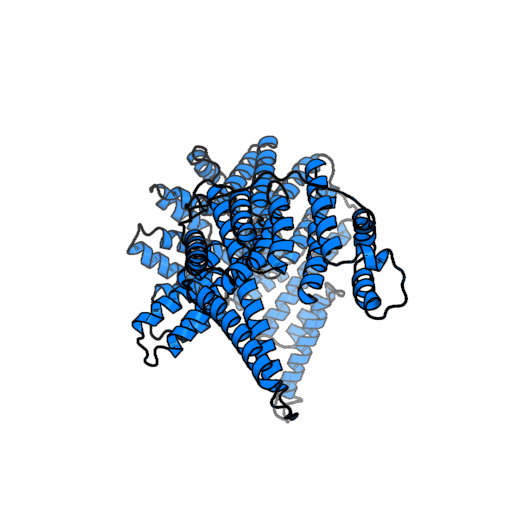15.398 -5.478 20.779 1.00 75.25 329 ILE A O 1
ATOM 2671 N N . ASP A 1 330 ? 17.147 -4.438 19.835 1.00 74.62 330 ASP A N 1
ATOM 2672 C CA . ASP A 1 330 ? 16.365 -3.734 18.808 1.00 74.62 330 ASP A CA 1
ATOM 2673 C C . ASP A 1 330 ? 15.607 -4.698 17.871 1.00 74.62 330 ASP A C 1
ATOM 2675 O O . ASP A 1 330 ? 14.481 -4.420 17.455 1.00 74.62 330 ASP A O 1
ATOM 2679 N N . GLN A 1 331 ? 16.192 -5.865 17.571 1.00 75.31 331 GLN A N 1
ATOM 2680 C CA . GLN A 1 331 ? 15.573 -6.894 16.725 1.00 75.31 331 GLN A CA 1
ATOM 2681 C C . GLN A 1 331 ? 14.439 -7.610 17.463 1.00 75.31 331 GLN A C 1
ATOM 2683 O O . GLN A 1 331 ? 13.370 -7.816 16.891 1.00 75.31 331 GLN A O 1
ATOM 2688 N N . GLN A 1 332 ? 14.620 -7.906 18.755 1.00 79.19 332 GLN A N 1
ATOM 2689 C CA . GLN A 1 332 ? 13.545 -8.462 19.585 1.00 79.19 332 GLN A CA 1
ATOM 2690 C C . GLN A 1 332 ? 12.355 -7.498 19.651 1.00 79.19 332 GLN A C 1
ATOM 2692 O O . GLN A 1 332 ? 11.198 -7.900 19.533 1.00 79.19 332 GLN A O 1
ATOM 2697 N N . VAL A 1 333 ? 12.621 -6.199 19.796 1.00 81.19 333 VAL A N 1
ATOM 2698 C CA . VAL A 1 333 ? 11.572 -5.171 19.820 1.00 81.19 333 VAL A CA 1
ATOM 2699 C C . VAL A 1 333 ? 10.840 -5.110 18.483 1.00 81.19 333 VAL A C 1
ATOM 2701 O O . VAL A 1 333 ? 9.609 -5.034 18.467 1.00 81.19 333 VAL A O 1
ATOM 2704 N N . LEU A 1 334 ? 11.571 -5.204 17.370 1.00 79.56 334 LEU A N 1
ATOM 2705 C CA . LEU A 1 334 ? 10.989 -5.277 16.033 1.00 79.56 334 LEU A CA 1
ATOM 2706 C C . LEU A 1 334 ? 10.072 -6.503 15.877 1.00 79.56 334 LEU A C 1
ATOM 2708 O O . LEU A 1 334 ? 8.960 -6.374 15.367 1.00 79.56 334 LEU A O 1
ATOM 2712 N N . GLU A 1 335 ? 10.470 -7.673 16.376 1.00 79.69 335 GLU A N 1
ATOM 2713 C CA . GLU A 1 335 ? 9.621 -8.872 16.390 1.00 79.69 335 GLU A CA 1
ATOM 2714 C C . GLU A 1 335 ? 8.364 -8.686 17.240 1.00 79.69 335 GLU A C 1
ATOM 2716 O O . GLU A 1 335 ? 7.262 -9.020 16.809 1.00 79.69 335 GLU A O 1
ATOM 2721 N N . HIS A 1 336 ? 8.496 -8.130 18.448 1.00 82.62 336 HIS A N 1
ATOM 2722 C CA . HIS A 1 336 ? 7.349 -7.850 19.311 1.00 82.62 336 HIS A CA 1
ATOM 2723 C C . HIS A 1 336 ? 6.370 -6.869 18.662 1.00 82.62 336 HIS A C 1
ATOM 2725 O O . HIS A 1 336 ? 5.157 -7.063 18.772 1.00 82.62 336 HIS A O 1
ATOM 2731 N N . ARG A 1 337 ? 6.887 -5.858 17.959 1.00 80.88 337 ARG A N 1
ATOM 2732 C CA . ARG A 1 337 ? 6.099 -4.891 17.194 1.00 80.88 337 ARG A CA 1
ATOM 2733 C C . ARG A 1 337 ? 5.314 -5.581 16.079 1.00 80.88 337 ARG A C 1
ATOM 2735 O O . ARG A 1 337 ? 4.097 -5.436 16.018 1.00 80.88 337 ARG A O 1
ATOM 2742 N N . ASN A 1 338 ? 5.984 -6.383 15.256 1.00 76.94 338 ASN A N 1
ATOM 2743 C CA . ASN A 1 338 ? 5.353 -7.038 14.108 1.00 76.94 338 ASN A CA 1
ATOM 2744 C C . ASN A 1 338 ? 4.409 -8.179 14.522 1.00 76.94 338 ASN A C 1
ATOM 2746 O O . ASN A 1 338 ? 3.393 -8.406 13.874 1.00 76.94 338 ASN A O 1
ATOM 2750 N N . ALA A 1 339 ? 4.661 -8.826 15.662 1.00 80.44 339 ALA A N 1
ATOM 2751 C CA . ALA A 1 339 ? 3.750 -9.796 16.272 1.00 80.44 339 ALA A CA 1
ATOM 2752 C C . ALA A 1 339 ? 2.518 -9.154 16.952 1.00 80.44 339 ALA A C 1
ATOM 2754 O O . ALA A 1 339 ? 1.692 -9.864 17.529 1.00 80.44 339 ALA A O 1
ATOM 2755 N N . GLY A 1 340 ? 2.400 -7.819 16.960 1.00 78.75 340 GLY A N 1
ATOM 2756 C CA . GLY A 1 340 ? 1.294 -7.097 17.596 1.00 78.75 340 GLY A CA 1
ATOM 2757 C C . GLY A 1 340 ? 1.335 -7.094 19.130 1.00 78.75 340 GLY A C 1
ATOM 2758 O O . GLY A 1 340 ? 0.334 -6.796 19.787 1.00 78.75 340 GLY A O 1
ATOM 2759 N N . ARG A 1 341 ? 2.486 -7.413 19.737 1.00 83.94 341 ARG A N 1
ATOM 2760 C CA . ARG A 1 341 ? 2.710 -7.363 21.192 1.00 83.94 341 ARG A CA 1
ATOM 2761 C C . ARG A 1 341 ? 3.128 -5.951 21.611 1.00 83.94 341 ARG A C 1
ATOM 2763 O O . ARG A 1 341 ? 4.238 -5.717 22.081 1.00 83.94 341 ARG A O 1
ATOM 2770 N N . TRP A 1 342 ? 2.209 -4.998 21.459 1.00 85.62 342 TRP A N 1
ATOM 2771 C CA . TRP A 1 342 ? 2.475 -3.571 21.682 1.00 85.62 342 TRP A CA 1
ATOM 2772 C C . TRP A 1 342 ? 2.918 -3.240 23.111 1.00 85.62 342 TRP A C 1
ATOM 2774 O O . TRP A 1 342 ? 3.806 -2.416 23.286 1.00 85.62 342 TRP A O 1
ATOM 2784 N N . ALA A 1 343 ? 2.363 -3.907 24.129 1.00 85.25 343 ALA A N 1
ATOM 2785 C CA . ALA A 1 343 ? 2.680 -3.623 25.533 1.00 85.25 343 ALA A CA 1
ATOM 2786 C C . ALA A 1 343 ? 4.157 -3.887 25.887 1.00 85.25 343 ALA A C 1
ATOM 2788 O O . ALA A 1 343 ? 4.770 -3.108 26.612 1.00 85.25 343 ALA A O 1
ATOM 2789 N N . THR A 1 344 ? 4.752 -4.959 25.347 1.00 85.38 344 THR A N 1
ATOM 2790 C CA . THR A 1 344 ? 6.171 -5.269 25.589 1.00 85.38 344 THR A CA 1
ATOM 2791 C C . THR A 1 344 ? 7.073 -4.276 24.863 1.00 85.38 344 THR A C 1
ATOM 2793 O O . THR A 1 344 ? 8.011 -3.757 25.463 1.00 85.38 344 THR A O 1
ATOM 2796 N N . ALA A 1 345 ? 6.745 -3.941 23.610 1.00 87.19 345 ALA A N 1
ATOM 2797 C CA . ALA A 1 345 ? 7.482 -2.938 22.842 1.00 87.19 345 ALA A CA 1
ATOM 2798 C C . ALA A 1 345 ? 7.425 -1.547 23.506 1.00 87.19 345 ALA A C 1
ATOM 2800 O O . ALA A 1 345 ? 8.446 -0.875 23.605 1.00 87.19 345 ALA A O 1
ATOM 2801 N N . GLN A 1 346 ? 6.260 -1.147 24.032 1.00 87.44 346 GLN A N 1
ATOM 2802 C CA . GLN A 1 346 ? 6.079 0.111 24.769 1.00 87.44 346 GLN A CA 1
ATOM 2803 C C . GLN A 1 346 ? 7.010 0.202 25.978 1.00 87.44 346 GLN A C 1
ATOM 2805 O O . GLN A 1 346 ? 7.794 1.143 26.057 1.00 87.44 346 GLN A O 1
ATOM 2810 N N . SER A 1 347 ? 6.981 -0.804 26.860 1.00 88.50 347 SER A N 1
ATOM 2811 C CA . SER A 1 347 ? 7.818 -0.817 28.070 1.00 88.50 347 SER A CA 1
ATOM 2812 C C . SER A 1 347 ? 9.311 -0.695 27.757 1.00 88.50 347 SER A C 1
ATOM 2814 O O . SER A 1 347 ? 10.073 -0.075 28.497 1.00 88.50 347 SER A O 1
ATOM 2816 N N . TRP A 1 348 ? 9.727 -1.255 26.622 1.00 85.56 348 TRP A N 1
ATOM 2817 C CA . TRP A 1 348 ? 11.102 -1.174 26.178 1.00 85.56 348 TRP A CA 1
ATOM 2818 C C . TRP A 1 348 ? 11.471 0.214 25.656 1.00 85.56 348 TRP A C 1
ATOM 2820 O O . TRP A 1 348 ? 12.486 0.764 26.077 1.00 85.56 348 TRP A O 1
ATOM 2830 N N . TYR A 1 349 ? 10.648 0.809 24.786 1.00 86.81 349 TYR A N 1
ATOM 2831 C CA . TYR A 1 349 ? 10.904 2.165 24.300 1.00 86.81 349 TYR A CA 1
ATOM 2832 C C . TYR A 1 349 ? 10.870 3.186 25.442 1.00 86.81 349 TYR A C 1
ATOM 2834 O O . TYR A 1 349 ? 11.664 4.120 25.445 1.00 86.81 349 TYR A O 1
ATOM 2842 N N . GLU A 1 350 ? 10.005 3.005 26.442 1.00 87.56 350 GLU A N 1
ATOM 2843 C CA . GLU A 1 350 ? 10.013 3.826 27.657 1.00 87.56 350 GLU A CA 1
ATOM 2844 C C . GLU A 1 350 ? 11.352 3.708 28.397 1.00 87.56 350 GLU A C 1
ATOM 2846 O O . GLU A 1 350 ? 11.991 4.727 28.656 1.00 87.56 350 GLU A O 1
ATOM 2851 N N . MET A 1 351 ? 11.845 2.486 28.621 1.00 87.81 351 MET A N 1
ATOM 2852 C CA . MET A 1 351 ? 13.160 2.247 29.229 1.00 87.81 351 MET A CA 1
ATOM 2853 C C . MET A 1 351 ? 14.315 2.828 28.395 1.00 87.81 351 MET A C 1
ATOM 2855 O O . MET A 1 351 ? 15.283 3.357 28.946 1.00 87.81 351 MET A O 1
ATOM 2859 N N . GLN A 1 352 ? 14.247 2.737 27.064 1.00 84.94 352 GLN A N 1
ATOM 2860 C CA . GLN A 1 352 ? 15.256 3.315 26.176 1.00 84.94 352 GLN A CA 1
ATOM 2861 C C . GLN A 1 352 ? 15.265 4.841 26.281 1.00 84.94 352 GLN A C 1
ATOM 2863 O O . GLN A 1 352 ? 16.331 5.446 26.331 1.00 84.94 352 GLN A O 1
ATOM 2868 N N . LEU A 1 353 ? 14.091 5.463 26.375 1.00 84.69 353 LEU A N 1
ATOM 2869 C CA . LEU A 1 353 ? 13.950 6.910 26.493 1.00 84.69 353 LEU A CA 1
ATOM 2870 C C . LEU A 1 353 ? 14.303 7.446 27.883 1.00 84.69 353 LEU A C 1
ATOM 2872 O O . LEU A 1 353 ? 14.682 8.610 27.993 1.00 84.69 353 LEU A O 1
ATOM 2876 N N . GLU A 1 354 ? 14.211 6.627 28.931 1.00 86.00 354 GLU A N 1
ATOM 2877 C CA . GLU A 1 354 ? 14.772 6.958 30.247 1.00 86.00 354 GLU A CA 1
ATOM 2878 C C . GLU A 1 354 ? 16.301 7.063 30.196 1.00 86.00 354 GLU A C 1
ATOM 2880 O O . GLU A 1 354 ? 16.880 7.950 30.823 1.00 86.00 354 GLU A O 1
ATOM 2885 N N . LYS A 1 355 ? 16.958 6.187 29.424 1.00 85.31 355 LYS A N 1
ATOM 2886 C CA . LYS A 1 355 ? 18.415 6.216 29.223 1.00 85.31 355 LYS A CA 1
ATOM 2887 C C . LYS A 1 355 ? 18.842 7.314 28.249 1.00 85.31 355 LYS A C 1
ATOM 2889 O O . LYS A 1 355 ? 19.817 8.017 28.499 1.00 85.31 355 LYS A O 1
ATOM 2894 N N . GLU A 1 356 ? 18.110 7.463 27.149 1.00 83.19 356 GLU A N 1
ATOM 2895 C CA . GLU A 1 356 ? 18.396 8.388 26.053 1.00 83.19 356 GLU A CA 1
ATOM 2896 C C . GLU A 1 356 ? 17.164 9.251 25.724 1.00 83.19 356 GLU A C 1
ATOM 2898 O O . GLU A 1 356 ? 16.423 8.970 24.775 1.00 83.19 356 GLU A O 1
ATOM 2903 N N . PRO A 1 357 ? 16.934 10.354 26.460 1.00 78.25 357 PRO A N 1
ATOM 2904 C CA . PRO A 1 357 ? 15.729 11.170 26.284 1.00 78.25 357 PRO A CA 1
ATOM 2905 C C . PRO A 1 357 ? 15.645 11.854 24.910 1.00 78.25 357 PRO A C 1
ATOM 2907 O O . PRO A 1 357 ? 14.546 12.110 24.411 1.00 78.25 357 PRO A O 1
ATOM 2910 N N . ASN A 1 358 ? 16.793 12.108 24.273 1.00 76.62 358 ASN A N 1
ATOM 2911 C CA . ASN A 1 358 ? 16.895 12.837 23.006 1.00 76.62 358 ASN A CA 1
ATOM 2912 C C . ASN A 1 358 ? 16.816 11.940 21.757 1.00 76.62 358 ASN A C 1
ATOM 2914 O O . ASN A 1 358 ? 16.912 12.449 20.639 1.00 76.62 358 ASN A O 1
ATOM 2918 N N . ASN A 1 359 ? 16.647 10.622 21.909 1.00 83.81 359 ASN A N 1
ATOM 2919 C CA . ASN A 1 359 ? 16.593 9.715 20.766 1.00 83.81 359 ASN A CA 1
ATOM 2920 C C . ASN A 1 359 ? 15.266 9.871 19.994 1.00 83.81 359 ASN A C 1
ATOM 2922 O O . ASN A 1 359 ? 14.206 9.423 20.432 1.00 83.81 359 ASN A O 1
ATOM 2926 N N . SER A 1 360 ? 15.323 10.513 18.821 1.00 81.81 360 SER A N 1
ATOM 2927 C CA . SER A 1 360 ? 14.131 10.813 18.016 1.00 81.81 360 SER A CA 1
ATOM 2928 C C . SER A 1 360 ? 13.463 9.580 17.390 1.00 81.81 360 SER A C 1
ATOM 2930 O O . SER A 1 360 ? 12.243 9.573 17.230 1.00 81.81 360 SER A O 1
ATOM 2932 N N . GLU A 1 361 ? 14.224 8.527 17.078 1.00 83.00 361 GLU A N 1
ATOM 2933 C CA . GLU A 1 361 ? 13.693 7.297 16.472 1.00 83.00 361 GLU A CA 1
ATOM 2934 C C . GLU A 1 361 ? 12.956 6.440 17.504 1.00 83.00 361 GLU A C 1
ATOM 2936 O O . GLU A 1 361 ? 11.881 5.900 17.220 1.00 83.00 361 GLU A O 1
ATOM 2941 N N . ALA A 1 362 ? 13.482 6.389 18.731 1.00 83.88 362 ALA A N 1
ATOM 2942 C CA . ALA A 1 362 ? 12.819 5.749 19.861 1.00 83.88 362 ALA A CA 1
ATOM 2943 C C . ALA A 1 362 ? 11.505 6.468 20.223 1.00 83.88 362 ALA A C 1
ATOM 2945 O O . ALA A 1 362 ? 10.482 5.810 20.412 1.00 83.88 362 ALA A O 1
ATOM 2946 N N . GLN A 1 363 ? 11.480 7.814 20.228 1.00 85.56 363 GLN A N 1
ATOM 2947 C CA . GLN A 1 363 ? 10.232 8.579 20.416 1.00 85.56 363 GLN A CA 1
ATOM 2948 C C . GLN A 1 363 ? 9.210 8.278 19.311 1.00 85.56 363 GLN A C 1
ATOM 2950 O O . GLN A 1 363 ? 8.032 8.061 19.597 1.00 85.56 363 GLN A O 1
ATOM 2955 N N . TRP A 1 364 ? 9.645 8.245 18.047 1.00 85.38 364 TRP A N 1
ATOM 2956 C CA . TRP A 1 364 ? 8.763 7.944 16.916 1.00 85.38 364 TRP A CA 1
ATOM 2957 C C . TRP A 1 364 ? 8.166 6.539 17.020 1.00 85.38 364 TRP A C 1
ATOM 2959 O O . TRP A 1 364 ? 6.961 6.343 16.841 1.00 85.38 364 TRP A O 1
ATOM 2969 N N . SER A 1 365 ? 9.000 5.562 17.363 1.00 85.12 365 SER A N 1
ATOM 2970 C CA . SER A 1 365 ? 8.576 4.173 17.497 1.00 85.12 365 SER A CA 1
ATOM 2971 C C . SER A 1 365 ? 7.634 3.977 18.686 1.00 85.12 365 SER A C 1
ATOM 2973 O O . SER A 1 365 ? 6.632 3.274 18.546 1.00 85.12 365 SER A O 1
ATOM 2975 N N . LEU A 1 366 ? 7.871 4.664 19.812 1.00 88.69 366 LEU A N 1
ATOM 2976 C CA . LEU A 1 366 ? 6.952 4.682 20.952 1.00 88.69 366 LEU A CA 1
ATOM 2977 C C . LEU A 1 366 ? 5.589 5.264 20.565 1.00 88.69 366 LEU A C 1
ATOM 2979 O O . LEU A 1 366 ? 4.565 4.638 20.827 1.00 88.69 366 LEU A O 1
ATOM 2983 N N . LEU A 1 367 ? 5.558 6.430 19.911 1.00 87.81 367 LEU A N 1
ATOM 2984 C CA . LEU A 1 367 ? 4.308 7.059 19.470 1.00 87.81 367 LEU A CA 1
ATOM 2985 C C . LEU A 1 367 ? 3.550 6.184 18.469 1.00 87.81 367 LEU A C 1
ATOM 2987 O O . LEU A 1 367 ? 2.326 6.087 18.545 1.00 87.81 367 LEU A O 1
ATOM 2991 N N . THR A 1 368 ? 4.267 5.486 17.589 1.00 87.12 368 THR A N 1
ATOM 2992 C CA . THR A 1 368 ? 3.668 4.493 16.689 1.00 87.12 368 THR A CA 1
ATOM 2993 C C . THR A 1 368 ? 3.048 3.342 17.485 1.00 87.12 368 THR A C 1
ATOM 2995 O O . THR A 1 368 ? 1.895 2.992 17.255 1.00 87.12 368 THR A O 1
ATOM 2998 N N . CYS A 1 369 ? 3.754 2.794 18.480 1.00 87.56 369 CYS A N 1
ATOM 2999 C CA . CYS A 1 369 ? 3.212 1.738 19.339 1.00 87.56 369 CYS A CA 1
ATOM 3000 C C . CYS A 1 369 ? 1.995 2.210 20.146 1.00 87.56 369 CYS A C 1
ATOM 3002 O O . CYS A 1 369 ? 1.044 1.453 20.337 1.00 87.56 369 CYS A O 1
ATOM 3004 N N . LEU A 1 370 ? 1.999 3.452 20.635 1.00 87.50 370 LEU A N 1
ATOM 3005 C CA . LEU A 1 370 ? 0.855 4.039 21.333 1.00 87.50 370 LEU A CA 1
ATOM 3006 C C . LEU A 1 370 ? -0.343 4.200 20.393 1.00 87.50 370 LEU A C 1
ATOM 3008 O O . LEU A 1 370 ? -1.459 3.844 20.781 1.00 87.50 370 LEU A O 1
ATOM 3012 N N . LYS A 1 371 ? -0.106 4.642 19.152 1.00 85.25 371 LYS A N 1
ATOM 3013 C CA . LYS A 1 371 ? -1.131 4.767 18.110 1.00 85.25 371 LYS A CA 1
ATOM 3014 C C . LYS A 1 371 ? -1.764 3.414 17.796 1.00 85.25 371 LYS A C 1
ATOM 3016 O O . LYS A 1 371 ? -2.981 3.291 17.908 1.00 85.25 371 LYS A O 1
ATOM 3021 N N . GLU A 1 372 ? -0.952 2.400 17.502 1.00 82.56 372 GLU A N 1
ATOM 3022 C CA . GLU A 1 372 ? -1.434 1.045 17.199 1.00 82.56 372 GLU A CA 1
ATOM 3023 C C . GLU A 1 372 ? -2.116 0.382 18.403 1.00 82.56 372 GLU A C 1
ATOM 3025 O O . GLU A 1 372 ? -3.052 -0.392 18.239 1.00 82.56 372 GLU A O 1
ATOM 3030 N N . SER A 1 373 ? -1.720 0.721 19.635 1.00 79.38 373 SER A N 1
ATOM 3031 C CA . SER A 1 373 ? -2.416 0.262 20.848 1.00 79.38 373 SER A CA 1
ATOM 3032 C C . SER A 1 373 ? -3.719 1.020 21.159 1.00 79.38 373 SER A C 1
ATOM 3034 O O . SER A 1 373 ? -4.462 0.630 22.064 1.00 79.38 373 SER A O 1
ATOM 3036 N N . GLY A 1 374 ? -3.996 2.120 20.450 1.00 76.50 374 GLY A N 1
ATOM 3037 C CA . GLY A 1 374 ? -5.162 2.979 20.664 1.00 76.50 374 GLY A CA 1
ATOM 3038 C C . GLY A 1 374 ? -5.093 3.884 21.904 1.00 76.50 374 GLY A C 1
ATOM 3039 O O . GLY A 1 374 ? -6.127 4.402 22.331 1.00 76.50 374 GLY A O 1
ATOM 3040 N N . GLN A 1 375 ? -3.913 4.090 22.498 1.00 82.56 375 GLN A N 1
ATOM 3041 C CA . GLN A 1 375 ? -3.715 4.927 23.689 1.00 82.56 375 GLN A CA 1
ATOM 3042 C C . GLN A 1 375 ? -3.497 6.404 23.320 1.00 82.56 375 GLN A C 1
ATOM 3044 O O . GLN A 1 375 ? -2.399 6.947 23.422 1.00 82.56 375 GLN A O 1
ATOM 3049 N N . GLN A 1 376 ? -4.571 7.073 22.898 1.00 82.12 376 GLN A N 1
ATOM 3050 C CA . GLN A 1 376 ? -4.508 8.460 22.415 1.00 82.12 376 GLN A CA 1
ATOM 3051 C C . GLN A 1 376 ? -4.166 9.476 23.517 1.00 82.12 376 GLN A C 1
ATOM 3053 O O . GLN A 1 376 ? -3.417 10.419 23.278 1.00 82.12 376 GLN A O 1
ATOM 3058 N N . ASP A 1 377 ? -4.650 9.267 24.744 1.00 81.25 377 ASP A N 1
ATOM 3059 C CA . ASP A 1 377 ? -4.366 10.170 25.868 1.00 81.25 377 ASP A CA 1
ATOM 3060 C C . ASP A 1 377 ? -2.869 10.192 26.228 1.00 81.25 377 ASP A C 1
ATOM 3062 O O . ASP A 1 377 ? -2.313 11.255 26.500 1.00 81.25 377 ASP A O 1
ATOM 3066 N N . ALA A 1 378 ? -2.197 9.037 26.151 1.00 85.00 378 ALA A N 1
ATOM 3067 C CA . ALA A 1 378 ? -0.756 8.916 26.387 1.00 85.00 378 ALA A CA 1
ATOM 3068 C C . ALA A 1 378 ? 0.082 9.618 25.302 1.00 85.00 378 ALA A C 1
ATOM 3070 O O . ALA A 1 378 ? 1.138 10.179 25.593 1.00 85.00 378 ALA A O 1
ATOM 3071 N N . ILE A 1 379 ? -0.400 9.641 24.052 1.00 86.56 379 ILE A N 1
ATOM 3072 C CA . ILE A 1 379 ? 0.231 10.409 22.967 1.00 86.56 379 ILE A CA 1
ATOM 3073 C C . ILE A 1 379 ? 0.193 11.904 23.289 1.00 86.56 379 ILE A C 1
ATOM 3075 O O . ILE A 1 379 ? 1.203 12.589 23.136 1.00 86.56 379 ILE A O 1
ATOM 3079 N N . LEU A 1 380 ? -0.949 12.412 23.764 1.00 85.62 380 LEU A N 1
ATOM 3080 C CA . LEU A 1 380 ? -1.108 13.831 24.084 1.00 85.62 380 LEU A CA 1
ATOM 3081 C C . LEU A 1 380 ? -0.219 14.263 25.252 1.00 85.62 380 LEU A C 1
ATOM 3083 O O . LEU A 1 380 ? 0.461 15.281 25.146 1.00 85.62 380 LEU A O 1
ATOM 3087 N N . THR A 1 381 ? -0.179 13.489 26.339 1.00 86.81 381 THR A N 1
ATOM 3088 C CA . THR A 1 381 ? 0.682 13.807 27.491 1.00 86.81 381 THR A CA 1
ATOM 3089 C C . THR A 1 381 ? 2.158 13.784 27.105 1.00 86.81 381 THR A C 1
ATOM 3091 O O . THR A 1 381 ? 2.915 14.675 27.488 1.00 86.81 381 THR A O 1
ATOM 3094 N N . ARG A 1 382 ? 2.577 12.811 26.287 1.00 83.81 382 ARG A N 1
ATOM 3095 C CA . ARG A 1 382 ? 3.955 12.744 25.792 1.00 83.81 382 ARG A CA 1
ATOM 3096 C C . ARG A 1 382 ? 4.282 13.908 24.863 1.00 83.81 382 ARG A C 1
ATOM 3098 O O . ARG A 1 382 ? 5.361 14.486 24.973 1.00 83.81 382 ARG A O 1
ATOM 3105 N N . PHE A 1 383 ? 3.363 14.279 23.976 1.00 83.81 383 PHE A N 1
ATOM 3106 C CA . PHE A 1 383 ? 3.552 15.416 23.083 1.00 83.81 383 PHE A CA 1
ATOM 3107 C C . PHE A 1 383 ? 3.674 16.736 23.852 1.00 83.81 383 PHE A C 1
ATOM 3109 O O . PHE A 1 383 ? 4.490 17.570 23.483 1.00 83.81 383 PHE A O 1
ATOM 3116 N N . GLU A 1 384 ? 2.945 16.915 24.954 1.00 83.50 384 GLU A N 1
ATOM 3117 C CA . GLU A 1 384 ? 3.088 18.094 25.821 1.00 83.50 384 GLU A CA 1
ATOM 3118 C C . GLU A 1 384 ? 4.477 18.200 26.457 1.00 83.50 384 GLU A C 1
ATOM 3120 O O . GLU A 1 384 ? 5.022 19.298 26.539 1.00 83.50 384 GLU A O 1
ATOM 3125 N N . ILE A 1 385 ? 5.084 17.070 26.829 1.00 82.12 385 ILE A N 1
ATOM 3126 C CA . ILE A 1 385 ? 6.471 17.028 27.315 1.00 82.12 385 ILE A CA 1
ATOM 3127 C C . ILE A 1 385 ? 7.442 17.392 26.180 1.00 82.12 385 ILE A C 1
ATOM 3129 O O . ILE A 1 385 ? 8.371 18.172 26.372 1.00 82.12 385 ILE A O 1
ATOM 3133 N N . LEU A 1 386 ? 7.208 16.862 24.975 1.00 77.56 386 LEU A N 1
ATOM 3134 C CA . LEU A 1 386 ? 8.051 17.104 23.800 1.00 77.56 386 LEU A CA 1
ATOM 3135 C C . LEU A 1 386 ? 7.874 18.500 23.190 1.00 77.56 386 LEU A C 1
ATOM 3137 O O . LEU A 1 386 ? 8.770 18.964 22.491 1.00 77.56 386 LEU A O 1
ATOM 3141 N N . LYS A 1 387 ? 6.755 19.182 23.458 1.00 71.06 387 LYS A N 1
ATOM 3142 C CA . LYS A 1 387 ? 6.461 20.549 22.998 1.00 71.06 387 LYS A CA 1
ATOM 3143 C C . LYS A 1 387 ? 7.516 21.559 23.459 1.00 71.06 387 LYS A C 1
ATOM 3145 O O . LYS A 1 387 ? 7.701 22.575 22.799 1.00 71.06 387 LYS A O 1
ATOM 3150 N N . ALA A 1 388 ? 8.218 21.270 24.556 1.00 66.19 388 ALA A N 1
ATOM 3151 C CA . ALA A 1 388 ? 9.344 22.069 25.032 1.00 66.19 388 ALA A CA 1
ATOM 3152 C C . ALA A 1 388 ? 10.592 21.987 24.123 1.00 66.19 388 ALA A C 1
ATOM 3154 O O . ALA A 1 388 ? 11.476 22.830 24.244 1.00 66.19 388 ALA A O 1
ATOM 3155 N N . ASN A 1 389 ? 10.657 21.012 23.206 1.00 63.06 389 ASN A N 1
ATOM 3156 C CA . ASN A 1 389 ? 11.798 20.754 22.328 1.00 63.06 389 ASN A CA 1
ATOM 3157 C C . ASN A 1 389 ? 11.483 21.095 20.852 1.00 63.06 389 ASN A C 1
ATOM 3159 O O . ASN A 1 389 ? 10.377 20.866 20.357 1.00 63.06 389 ASN A O 1
ATOM 3163 N N . ASP A 1 390 ? 12.498 21.531 20.093 1.00 61.44 390 ASP A N 1
ATOM 3164 C CA . ASP A 1 390 ? 12.399 21.884 18.658 1.00 61.44 390 ASP A CA 1
ATOM 3165 C C . ASP A 1 390 ? 11.997 20.710 17.727 1.00 61.44 390 ASP A C 1
ATOM 3167 O O . ASP A 1 390 ? 11.670 20.908 16.555 1.00 61.44 390 ASP A O 1
ATOM 3171 N N . LEU A 1 391 ? 11.964 19.472 18.241 1.00 60.97 391 LEU A N 1
ATOM 3172 C CA . LEU A 1 391 ? 11.581 18.246 17.517 1.00 60.97 391 LEU A CA 1
ATOM 3173 C C . LEU A 1 391 ? 10.061 18.070 17.328 1.00 60.97 391 LEU A C 1
ATOM 3175 O O . LEU A 1 391 ? 9.622 17.099 16.708 1.00 60.97 391 LEU A O 1
ATOM 3179 N N . SER A 1 392 ? 9.248 19.003 17.826 1.00 64.19 392 SER A N 1
ATOM 3180 C CA . SER A 1 392 ? 7.778 18.943 17.809 1.00 64.19 392 SER A CA 1
ATOM 3181 C C . SER A 1 392 ? 7.153 18.740 16.418 1.00 64.19 392 SER A C 1
ATOM 3183 O O . SER A 1 392 ? 6.097 18.116 16.311 1.00 64.19 392 SER A O 1
ATOM 3185 N N . ARG A 1 393 ? 7.814 19.178 15.335 1.00 72.94 393 ARG A N 1
ATOM 3186 C CA . ARG A 1 393 ? 7.274 19.099 13.961 1.00 72.94 393 ARG A CA 1
ATOM 3187 C C . ARG A 1 393 ? 7.027 17.670 13.479 1.00 72.94 393 ARG A C 1
ATOM 3189 O O . ARG A 1 393 ? 5.970 17.405 12.922 1.00 72.94 393 ARG A O 1
ATOM 3196 N N . LYS A 1 394 ? 7.972 16.751 13.718 1.00 76.31 394 LYS A N 1
ATOM 3197 C CA . LYS A 1 394 ? 7.871 15.350 13.260 1.00 76.31 394 LYS A CA 1
ATOM 3198 C C . LYS A 1 394 ? 6.775 14.567 13.992 1.00 76.31 394 LYS A C 1
ATOM 3200 O O . LYS A 1 394 ? 6.289 13.564 13.485 1.00 76.31 394 LYS A O 1
ATOM 3205 N N . PHE A 1 395 ? 6.402 15.008 15.195 1.00 82.81 395 PHE A N 1
ATOM 3206 C CA . PHE A 1 395 ? 5.452 14.306 16.064 1.00 82.81 395 PHE A CA 1
ATOM 3207 C C . PHE A 1 395 ? 4.056 14.932 16.080 1.00 82.81 395 PHE A C 1
ATOM 3209 O O . PHE A 1 395 ? 3.094 14.280 16.485 1.00 82.81 395 PHE A O 1
ATOM 3216 N N . LEU A 1 396 ? 3.924 16.167 15.593 1.00 84.06 396 LEU A N 1
ATOM 3217 C CA . LEU A 1 396 ? 2.653 16.874 15.474 1.00 84.06 396 LEU A CA 1
ATOM 3218 C C . LEU A 1 396 ? 1.547 16.057 14.776 1.00 84.06 396 LEU A C 1
ATOM 3220 O O . LEU A 1 396 ? 0.437 16.039 15.301 1.00 84.06 396 LEU A O 1
ATOM 3224 N N . PRO A 1 397 ? 1.794 15.329 13.670 1.00 87.31 397 PRO A N 1
ATOM 3225 C CA . PRO A 1 397 ? 0.762 14.530 13.003 1.00 87.31 397 PRO A CA 1
ATOM 3226 C C . PRO A 1 397 ? 0.092 13.501 13.922 1.00 87.31 397 PRO A C 1
ATOM 3228 O O . PRO A 1 397 ? -1.113 13.281 13.807 1.00 87.31 397 PRO A O 1
ATOM 3231 N N . PHE A 1 398 ? 0.850 12.908 14.855 1.00 85.94 398 PHE A N 1
ATOM 3232 C CA . PHE A 1 398 ? 0.326 11.976 15.858 1.00 85.94 398 PHE A CA 1
ATOM 3233 C C . PHE A 1 398 ? -0.523 12.696 16.905 1.00 85.94 398 PHE A C 1
ATOM 3235 O O . PHE A 1 398 ? -1.576 12.198 17.295 1.00 85.94 398 PHE A O 1
ATOM 3242 N N . ALA A 1 399 ? -0.092 13.879 17.345 1.00 86.88 399 ALA A N 1
ATOM 3243 C CA . ALA A 1 399 ? -0.833 14.674 18.319 1.00 86.88 399 ALA A CA 1
ATOM 3244 C C . ALA A 1 399 ? -2.148 15.206 17.738 1.00 86.88 399 ALA A C 1
ATOM 3246 O O . ALA A 1 399 ? -3.190 15.101 18.381 1.00 86.88 399 ALA A O 1
ATOM 3247 N N . VAL A 1 400 ? -2.124 15.726 16.507 1.00 87.19 400 VAL A N 1
ATOM 3248 C CA . VAL A 1 400 ? -3.331 16.187 15.807 1.00 87.19 400 VAL A CA 1
ATOM 3249 C C . VAL A 1 400 ? -4.300 15.008 15.637 1.00 87.19 400 VAL A C 1
ATOM 3251 O O . VAL A 1 400 ? -5.469 15.138 16.000 1.00 87.19 400 VAL A O 1
ATOM 3254 N N . GLU A 1 401 ? -3.806 13.829 15.236 1.00 87.94 401 GLU A N 1
ATOM 3255 C CA . GLU A 1 401 ? -4.625 12.613 15.164 1.00 87.94 401 GLU A CA 1
ATOM 3256 C C . GLU A 1 401 ? -5.268 12.248 16.509 1.00 87.94 401 GLU A C 1
ATOM 3258 O O . GLU A 1 401 ? -6.485 12.064 16.600 1.00 87.94 401 GLU A O 1
ATOM 3263 N N . ALA A 1 402 ? -4.479 12.235 17.581 1.00 86.00 402 ALA A N 1
ATOM 3264 C CA . ALA A 1 402 ? -4.971 11.946 18.920 1.00 86.00 402 ALA A CA 1
ATOM 3265 C C . ALA A 1 402 ? -6.018 12.968 19.402 1.00 86.00 402 ALA A C 1
ATOM 3267 O O . ALA A 1 402 ? -7.020 12.582 20.013 1.00 86.00 402 ALA A O 1
ATOM 3268 N N . THR A 1 403 ? -5.842 14.263 19.109 1.00 85.50 403 THR A N 1
ATOM 3269 C CA . THR A 1 403 ? -6.779 15.312 19.556 1.00 85.50 403 THR A CA 1
ATOM 3270 C C . THR A 1 403 ? -8.168 15.195 18.935 1.00 85.50 403 THR A C 1
ATOM 3272 O O . THR A 1 403 ? -9.153 15.343 19.661 1.00 85.50 403 THR A O 1
ATOM 3275 N N . TRP A 1 404 ? -8.300 14.889 17.637 1.00 85.50 404 TRP A N 1
ATOM 3276 C CA . TRP A 1 404 ? -9.640 14.729 17.058 1.00 85.50 404 TRP A CA 1
ATOM 3277 C C . TRP A 1 404 ? -10.297 13.412 17.482 1.00 85.50 404 TRP A C 1
ATOM 3279 O O . TRP A 1 404 ? -11.513 13.385 17.671 1.00 85.50 404 TRP A O 1
ATOM 3289 N N . ILE A 1 405 ? -9.526 12.334 17.700 1.00 81.94 405 ILE A N 1
ATOM 3290 C CA . ILE A 1 405 ? -10.070 11.043 18.167 1.00 81.94 405 ILE A CA 1
ATOM 3291 C C . ILE A 1 405 ? -10.612 11.166 19.598 1.00 81.94 405 ILE A C 1
ATOM 3293 O O . ILE A 1 405 ? -11.667 10.609 19.912 1.00 81.94 405 ILE A O 1
ATOM 3297 N N . THR A 1 406 ? -9.899 11.898 20.458 1.00 76.50 406 THR A N 1
ATOM 3298 C CA . THR A 1 406 ? -10.301 12.191 21.848 1.00 76.50 406 THR A CA 1
ATOM 3299 C C . THR A 1 406 ? -11.303 13.342 21.957 1.00 76.50 406 THR A C 1
ATOM 3301 O O . THR A 1 406 ? -11.827 13.600 23.040 1.00 76.50 406 THR A O 1
ATOM 3304 N N . SER A 1 407 ? -11.595 14.017 20.840 1.00 76.50 407 SER A N 1
ATOM 3305 C CA . SER A 1 407 ? -12.528 15.147 20.762 1.00 76.50 407 SER A CA 1
ATOM 3306 C C . SER A 1 407 ? -12.093 16.351 21.614 1.00 76.50 407 SER A C 1
ATOM 3308 O O . SER A 1 407 ? -12.912 17.164 22.044 1.00 76.50 407 SER A O 1
ATOM 3310 N N . ASN A 1 408 ? -10.782 16.495 21.844 1.00 82.00 408 ASN A N 1
ATOM 3311 C CA . ASN A 1 408 ? -10.196 17.627 22.554 1.00 82.00 408 ASN A CA 1
ATOM 3312 C C . ASN A 1 408 ? -9.874 18.773 21.585 1.00 82.00 408 ASN A C 1
ATOM 3314 O O . ASN A 1 408 ? -8.726 19.021 21.212 1.00 82.00 408 ASN A O 1
ATOM 3318 N N . TRP A 1 409 ? -10.924 19.482 21.179 1.00 83.62 409 TRP A N 1
ATOM 3319 C CA . TRP A 1 409 ? -10.830 20.547 20.184 1.00 83.62 409 TRP A CA 1
ATOM 3320 C C . TRP A 1 409 ? -10.045 21.781 20.658 1.00 83.62 409 TRP A C 1
ATOM 3322 O O . TRP A 1 409 ? -9.511 22.505 19.828 1.00 83.62 409 TRP A O 1
ATOM 3332 N N . GLY A 1 410 ? -9.951 22.021 21.973 1.00 84.88 410 GLY A N 1
ATOM 3333 C CA . GLY A 1 410 ? -9.184 23.147 22.521 1.00 84.88 410 GLY A CA 1
ATOM 3334 C C . GLY A 1 410 ? -7.681 22.993 22.279 1.00 84.88 410 GLY A C 1
ATOM 3335 O O . GLY A 1 410 ? -7.051 23.895 21.736 1.00 84.88 410 GLY A O 1
ATOM 3336 N N . LYS A 1 411 ? -7.125 21.812 22.587 1.00 84.81 411 LYS A N 1
ATOM 3337 C CA . LYS A 1 411 ? -5.710 21.508 22.311 1.00 84.81 411 LYS A CA 1
ATOM 3338 C C . LYS A 1 411 ? -5.404 21.479 20.811 1.00 84.81 411 LYS A C 1
ATOM 3340 O O . LYS A 1 411 ? -4.323 21.893 20.406 1.00 84.81 411 LYS A O 1
ATOM 3345 N N . LEU A 1 412 ? -6.356 21.031 19.985 1.00 85.19 412 LEU A N 1
ATOM 3346 C CA . LEU A 1 412 ? -6.216 21.056 18.526 1.00 85.19 412 LEU A CA 1
ATOM 3347 C C . LEU A 1 412 ? -5.998 22.489 18.011 1.00 85.19 412 LEU A C 1
ATOM 3349 O O . LEU A 1 412 ? -5.095 22.707 17.207 1.00 85.19 412 LEU A O 1
ATOM 3353 N N . ASP A 1 413 ? -6.779 23.459 18.496 1.00 84.25 413 ASP A N 1
ATOM 3354 C CA . ASP A 1 413 ? -6.627 24.869 18.112 1.00 84.25 413 ASP A CA 1
ATOM 3355 C C . ASP A 1 413 ? -5.249 25.412 18.502 1.00 84.25 413 ASP A C 1
ATOM 3357 O O . ASP A 1 413 ? -4.584 26.044 17.682 1.00 84.25 413 ASP A O 1
ATOM 3361 N N . GLU A 1 414 ? -4.790 25.120 19.721 1.00 85.31 414 GLU A N 1
ATOM 3362 C CA . GLU A 1 414 ? -3.465 25.528 20.198 1.00 85.31 414 GLU A CA 1
ATOM 3363 C C . GLU A 1 414 ? -2.340 24.943 19.340 1.00 85.31 414 GLU A C 1
ATOM 3365 O O . GLU A 1 414 ? -1.420 25.663 18.949 1.00 85.31 414 GLU A O 1
ATOM 3370 N N . TYR A 1 415 ? -2.408 23.648 19.022 1.00 83.06 415 TYR A N 1
ATOM 3371 C CA . TYR A 1 415 ? -1.403 22.996 18.187 1.00 83.06 415 TYR A CA 1
ATOM 3372 C C . TYR A 1 415 ? -1.422 23.569 16.765 1.00 83.06 415 TYR A C 1
ATOM 3374 O O . TYR A 1 415 ? -0.380 23.945 16.241 1.00 83.06 415 TYR A O 1
ATOM 3382 N N . LEU A 1 416 ? -2.589 23.737 16.142 1.00 81.12 416 LEU A N 1
ATOM 3383 C CA . LEU A 1 416 ? -2.672 24.273 14.780 1.00 81.12 416 LEU A CA 1
ATOM 3384 C C . LEU A 1 416 ? -2.237 25.747 14.689 1.00 81.12 416 LEU A C 1
ATOM 3386 O O . LEU A 1 416 ? -1.582 26.129 13.718 1.00 81.12 416 LEU A O 1
ATOM 3390 N N . GLN A 1 417 ? -2.537 26.577 15.694 1.00 80.06 417 GLN A N 1
ATOM 3391 C CA . GLN A 1 417 ? -2.113 27.984 15.724 1.00 80.06 417 GLN A CA 1
ATOM 3392 C C . GLN A 1 417 ? -0.593 28.138 15.816 1.00 80.06 417 GLN A C 1
ATOM 3394 O O . GLN A 1 417 ? -0.038 29.035 15.185 1.00 80.06 417 GLN A O 1
ATOM 3399 N N . GLN A 1 418 ? 0.082 27.246 16.542 1.00 70.75 418 GLN A N 1
ATOM 3400 C CA . GLN A 1 418 ? 1.539 27.268 16.697 1.00 70.75 418 GLN A CA 1
ATOM 3401 C C . GLN A 1 418 ? 2.289 26.885 15.416 1.00 70.75 418 GLN A C 1
ATOM 3403 O O . GLN A 1 418 ? 3.428 27.307 15.227 1.00 70.75 418 GLN A O 1
ATOM 3408 N N . PHE A 1 419 ? 1.652 26.124 14.522 1.00 65.19 419 PHE A N 1
ATOM 3409 C CA . PHE A 1 419 ? 2.300 25.576 13.328 1.00 65.19 419 PHE A CA 1
ATOM 3410 C C . PHE A 1 419 ? 1.722 26.090 11.998 1.00 65.19 419 PHE A C 1
ATOM 3412 O O . PHE A 1 419 ? 2.272 25.778 10.944 1.00 65.19 419 PHE A O 1
ATOM 3419 N N . SER A 1 420 ? 0.700 26.956 12.022 1.00 58.91 420 SER A N 1
ATOM 3420 C CA . SER A 1 420 ? 0.139 27.623 10.828 1.00 58.91 420 SER A CA 1
ATOM 3421 C C . SER A 1 420 ? 1.156 28.475 10.048 1.00 58.91 420 SER A C 1
ATOM 3423 O O . SER A 1 420 ? 0.938 28.789 8.880 1.00 58.91 420 SER A O 1
ATOM 3425 N N . GLN A 1 421 ? 2.292 28.810 10.667 1.00 51.72 421 GLN A N 1
ATOM 3426 C CA . GLN A 1 421 ? 3.368 29.614 10.081 1.00 51.72 421 GLN A CA 1
ATOM 3427 C C . GLN A 1 421 ? 4.401 28.796 9.278 1.00 51.72 421 GLN A C 1
ATOM 3429 O O . GLN A 1 421 ? 5.263 29.379 8.626 1.00 51.72 421 GLN A O 1
ATOM 3434 N N . LEU A 1 422 ? 4.341 27.457 9.301 1.00 49.84 422 LEU A N 1
ATOM 3435 C CA . LEU A 1 422 ? 5.416 26.573 8.826 1.00 49.84 422 LEU A CA 1
ATOM 3436 C C . LEU A 1 422 ? 4.940 25.558 7.773 1.00 49.84 422 LEU A C 1
ATOM 3438 O O . LEU A 1 422 ? 5.153 24.361 7.913 1.00 49.84 422 LEU A O 1
ATOM 3442 N N . GLY A 1 423 ? 4.348 26.057 6.684 1.00 52.38 423 GLY A N 1
ATOM 3443 C CA . GLY A 1 423 ? 4.147 25.297 5.442 1.00 52.38 423 GLY A CA 1
ATOM 3444 C C . GLY A 1 423 ? 3.141 24.134 5.499 1.00 52.38 423 GLY A C 1
ATOM 3445 O O . GLY A 1 423 ? 2.723 23.663 6.553 1.00 52.38 423 GLY A O 1
ATOM 3446 N N . ARG A 1 424 ? 2.715 23.674 4.314 1.00 54.00 424 ARG A N 1
ATOM 3447 C CA . ARG A 1 424 ? 1.816 22.520 4.146 1.00 54.00 424 ARG A CA 1
ATOM 3448 C C . ARG A 1 424 ? 2.621 21.235 4.329 1.00 54.00 424 ARG A C 1
ATOM 3450 O O . ARG A 1 424 ? 3.454 20.923 3.485 1.00 54.00 424 ARG A O 1
ATOM 3457 N N . GLY A 1 425 ? 2.431 20.563 5.463 1.00 63.44 425 GLY A N 1
ATOM 3458 C CA . GLY A 1 425 ? 3.354 19.519 5.914 1.00 63.44 425 GLY A CA 1
ATOM 3459 C C . GLY A 1 425 ? 2.877 18.086 5.719 1.00 63.44 425 GLY A C 1
ATOM 3460 O O . GLY A 1 425 ? 3.608 17.286 5.155 1.00 63.44 425 GLY A O 1
ATOM 3461 N N . GLU A 1 426 ? 1.675 17.726 6.174 1.00 73.56 426 GLU A N 1
ATOM 3462 C CA . GLU A 1 426 ? 1.241 16.323 6.217 1.00 73.56 426 GLU A CA 1
ATOM 3463 C C . GLU A 1 426 ? -0.288 16.171 6.205 1.00 73.56 426 GLU A C 1
ATOM 3465 O O . GLU A 1 426 ? -1.017 17.035 6.696 1.00 73.56 426 GLU A O 1
ATOM 3470 N N . PHE A 1 427 ? -0.768 15.026 5.700 1.00 84.81 427 PHE A N 1
ATOM 3471 C CA . PHE A 1 427 ? -2.193 14.704 5.521 1.00 84.81 427 PHE A CA 1
ATOM 3472 C C . PHE A 1 427 ? -3.029 14.899 6.796 1.00 84.81 427 PHE A C 1
ATOM 3474 O O . PHE A 1 427 ? -4.095 15.513 6.762 1.00 84.81 427 PHE A O 1
ATOM 3481 N N . ASN A 1 428 ? -2.526 14.416 7.936 1.00 87.44 428 ASN A N 1
ATOM 3482 C CA . ASN A 1 428 ? -3.226 14.528 9.213 1.00 87.44 428 ASN A CA 1
ATOM 3483 C C . ASN A 1 428 ? -3.381 15.993 9.654 1.00 87.44 428 ASN A C 1
ATOM 3485 O O . ASN A 1 428 ? -4.447 16.386 10.111 1.00 87.44 428 ASN A O 1
ATOM 3489 N N . ILE A 1 429 ? -2.358 16.830 9.472 1.00 86.44 429 ILE A N 1
ATOM 3490 C CA . ILE A 1 429 ? -2.412 18.245 9.871 1.00 86.44 429 ILE A CA 1
ATOM 3491 C C . ILE A 1 429 ? -3.467 18.991 9.044 1.00 86.44 429 ILE A C 1
ATOM 3493 O O . ILE A 1 429 ? -4.280 19.731 9.596 1.00 86.44 429 ILE A O 1
ATOM 3497 N N . GLU A 1 430 ? -3.495 18.759 7.731 1.00 85.38 430 GLU A N 1
ATOM 3498 C CA . GLU A 1 430 ? -4.472 19.378 6.832 1.00 85.38 430 GLU A CA 1
ATOM 3499 C C . GLU A 1 430 ? -5.912 18.917 7.123 1.00 85.38 430 GLU A C 1
ATOM 3501 O O . GLU A 1 430 ? -6.830 19.738 7.089 1.00 85.38 430 GLU A O 1
ATOM 3506 N N . ILE A 1 431 ? -6.130 17.648 7.497 1.00 89.19 431 ILE A N 1
ATOM 3507 C CA . ILE A 1 431 ? -7.436 17.194 8.010 1.00 89.19 431 ILE A CA 1
ATOM 3508 C C . ILE A 1 431 ? -7.799 17.929 9.301 1.00 89.19 431 ILE A C 1
ATOM 3510 O O . ILE A 1 431 ? -8.943 18.357 9.455 1.00 89.19 431 ILE A O 1
ATOM 3514 N N . GLY A 1 432 ? -6.845 18.106 10.218 1.00 87.44 432 GLY A N 1
ATOM 3515 C CA . GLY A 1 432 ? -7.050 18.872 11.447 1.00 87.44 432 GLY A CA 1
ATOM 3516 C C . GLY A 1 432 ? -7.512 20.305 11.164 1.00 87.44 432 GLY A C 1
ATOM 3517 O O . GLY A 1 432 ? -8.480 20.767 11.768 1.00 87.44 432 GLY A O 1
ATOM 3518 N N . LEU A 1 433 ? -6.885 20.977 10.191 1.00 88.19 433 LEU A N 1
ATOM 3519 C CA . LEU A 1 433 ? -7.294 22.306 9.717 1.00 88.19 433 LEU A CA 1
ATOM 3520 C C . LEU A 1 433 ? -8.704 22.293 9.117 1.00 88.19 433 LEU A C 1
ATOM 3522 O O . LEU A 1 433 ? -9.516 23.155 9.456 1.00 88.19 433 LEU A O 1
ATOM 3526 N N . ALA A 1 434 ? -9.030 21.294 8.291 1.00 89.44 434 ALA A N 1
ATOM 3527 C CA . ALA A 1 434 ? -10.367 21.143 7.726 1.00 89.44 434 ALA A CA 1
ATOM 3528 C C . ALA A 1 434 ? -11.428 20.970 8.832 1.00 89.44 434 ALA A C 1
ATOM 3530 O O . ALA A 1 434 ? -12.423 21.697 8.865 1.00 89.44 434 ALA A O 1
ATOM 3531 N N . LEU A 1 435 ? -11.207 20.067 9.792 1.00 88.31 435 LEU A N 1
ATOM 3532 C CA . LEU A 1 435 ? -12.122 19.865 10.922 1.00 88.31 435 LEU A CA 1
ATOM 3533 C C . LEU A 1 435 ? -12.284 21.136 11.765 1.00 88.31 435 LEU A C 1
ATOM 3535 O O . LEU A 1 435 ? -13.397 21.444 12.203 1.00 88.31 435 LEU A O 1
ATOM 3539 N N . ASN A 1 436 ? -11.207 21.902 11.948 1.00 88.56 436 ASN A N 1
ATOM 3540 C CA . ASN A 1 436 ? -11.265 23.164 12.670 1.00 88.56 436 ASN A CA 1
ATOM 3541 C C . ASN A 1 436 ? -12.089 24.232 11.924 1.00 88.56 436 ASN A C 1
ATOM 3543 O O . ASN A 1 436 ? -12.996 24.847 12.492 1.00 88.56 436 ASN A O 1
ATOM 3547 N N . ALA A 1 437 ? -11.866 24.392 10.616 1.00 88.06 437 ALA A N 1
ATOM 3548 C CA . ALA A 1 437 ? -12.669 25.276 9.769 1.00 88.06 437 ALA A CA 1
ATOM 3549 C C . ALA A 1 437 ? -14.160 24.892 9.804 1.00 88.06 437 ALA A C 1
ATOM 3551 O O . ALA A 1 437 ? -15.038 25.751 9.954 1.00 88.06 437 ALA A O 1
ATOM 3552 N N . PHE A 1 438 ? -14.458 23.589 9.767 1.00 87.50 438 PHE A N 1
ATOM 3553 C CA . PHE A 1 438 ? -15.819 23.070 9.877 1.00 87.50 438 PHE A CA 1
ATOM 3554 C C . PHE A 1 438 ? -16.467 23.389 11.236 1.00 87.50 438 PHE A C 1
ATOM 3556 O O . PHE A 1 438 ? -17.641 23.772 11.290 1.00 87.50 438 PHE A O 1
ATOM 3563 N N . ARG A 1 439 ? -15.708 23.307 12.337 1.00 85.94 439 ARG A N 1
ATOM 3564 C CA . ARG A 1 439 ? -16.158 23.693 13.686 1.00 85.94 439 ARG A CA 1
ATOM 3565 C C . ARG A 1 439 ? -16.490 25.185 13.774 1.00 85.94 439 ARG A C 1
ATOM 3567 O O . ARG A 1 439 ? -17.543 25.541 14.306 1.00 85.94 439 ARG A O 1
ATOM 3574 N N . HIS A 1 440 ? -15.654 26.045 13.193 1.00 86.69 440 HIS A N 1
ATOM 3575 C CA . HIS A 1 440 ? -15.877 27.494 13.122 1.00 86.69 440 HIS A CA 1
ATOM 3576 C C . HIS A 1 440 ? -16.906 27.926 12.059 1.00 86.69 440 HIS A C 1
ATOM 3578 O O . HIS A 1 440 ? -17.133 29.121 11.881 1.00 86.69 440 HIS A O 1
ATOM 3584 N N . ARG A 1 441 ? -17.581 26.975 11.391 1.00 84.38 441 ARG A N 1
ATOM 3585 C CA . ARG A 1 441 ? -18.590 27.203 10.335 1.00 84.38 441 ARG A CA 1
ATOM 3586 C C . ARG A 1 441 ? -18.050 27.910 9.086 1.00 84.38 441 ARG A C 1
ATOM 3588 O O . ARG A 1 441 ? -18.817 28.521 8.343 1.00 84.38 441 ARG A O 1
ATOM 3595 N N . LYS A 1 442 ? -16.751 27.795 8.824 1.00 89.75 442 LYS A N 1
ATOM 3596 C CA . LYS A 1 442 ? -16.100 28.304 7.617 1.00 89.75 442 LYS A CA 1
ATOM 3597 C C . LYS A 1 442 ? -16.068 27.223 6.537 1.00 89.75 442 LYS A C 1
ATOM 3599 O O . LYS A 1 442 ? -15.072 26.533 6.340 1.00 89.75 442 LYS A O 1
ATOM 3604 N N . TYR A 1 443 ? -17.198 27.031 5.863 1.00 87.62 443 TYR A N 1
ATOM 3605 C CA . TYR A 1 443 ? -17.358 25.914 4.926 1.00 87.62 443 TYR A CA 1
ATOM 3606 C C . TYR A 1 443 ? -16.522 26.054 3.646 1.00 87.62 443 TYR A C 1
ATOM 3608 O O . TYR A 1 443 ? -16.129 25.040 3.086 1.00 87.62 443 TYR A O 1
ATOM 3616 N N . THR A 1 444 ? -16.228 27.274 3.188 1.00 89.25 444 THR A N 1
ATOM 3617 C CA . THR A 1 444 ? -15.386 27.505 2.000 1.00 89.25 444 THR A CA 1
ATOM 3618 C C . THR A 1 444 ? -13.957 27.017 2.230 1.00 89.25 444 THR A C 1
ATOM 3620 O O . THR A 1 444 ? -13.481 26.173 1.479 1.00 89.25 444 THR A O 1
ATOM 3623 N N . GLU A 1 445 ? -13.335 27.443 3.335 1.00 88.88 445 GLU A N 1
ATOM 3624 C CA . GLU A 1 445 ? -11.997 26.994 3.753 1.00 88.88 445 GLU A CA 1
ATOM 3625 C C . GLU A 1 445 ? -11.956 25.462 3.921 1.00 88.88 445 GLU A C 1
ATOM 3627 O O . GLU A 1 445 ? -11.014 24.804 3.488 1.00 88.88 445 GLU A O 1
ATOM 3632 N N . PHE A 1 446 ? -13.010 24.862 4.487 1.00 90.38 446 PHE A N 1
ATOM 3633 C CA . PHE A 1 446 ? -13.126 23.405 4.613 1.00 90.38 446 PHE A CA 1
ATOM 3634 C C . PHE A 1 446 ? -13.077 22.677 3.259 1.00 90.38 446 PHE A C 1
ATOM 3636 O O . PHE A 1 446 ? -12.334 21.704 3.115 1.00 90.38 446 PHE A O 1
ATOM 3643 N N . TRP A 1 447 ? -13.848 23.139 2.269 1.00 90.75 447 TRP A N 1
ATOM 3644 C CA . TRP A 1 447 ? -13.871 22.525 0.938 1.00 90.75 447 TRP A CA 1
ATOM 3645 C C . TRP A 1 447 ? -12.540 22.691 0.204 1.00 90.75 447 TRP A C 1
ATOM 3647 O O . TRP A 1 447 ? -12.047 21.721 -0.371 1.00 90.75 447 TRP A O 1
ATOM 3657 N N . GLU A 1 448 ? -11.923 23.871 0.297 1.00 90.81 448 GLU A N 1
ATOM 3658 C CA . GLU A 1 448 ? -10.597 24.139 -0.272 1.00 90.81 448 GLU A CA 1
ATOM 3659 C C . GLU A 1 448 ? -9.525 23.212 0.320 1.00 90.81 448 GLU A C 1
ATOM 3661 O O . GLU A 1 448 ? -8.706 22.659 -0.417 1.00 90.81 448 GLU A O 1
ATOM 3666 N N . HIS A 1 449 ? -9.551 22.981 1.639 1.00 89.50 449 HIS A N 1
ATOM 3667 C CA . HIS A 1 449 ? -8.635 22.044 2.291 1.00 89.50 449 HIS A CA 1
ATOM 3668 C C . HIS A 1 449 ? -8.851 20.596 1.830 1.00 89.50 449 HIS A C 1
ATOM 3670 O O . HIS A 1 449 ? -7.874 19.910 1.535 1.00 89.50 449 HIS A O 1
ATOM 3676 N N . ILE A 1 450 ? -10.100 20.127 1.710 1.00 90.44 450 ILE A N 1
ATOM 3677 C CA . ILE A 1 450 ? -10.397 18.766 1.223 1.00 90.44 450 ILE A CA 1
ATOM 3678 C C . ILE A 1 450 ? -9.971 18.579 -0.237 1.00 90.44 450 ILE A C 1
ATOM 3680 O O . ILE A 1 450 ? -9.430 17.528 -0.590 1.00 90.44 450 ILE A O 1
ATOM 3684 N N . GLU A 1 451 ? -10.201 19.572 -1.096 1.00 90.50 451 GLU A N 1
ATOM 3685 C CA . GLU A 1 451 ? -9.799 19.506 -2.502 1.00 90.50 451 GLU A CA 1
ATOM 3686 C C . GLU A 1 451 ? -8.273 19.515 -2.648 1.00 90.50 451 GLU A C 1
ATOM 3688 O O . GLU A 1 451 ? -7.716 18.676 -3.361 1.00 90.50 451 GLU A O 1
ATOM 3693 N N . ALA A 1 452 ? -7.582 20.386 -1.908 1.00 88.56 452 ALA A N 1
ATOM 3694 C CA . ALA A 1 452 ? -6.123 20.412 -1.868 1.00 88.56 452 ALA A CA 1
ATOM 3695 C C . ALA A 1 452 ? -5.537 19.071 -1.391 1.00 88.56 452 ALA A C 1
ATOM 3697 O O . ALA A 1 452 ? -4.611 18.547 -2.016 1.00 88.56 452 ALA A O 1
ATOM 3698 N N . LEU A 1 453 ? -6.123 18.483 -0.344 1.00 88.50 453 LEU A N 1
ATOM 3699 C CA . LEU A 1 453 ? -5.771 17.160 0.168 1.00 88.50 453 LEU A CA 1
ATOM 3700 C C . LEU A 1 453 ? -5.955 16.071 -0.891 1.00 88.50 453 LEU A C 1
ATOM 3702 O O . LEU A 1 453 ? -5.055 15.264 -1.125 1.00 88.50 453 LEU A O 1
ATOM 3706 N N . ARG A 1 454 ? -7.101 16.064 -1.580 1.00 90.12 454 ARG A N 1
ATOM 3707 C CA . ARG A 1 454 ? -7.387 15.105 -2.654 1.00 90.12 454 ARG A CA 1
ATOM 3708 C C . ARG A 1 454 ? -6.374 15.218 -3.792 1.00 90.12 454 ARG A C 1
ATOM 3710 O O . ARG A 1 454 ? -5.910 14.191 -4.281 1.00 90.12 454 ARG A O 1
ATOM 3717 N N . LEU A 1 455 ? -5.998 16.437 -4.180 1.00 88.19 455 LEU A N 1
ATOM 3718 C CA . LEU A 1 455 ? -4.972 16.683 -5.196 1.00 88.19 455 LEU A CA 1
ATOM 3719 C C . LEU A 1 455 ? -3.584 16.215 -4.739 1.00 88.19 455 LEU A C 1
ATOM 3721 O O . LEU A 1 455 ? -2.851 15.635 -5.535 1.00 88.19 455 LEU A O 1
ATOM 3725 N N . SER A 1 456 ? -3.225 16.428 -3.472 1.00 84.69 456 SER A N 1
ATOM 3726 C CA . SER A 1 456 ? -1.960 15.955 -2.895 1.00 84.69 456 SER A CA 1
ATOM 3727 C C . SER A 1 456 ? -1.869 14.424 -2.908 1.00 84.69 456 SER A C 1
ATOM 3729 O O . SER A 1 456 ? -0.903 13.851 -3.415 1.00 84.69 456 SER A O 1
ATOM 3731 N N . VAL A 1 457 ? -2.928 13.740 -2.458 1.00 85.94 457 VAL A N 1
ATOM 3732 C CA . VAL A 1 457 ? -2.996 12.271 -2.486 1.00 85.94 457 VAL A CA 1
ATOM 3733 C C . VAL A 1 457 ? -2.992 11.750 -3.926 1.00 85.94 457 VAL A C 1
ATOM 3735 O O . VAL A 1 457 ? -2.280 10.793 -4.219 1.00 85.94 457 VAL A O 1
ATOM 3738 N N . ALA A 1 458 ? -3.704 12.402 -4.850 1.00 85.12 458 ALA A N 1
ATOM 3739 C CA . ALA A 1 458 ? -3.695 12.026 -6.262 1.00 85.12 458 ALA A CA 1
ATOM 3740 C C . ALA A 1 458 ? -2.304 12.165 -6.905 1.00 85.12 458 ALA A C 1
ATOM 3742 O O . ALA A 1 458 ? -1.913 11.299 -7.679 1.00 85.12 458 ALA A O 1
ATOM 3743 N N . LYS A 1 459 ? -1.525 13.195 -6.550 1.00 80.25 459 LYS A N 1
ATOM 3744 C CA . LYS A 1 459 ? -0.133 13.342 -7.014 1.00 80.25 459 LYS A CA 1
ATOM 3745 C C . LYS A 1 459 ? 0.775 12.219 -6.509 1.00 80.25 459 LYS A C 1
ATOM 3747 O O . LYS A 1 459 ? 1.647 11.774 -7.242 1.00 80.25 459 LYS A O 1
ATOM 3752 N N . SER A 1 460 ? 0.530 11.712 -5.298 1.00 76.62 460 SER A N 1
ATOM 3753 C CA . SER A 1 460 ? 1.292 10.580 -4.749 1.00 76.62 460 SER A CA 1
ATOM 3754 C C . SER A 1 460 ? 1.040 9.245 -5.472 1.00 76.62 460 SER A C 1
ATOM 3756 O O . SER A 1 460 ? 1.844 8.316 -5.340 1.00 76.62 460 SER A O 1
ATOM 3758 N N . LEU A 1 461 ? -0.052 9.139 -6.244 1.00 77.69 461 LEU A N 1
ATOM 3759 C CA . LEU A 1 461 ? -0.396 7.949 -7.021 1.00 77.69 461 LEU A CA 1
ATOM 3760 C C . LEU A 1 461 ? 0.455 7.862 -8.297 1.00 77.69 461 LEU A C 1
ATOM 3762 O O . LEU A 1 461 ? 0.030 8.213 -9.395 1.00 77.69 461 LEU A O 1
ATOM 3766 N N . THR A 1 462 ? 1.683 7.373 -8.150 1.00 69.31 462 THR A N 1
ATOM 3767 C CA . THR A 1 462 ? 2.581 7.054 -9.272 1.00 69.31 462 THR A CA 1
ATOM 3768 C C . THR A 1 462 ? 2.289 5.667 -9.853 1.00 69.31 462 THR A C 1
ATOM 3770 O O . THR A 1 462 ? 1.680 4.832 -9.181 1.00 69.31 462 THR A O 1
ATOM 3773 N N . ALA A 1 463 ? 2.777 5.373 -11.065 1.00 66.69 463 ALA A N 1
ATOM 3774 C CA . ALA A 1 463 ? 2.594 4.069 -11.717 1.00 66.69 463 ALA A CA 1
ATOM 3775 C C . ALA A 1 463 ? 2.944 2.885 -10.791 1.00 66.69 463 ALA A C 1
ATOM 3777 O O . ALA A 1 463 ? 2.164 1.946 -10.701 1.00 66.69 463 ALA A O 1
ATOM 3778 N N . ASN A 1 464 ? 4.033 2.983 -10.013 1.00 62.12 464 ASN A N 1
ATOM 3779 C CA . ASN A 1 464 ? 4.437 1.972 -9.026 1.00 62.12 464 ASN A CA 1
ATOM 3780 C C . ASN A 1 464 ? 3.453 1.799 -7.867 1.00 62.12 464 ASN A C 1
ATOM 3782 O O . ASN A 1 464 ? 3.220 0.673 -7.435 1.00 62.12 464 ASN A O 1
ATOM 3786 N N . SER A 1 465 ? 2.878 2.892 -7.356 1.00 62.66 465 SER A N 1
ATOM 3787 C CA . SER A 1 465 ? 1.878 2.791 -6.288 1.00 62.66 465 SER A CA 1
ATOM 3788 C C . SER A 1 465 ? 0.643 2.016 -6.754 1.00 62.66 465 SER A C 1
ATOM 3790 O O . SER A 1 465 ? 0.073 1.273 -5.964 1.00 62.66 465 SER A O 1
ATOM 3792 N N . VAL A 1 466 ? 0.304 2.109 -8.047 1.00 68.19 466 VAL A N 1
ATOM 3793 C CA . VAL A 1 466 ? -0.866 1.473 -8.669 1.00 68.19 466 VAL A CA 1
ATOM 3794 C C . VAL A 1 466 ? -0.607 0.013 -9.079 1.00 68.19 466 VAL A C 1
ATOM 3796 O O . VAL A 1 466 ? -1.563 -0.718 -9.321 1.00 68.19 466 VAL A O 1
ATOM 3799 N N . VAL A 1 467 ? 0.650 -0.459 -9.110 1.00 68.94 467 VAL A N 1
ATOM 3800 C CA . VAL A 1 467 ? 0.977 -1.848 -9.513 1.00 68.94 467 VAL A CA 1
ATOM 3801 C C . VAL A 1 467 ? 0.314 -2.881 -8.601 1.00 68.94 467 VAL A C 1
ATOM 3803 O O . VAL A 1 467 ? -0.104 -3.937 -9.074 1.00 68.94 467 VAL A O 1
ATOM 3806 N N . SER A 1 468 ? 0.211 -2.597 -7.299 1.00 72.12 468 SER A N 1
ATOM 3807 C CA . SER A 1 468 ? -0.424 -3.494 -6.336 1.00 72.12 468 SER A CA 1
ATOM 3808 C C . SER A 1 468 ? -1.401 -2.754 -5.432 1.00 72.12 468 SER A C 1
ATOM 3810 O O . SER A 1 468 ? -1.211 -1.584 -5.096 1.00 72.12 468 SER A O 1
ATOM 3812 N N . LEU A 1 469 ? -2.439 -3.460 -4.984 1.00 78.06 469 LEU A N 1
ATOM 3813 C CA . LEU A 1 469 ? -3.388 -2.899 -4.027 1.00 78.06 469 LEU A CA 1
ATOM 3814 C C . LEU A 1 469 ? -2.705 -2.564 -2.690 1.00 78.06 469 LEU A C 1
ATOM 3816 O O . LEU A 1 469 ? -3.013 -1.531 -2.109 1.00 78.06 469 LEU A O 1
ATOM 3820 N N . GLN A 1 470 ? -1.729 -3.372 -2.255 1.00 77.44 470 GLN A N 1
ATOM 3821 C CA . GLN A 1 470 ? -0.974 -3.151 -1.016 1.00 77.44 470 GLN A CA 1
ATOM 3822 C C . GLN A 1 470 ? -0.150 -1.855 -1.067 1.00 77.44 470 GLN A C 1
ATOM 3824 O O . GLN A 1 470 ? -0.188 -1.060 -0.135 1.00 77.44 470 GLN A O 1
ATOM 3829 N N . SER A 1 471 ? 0.548 -1.586 -2.177 1.00 73.38 471 SER A N 1
ATOM 3830 C CA . SER A 1 471 ? 1.317 -0.342 -2.346 1.00 73.38 471 SER A CA 1
ATOM 3831 C C . SER A 1 471 ? 0.435 0.903 -2.446 1.00 73.38 471 SER A C 1
ATOM 3833 O O . SER A 1 471 ? 0.864 1.991 -2.062 1.00 73.38 471 SER A O 1
ATOM 3835 N N . CYS A 1 472 ? -0.787 0.748 -2.961 1.00 81.75 472 CYS A N 1
ATOM 3836 C CA . CYS A 1 472 ? -1.775 1.818 -3.081 1.00 81.75 472 CYS A CA 1
ATOM 3837 C C . CYS A 1 472 ? -2.618 1.994 -1.807 1.00 81.75 472 CYS A C 1
ATOM 3839 O O . CYS A 1 472 ? -3.358 2.970 -1.690 1.00 81.75 472 CYS A O 1
ATOM 3841 N N . HIS A 1 473 ? -2.528 1.056 -0.860 1.00 84.12 473 HIS A N 1
ATOM 3842 C CA . HIS A 1 473 ? -3.466 0.931 0.248 1.00 84.12 473 HIS A CA 1
ATOM 3843 C C . HIS A 1 473 ? -3.554 2.209 1.094 1.00 84.12 473 HIS A C 1
ATOM 3845 O O . HIS A 1 473 ? -4.648 2.728 1.297 1.00 84.12 473 HIS A O 1
ATOM 3851 N N . ASP A 1 474 ? -2.414 2.778 1.502 1.00 84.50 474 ASP A N 1
ATOM 3852 C CA . ASP A 1 474 ? -2.358 4.031 2.274 1.00 84.50 474 ASP A CA 1
ATOM 3853 C C . ASP A 1 474 ? -3.007 5.209 1.516 1.00 84.50 474 ASP A C 1
ATOM 3855 O O . ASP A 1 474 ? -3.822 5.955 2.061 1.00 84.50 474 ASP A O 1
ATOM 3859 N N . SER A 1 475 ? -2.731 5.346 0.215 1.00 86.56 475 SER A N 1
ATOM 3860 C CA . SER A 1 475 ? -3.339 6.394 -0.616 1.00 86.56 475 SER A CA 1
ATOM 3861 C C . SER A 1 475 ? -4.850 6.192 -0.799 1.00 86.56 475 SER A C 1
ATOM 3863 O O . SER A 1 475 ? -5.612 7.159 -0.735 1.00 86.56 475 SER A O 1
ATOM 3865 N N . ILE A 1 476 ? -5.311 4.949 -0.976 1.00 88.50 476 ILE A N 1
ATOM 3866 C CA . ILE A 1 476 ? -6.740 4.611 -1.068 1.00 88.50 476 ILE A CA 1
ATOM 3867 C C . ILE A 1 476 ? -7.443 4.885 0.264 1.00 88.50 476 ILE A C 1
ATOM 3869 O O . ILE A 1 476 ? -8.521 5.482 0.267 1.00 88.50 476 ILE A O 1
ATOM 3873 N N . LEU A 1 477 ? -6.831 4.512 1.390 1.00 89.81 477 LEU A N 1
ATOM 3874 C CA . LEU A 1 477 ? -7.359 4.760 2.729 1.00 89.81 477 LEU A CA 1
ATOM 3875 C C . LEU A 1 477 ? -7.532 6.259 2.987 1.00 89.81 477 LEU A C 1
ATOM 3877 O O . LEU A 1 477 ? -8.587 6.685 3.458 1.00 89.81 477 LEU A O 1
ATOM 3881 N N . LYS A 1 478 ? -6.542 7.076 2.611 1.00 91.25 478 LYS A N 1
ATOM 3882 C CA . LYS A 1 478 ? -6.623 8.543 2.690 1.00 91.25 478 LYS A CA 1
ATOM 3883 C C . LYS A 1 478 ? -7.791 9.094 1.872 1.00 91.25 478 LYS A C 1
ATOM 3885 O O . LYS A 1 478 ? -8.569 9.898 2.379 1.00 91.25 478 LYS A O 1
ATOM 3890 N N . LEU A 1 479 ? -7.976 8.635 0.632 1.00 91.56 479 LEU A N 1
ATOM 3891 C CA . LEU A 1 479 ? -9.120 9.041 -0.198 1.00 91.56 479 LEU A CA 1
ATOM 3892 C C . LEU A 1 479 ? -10.460 8.589 0.395 1.00 91.56 479 LEU A C 1
ATOM 3894 O O . LEU A 1 479 ? -11.440 9.337 0.355 1.00 91.56 479 LEU A O 1
ATOM 3898 N N . HIS A 1 480 ? -10.504 7.386 0.970 1.00 91.38 480 HIS A N 1
ATOM 3899 C CA . HIS A 1 480 ? -11.676 6.868 1.667 1.00 91.38 480 HIS A CA 1
ATOM 3900 C C . HIS A 1 480 ? -12.025 7.755 2.866 1.00 91.38 480 HIS A C 1
ATOM 3902 O O . HIS A 1 480 ? -13.179 8.161 2.997 1.00 91.38 480 HIS A O 1
ATOM 3908 N N . ALA A 1 481 ? -11.036 8.112 3.685 1.00 91.38 481 ALA A N 1
ATOM 3909 C CA . ALA A 1 481 ? -11.185 8.996 4.836 1.00 91.38 481 ALA A CA 1
ATOM 3910 C C . ALA A 1 481 ? -11.726 10.379 4.440 1.00 91.38 481 ALA A C 1
ATOM 3912 O O . ALA A 1 481 ? -12.709 10.846 5.018 1.00 91.38 481 ALA A O 1
ATOM 3913 N N . LEU A 1 482 ? -11.155 11.001 3.399 1.00 92.75 482 LEU A N 1
ATOM 3914 C CA . LEU A 1 482 ? -11.622 12.295 2.883 1.00 92.75 482 LEU A CA 1
ATOM 3915 C C . LEU A 1 482 ? -13.082 12.242 2.431 1.00 92.75 482 LEU A C 1
ATOM 3917 O O . LEU A 1 482 ? -13.861 13.148 2.725 1.00 92.75 482 LEU A O 1
ATOM 3921 N N . HIS A 1 483 ? -13.463 11.176 1.726 1.00 91.25 483 HIS A N 1
ATOM 3922 C CA . HIS A 1 483 ? -14.827 11.026 1.238 1.00 91.25 483 HIS A CA 1
ATOM 3923 C C . HIS A 1 483 ? -15.842 10.848 2.375 1.00 91.25 483 HIS A C 1
ATOM 3925 O O . HIS A 1 483 ? -16.969 11.334 2.275 1.00 91.25 483 HIS A O 1
ATOM 3931 N N . GLU A 1 484 ? -15.471 10.170 3.462 1.00 88.94 484 GLU A N 1
ATOM 3932 C CA . GLU A 1 484 ? -16.351 10.032 4.625 1.00 88.94 484 GLU A CA 1
ATOM 3933 C C . GLU A 1 484 ? -16.558 11.354 5.355 1.00 88.94 484 GLU A C 1
ATOM 3935 O O . GLU A 1 484 ? -17.700 11.703 5.657 1.00 88.94 484 GLU A O 1
ATOM 3940 N N . VAL A 1 485 ? -15.481 12.117 5.569 1.00 89.75 485 VAL A N 1
ATOM 3941 C CA . VAL A 1 485 ? -15.548 13.464 6.156 1.00 89.75 485 VAL A CA 1
ATOM 3942 C C . VAL A 1 485 ? -16.460 14.363 5.327 1.00 89.75 485 VAL A C 1
ATOM 3944 O O . VAL A 1 485 ? -17.359 15.008 5.865 1.00 89.75 485 VAL A O 1
ATOM 3947 N N . GLU A 1 486 ? -16.271 14.360 4.008 1.00 90.06 486 GLU A N 1
ATOM 3948 C CA . GLU A 1 486 ? -17.095 15.107 3.062 1.00 90.06 486 GLU A CA 1
ATOM 3949 C C . GLU A 1 486 ? -18.565 14.670 3.102 1.00 90.06 486 GLU A C 1
ATOM 3951 O O . GLU A 1 486 ? -19.451 15.520 3.179 1.00 90.06 486 GLU A O 1
ATOM 3956 N N . SER A 1 487 ? -18.844 13.365 3.097 1.00 87.38 487 SER A N 1
ATOM 3957 C CA . SER A 1 487 ? -20.216 12.838 3.104 1.00 87.38 487 SER A CA 1
ATOM 3958 C C . SER A 1 487 ? -20.969 13.219 4.381 1.00 87.38 487 SER A C 1
ATOM 3960 O O . SER A 1 487 ? -22.126 13.638 4.323 1.00 87.38 487 SER A O 1
ATOM 3962 N N . ILE A 1 488 ? -20.304 13.131 5.538 1.00 85.25 488 ILE A N 1
ATOM 3963 C CA . ILE A 1 488 ? -20.874 13.521 6.835 1.00 85.25 488 ILE A CA 1
ATOM 3964 C C . ILE A 1 488 ? -21.091 15.042 6.891 1.00 85.25 488 ILE A C 1
ATOM 3966 O O . ILE A 1 488 ? -22.141 15.506 7.344 1.00 85.25 488 ILE A O 1
ATOM 3970 N N . ALA A 1 489 ? -20.139 15.829 6.381 1.00 85.06 489 ALA A N 1
ATOM 3971 C CA . ALA A 1 489 ? -20.257 17.283 6.316 1.00 85.06 489 ALA A CA 1
ATOM 3972 C C . ALA A 1 489 ? -21.407 17.741 5.399 1.00 85.06 489 ALA A C 1
ATOM 3974 O O . ALA A 1 489 ? -22.198 18.599 5.805 1.00 85.06 489 ALA A O 1
ATOM 3975 N N . ARG A 1 490 ? -21.558 17.139 4.208 1.00 84.44 490 ARG A N 1
ATOM 3976 C CA . ARG A 1 490 ? -22.673 17.415 3.278 1.00 84.44 490 ARG A CA 1
ATOM 3977 C C . ARG A 1 490 ? -24.020 17.091 3.905 1.00 84.44 490 ARG A C 1
ATOM 3979 O O . ARG A 1 490 ? -24.907 17.936 3.887 1.00 84.44 490 ARG A O 1
ATOM 3986 N N . ALA A 1 491 ? -24.145 15.945 4.573 1.00 79.62 491 ALA A N 1
ATOM 3987 C CA . ALA A 1 491 ? -25.390 15.556 5.236 1.00 79.62 491 ALA A CA 1
ATOM 3988 C C . ALA A 1 491 ? -25.837 16.539 6.339 1.00 79.62 491 ALA A C 1
ATOM 3990 O O . ALA A 1 491 ? -27.036 16.692 6.593 1.00 79.62 491 ALA A O 1
ATOM 3991 N N . LYS A 1 492 ? -24.905 17.246 6.997 1.00 76.12 492 LYS A N 1
ATOM 3992 C CA . LYS A 1 492 ? -25.245 18.329 7.939 1.00 76.12 492 LYS A CA 1
ATOM 3993 C C . LYS A 1 492 ? -25.784 19.569 7.225 1.00 76.12 492 LYS A C 1
ATOM 3995 O O . LYS A 1 492 ? -26.707 20.194 7.747 1.00 76.12 492 LYS A O 1
ATOM 4000 N N . LEU A 1 493 ? -25.198 19.930 6.084 1.00 71.31 493 LEU A N 1
ATOM 4001 C CA . LEU A 1 493 ? -25.595 21.095 5.290 1.00 71.31 493 LEU A CA 1
ATOM 4002 C C . LEU A 1 493 ? -26.951 20.865 4.602 1.00 71.31 493 LEU A C 1
ATOM 4004 O O . LEU A 1 493 ? -27.832 21.712 4.711 1.00 71.31 493 LEU A O 1
ATOM 4008 N N . GLU A 1 494 ? -27.142 19.694 3.993 1.00 67.31 494 GLU A N 1
ATOM 4009 C CA . GLU A 1 494 ? -28.373 19.278 3.298 1.00 67.31 494 GLU A CA 1
ATOM 4010 C C . GLU A 1 494 ? -29.512 18.922 4.267 1.00 67.31 494 GLU A C 1
ATOM 4012 O O . GLU A 1 494 ? -30.686 19.142 3.980 1.00 67.31 494 GLU A O 1
ATOM 4017 N N . GLY A 1 495 ? -29.187 18.437 5.471 1.00 55.31 495 GLY A N 1
ATOM 4018 C CA . GLY A 1 495 ? -30.157 18.119 6.524 1.00 55.31 495 GLY A CA 1
ATOM 4019 C C . GLY A 1 495 ? -30.885 19.328 7.130 1.00 55.31 495 GLY A C 1
ATOM 4020 O O . GLY A 1 495 ? -31.543 19.172 8.158 1.00 55.31 495 GLY A O 1
ATOM 4021 N N . ARG A 1 496 ? -30.751 20.526 6.544 1.00 51.88 496 ARG A N 1
ATOM 4022 C CA . ARG A 1 496 ? -31.646 21.665 6.792 1.00 51.88 496 ARG A CA 1
ATOM 4023 C C . ARG A 1 496 ? -32.925 21.616 5.944 1.00 51.88 496 ARG A C 1
ATOM 4025 O O . ARG A 1 496 ? -33.871 22.299 6.317 1.00 51.88 496 ARG A O 1
ATOM 4032 N N . GLU A 1 497 ? -32.984 20.801 4.884 1.00 47.69 497 GLU A N 1
ATOM 4033 C CA . GLU A 1 497 ? -34.107 20.806 3.925 1.00 47.69 497 GLU A CA 1
ATOM 4034 C C . GLU A 1 497 ? -34.830 19.448 3.746 1.00 47.69 497 GLU A C 1
ATOM 4036 O O . GLU A 1 497 ? -35.922 19.422 3.184 1.00 47.69 497 GLU A O 1
ATOM 4041 N N . GLY A 1 498 ? -34.332 18.322 4.288 1.00 48.69 498 GLY A N 1
ATOM 4042 C CA . GLY A 1 498 ? -35.054 17.036 4.230 1.00 48.69 498 GLY A CA 1
ATOM 4043 C C . GLY A 1 498 ? -34.535 15.939 5.175 1.00 48.69 498 GLY A C 1
ATOM 4044 O O . GLY A 1 498 ? -33.333 15.731 5.308 1.00 48.69 498 GLY A O 1
ATOM 4045 N N . ASN A 1 499 ? -35.449 15.208 5.828 1.00 54.72 499 ASN A N 1
ATOM 4046 C CA . ASN A 1 499 ? -35.146 14.160 6.824 1.00 54.72 499 ASN A CA 1
ATOM 4047 C C . ASN A 1 499 ? -34.652 12.822 6.224 1.00 54.72 499 ASN A C 1
ATOM 4049 O O . ASN A 1 499 ? -34.181 11.957 6.962 1.00 54.72 499 ASN A O 1
ATOM 4053 N N . ASP A 1 500 ? -34.752 12.637 4.905 1.00 53.38 500 ASP A N 1
ATOM 4054 C CA . ASP A 1 500 ? -34.621 11.325 4.249 1.00 53.38 500 ASP A CA 1
ATOM 4055 C C . ASP A 1 500 ? -33.163 10.914 3.935 1.00 53.38 500 ASP A C 1
ATOM 4057 O O . ASP A 1 500 ? -32.865 9.736 3.736 1.00 53.38 500 ASP A O 1
ATOM 4061 N N . SER A 1 501 ? -32.219 11.866 3.922 1.00 52.75 501 SER A N 1
ATOM 4062 C CA . SER A 1 501 ? -30.790 11.606 3.659 1.00 52.75 501 SER A CA 1
ATOM 4063 C C . SER A 1 501 ? -30.022 11.121 4.897 1.00 52.75 501 SER A C 1
ATOM 4065 O O . SER A 1 501 ? -29.077 10.338 4.779 1.00 52.75 501 SER A O 1
ATOM 4067 N N . ARG A 1 502 ? -30.450 11.515 6.106 1.00 57.88 502 ARG A N 1
ATOM 4068 C CA . ARG A 1 502 ? -29.803 11.120 7.373 1.00 57.88 502 ARG A CA 1
ATOM 4069 C C . ARG A 1 502 ? -30.002 9.650 7.731 1.00 57.88 502 ARG A C 1
ATOM 4071 O O . ARG A 1 502 ? -29.157 9.086 8.418 1.00 57.88 502 ARG A O 1
ATOM 4078 N N . THR A 1 503 ? -31.090 9.033 7.280 1.00 61.84 503 THR A N 1
ATOM 4079 C CA . THR A 1 503 ? -31.411 7.633 7.597 1.00 61.84 503 THR A CA 1
ATOM 4080 C C . THR A 1 503 ? -30.605 6.644 6.754 1.00 61.84 503 THR A C 1
ATOM 4082 O O . THR A 1 503 ? -30.254 5.583 7.253 1.00 61.84 503 THR A O 1
ATOM 4085 N N . LYS A 1 504 ? -30.240 7.006 5.513 1.00 74.44 504 LYS A N 1
ATOM 4086 C CA . LYS A 1 504 ? -29.486 6.139 4.581 1.00 74.44 504 LYS A CA 1
ATOM 4087 C C . LYS A 1 504 ? -27.965 6.272 4.700 1.00 74.44 504 LYS A C 1
ATOM 4089 O O . LYS A 1 504 ? -27.241 5.341 4.357 1.00 74.44 504 LYS A O 1
ATOM 4094 N N . LEU A 1 505 ? -27.469 7.416 5.178 1.00 79.31 505 LEU A N 1
ATOM 4095 C CA . LEU A 1 505 ? -26.037 7.653 5.381 1.00 79.31 505 LEU A CA 1
ATOM 4096 C C . LEU A 1 505 ? -25.346 6.599 6.275 1.00 79.31 505 LEU A C 1
ATOM 4098 O O . LEU A 1 505 ? -24.305 6.099 5.849 1.00 79.31 505 LEU A O 1
ATOM 4102 N N . PRO A 1 506 ? -25.865 6.228 7.467 1.00 78.06 506 PRO A N 1
ATOM 4103 C CA . PRO A 1 506 ? -25.211 5.222 8.305 1.00 78.06 506 PRO A CA 1
ATOM 4104 C C . PRO A 1 506 ? -25.092 3.866 7.598 1.00 78.06 506 PRO A C 1
ATOM 4106 O O . PRO A 1 506 ? -24.021 3.272 7.641 1.00 78.06 506 PRO A O 1
ATOM 4109 N N . ASP A 1 507 ? -26.114 3.431 6.854 1.00 79.50 507 ASP A N 1
ATOM 4110 C CA . ASP A 1 507 ? -26.071 2.168 6.103 1.00 79.50 507 ASP A CA 1
ATOM 4111 C C . ASP A 1 507 ? -24.991 2.178 5.007 1.00 79.50 507 ASP A C 1
ATOM 4113 O O . ASP A 1 507 ? -24.308 1.177 4.781 1.00 79.50 507 ASP A O 1
ATOM 4117 N N . ILE A 1 508 ? -24.811 3.312 4.318 1.00 84.50 508 ILE A N 1
ATOM 4118 C CA . ILE A 1 508 ? -23.754 3.482 3.308 1.00 84.50 508 ILE A CA 1
ATOM 4119 C C . ILE A 1 508 ? -22.376 3.427 3.973 1.00 84.50 508 ILE A C 1
ATOM 4121 O O . ILE A 1 508 ? -21.469 2.755 3.479 1.00 84.50 508 ILE A O 1
ATOM 4125 N N . LEU A 1 509 ? -22.217 4.123 5.099 1.00 84.56 509 LEU A N 1
ATOM 4126 C CA . LEU A 1 509 ? -20.974 4.144 5.860 1.00 84.56 509 LEU A CA 1
ATOM 4127 C C . LEU A 1 509 ? -20.639 2.755 6.428 1.00 84.56 509 LEU A C 1
ATOM 4129 O O . LEU A 1 509 ? -19.479 2.349 6.380 1.00 84.56 509 LEU A O 1
ATOM 4133 N N . ASP A 1 510 ? -21.615 1.993 6.912 1.00 84.25 510 ASP A N 1
ATOM 4134 C CA . ASP A 1 510 ? -21.400 0.637 7.429 1.00 84.25 510 ASP A CA 1
ATOM 4135 C C . ASP A 1 510 ? -20.964 -0.326 6.319 1.00 84.25 510 ASP A C 1
ATOM 4137 O O . ASP A 1 510 ? -19.936 -0.990 6.457 1.00 84.25 510 ASP A O 1
ATOM 4141 N N . ARG A 1 511 ? -21.633 -0.299 5.156 1.00 85.69 511 ARG A N 1
ATOM 4142 C CA . ARG A 1 511 ? -21.203 -1.079 3.978 1.00 85.69 511 ARG A CA 1
ATOM 4143 C C . ARG A 1 511 ? -19.763 -0.764 3.575 1.00 85.69 511 ARG A C 1
ATOM 4145 O O . ARG A 1 511 ? -19.020 -1.661 3.193 1.00 85.69 511 ARG A O 1
ATOM 4152 N N . ARG A 1 512 ? -19.347 0.502 3.678 1.00 86.75 512 ARG A N 1
ATOM 4153 C CA . ARG A 1 512 ? -17.967 0.917 3.389 1.00 86.75 512 ARG A CA 1
ATOM 4154 C C . ARG A 1 512 ? -16.953 0.426 4.424 1.00 86.75 512 ARG A C 1
ATOM 4156 O O . ARG A 1 512 ? -15.823 0.152 4.037 1.00 86.75 512 ARG A O 1
ATOM 4163 N N . LEU A 1 513 ? -17.324 0.287 5.703 1.00 85.75 513 LEU A N 1
ATOM 4164 C CA . LEU A 1 513 ? -16.443 -0.352 6.698 1.00 85.75 513 LEU A CA 1
ATOM 4165 C C . LEU A 1 513 ? -16.295 -1.846 6.457 1.00 85.75 513 LEU A C 1
ATOM 4167 O O . LEU A 1 513 ? -15.232 -2.405 6.734 1.00 85.75 513 LEU A O 1
ATOM 4171 N N . ASP A 1 514 ? -17.354 -2.498 5.979 1.00 84.31 514 ASP A N 1
ATOM 4172 C CA . ASP A 1 514 ? -17.324 -3.931 5.703 1.00 84.31 514 ASP A CA 1
ATOM 4173 C C . ASP A 1 514 ? -16.330 -4.262 4.577 1.00 84.31 514 ASP A C 1
ATOM 4175 O O . ASP A 1 514 ? -15.635 -5.274 4.668 1.00 84.31 514 ASP A O 1
ATOM 4179 N N . ILE A 1 515 ? -16.161 -3.363 3.593 1.00 86.81 515 ILE A N 1
ATOM 4180 C CA . ILE A 1 515 ? -15.174 -3.497 2.500 1.00 86.81 515 ILE A CA 1
ATOM 4181 C C . ILE A 1 515 ? -13.731 -3.590 3.023 1.00 86.81 515 ILE A C 1
ATOM 4183 O O . ILE A 1 515 ? -12.926 -4.317 2.451 1.00 86.81 515 ILE A O 1
ATOM 4187 N N . LEU A 1 516 ? -13.401 -2.919 4.132 1.00 80.94 516 LEU A N 1
ATOM 4188 C CA . LEU A 1 516 ? -12.049 -2.941 4.716 1.00 80.94 516 LEU A CA 1
ATOM 4189 C C . LEU A 1 516 ? -11.692 -4.290 5.363 1.00 80.94 516 LEU A C 1
ATOM 4191 O O . LEU A 1 516 ? -10.563 -4.491 5.796 1.00 80.94 516 LEU A O 1
ATOM 4195 N N . GLY A 1 517 ? -12.640 -5.226 5.485 1.00 79.12 517 GLY A N 1
ATOM 4196 C CA . GLY A 1 517 ? -12.337 -6.599 5.890 1.00 79.12 517 GLY A CA 1
ATOM 4197 C C . GLY A 1 517 ? -11.675 -6.720 7.270 1.00 79.12 517 GLY A C 1
ATOM 4198 O O . GLY A 1 517 ? -12.271 -6.362 8.288 1.00 79.12 517 GLY A O 1
ATOM 4199 N N . GLY A 1 518 ? -10.476 -7.300 7.328 1.00 76.88 518 GLY A N 1
ATOM 4200 C CA . GLY A 1 518 ? -9.774 -7.637 8.572 1.00 76.88 518 GLY A CA 1
ATOM 4201 C C . GLY A 1 518 ? -8.858 -6.550 9.140 1.00 76.88 518 GLY A C 1
ATOM 4202 O O . GLY A 1 518 ? -8.409 -6.709 10.272 1.00 76.88 518 GLY A O 1
ATOM 4203 N N . TYR A 1 519 ? -8.587 -5.464 8.409 1.00 78.12 519 TYR A N 1
ATOM 4204 C CA . TYR A 1 519 ? -7.613 -4.455 8.832 1.00 78.12 519 TYR A CA 1
ATOM 4205 C C . TYR A 1 519 ? -8.137 -3.627 10.013 1.00 78.12 519 TYR A C 1
ATOM 4207 O O . TYR A 1 519 ? -9.070 -2.830 9.891 1.00 78.12 519 TYR A O 1
ATOM 4215 N N . ILE A 1 520 ? -7.577 -3.868 11.201 1.00 77.69 520 ILE A N 1
ATOM 4216 C CA . ILE A 1 520 ? -8.080 -3.294 12.455 1.00 77.69 520 ILE A CA 1
ATOM 4217 C C . ILE A 1 520 ? -7.656 -1.826 12.603 1.00 77.69 520 ILE A C 1
ATOM 4219 O O . ILE A 1 520 ? -8.492 -1.008 12.990 1.00 77.69 520 ILE A O 1
ATOM 4223 N N . SER A 1 521 ? -6.404 -1.496 12.282 1.00 78.38 521 SER A N 1
ATOM 4224 C CA . SER A 1 521 ? -5.837 -0.141 12.358 1.00 78.38 521 SER A CA 1
ATOM 4225 C C . SER A 1 521 ? -6.594 0.841 11.457 1.00 78.38 521 SER A C 1
ATOM 4227 O O . SER A 1 521 ? -7.061 1.884 11.913 1.00 78.38 521 SER A O 1
ATOM 4229 N N . ASP A 1 522 ? -6.848 0.458 10.207 1.00 83.88 522 ASP A N 1
ATOM 4230 C CA . ASP A 1 522 ? -7.559 1.293 9.230 1.00 83.88 522 ASP A CA 1
ATOM 4231 C C . ASP A 1 522 ? -9.002 1.566 9.639 1.00 83.88 522 ASP A C 1
ATOM 4233 O O . ASP A 1 522 ? -9.503 2.692 9.553 1.00 83.88 522 ASP A O 1
ATOM 4237 N N . LYS A 1 523 ? -9.675 0.529 10.154 1.00 83.69 523 LYS A N 1
ATOM 4238 C CA . LYS A 1 523 ? -11.018 0.669 10.714 1.00 83.69 523 LYS A CA 1
ATOM 4239 C C . LYS A 1 523 ? -11.019 1.653 11.873 1.00 83.69 523 LYS A C 1
ATOM 4241 O O . LYS A 1 523 ? -11.933 2.466 11.960 1.00 83.69 523 LYS A O 1
ATOM 4246 N N . GLN A 1 524 ? -10.021 1.608 12.750 1.00 79.38 524 GLN A N 1
ATOM 4247 C CA . GLN A 1 524 ? -9.929 2.527 13.884 1.00 79.38 524 GLN A CA 1
ATOM 4248 C C . GLN A 1 524 ? -9.687 3.964 13.454 1.00 79.38 524 GLN A C 1
ATOM 4250 O O . GLN A 1 524 ? -10.351 4.856 13.980 1.00 79.38 524 GLN A O 1
ATOM 4255 N N . TYR A 1 525 ? -8.798 4.182 12.487 1.00 85.69 525 TYR A N 1
ATOM 4256 C CA . TYR A 1 525 ? -8.540 5.509 11.943 1.00 85.69 525 TYR A CA 1
ATOM 4257 C C . TYR A 1 525 ? -9.822 6.124 11.365 1.00 85.69 525 TYR A C 1
ATOM 4259 O O . TYR A 1 525 ? -10.240 7.213 11.769 1.00 85.69 525 TYR A O 1
ATOM 4267 N N . LEU A 1 526 ? -10.519 5.381 10.498 1.00 87.50 526 LEU A N 1
ATOM 4268 C CA . LEU A 1 526 ? -11.771 5.837 9.892 1.00 87.50 526 LEU A CA 1
ATOM 4269 C C . LEU A 1 526 ? -12.878 6.043 10.922 1.00 87.50 526 LEU A C 1
ATOM 4271 O O . LEU A 1 526 ? -13.571 7.055 10.889 1.00 87.50 526 LEU A O 1
ATOM 4275 N N . LEU A 1 527 ? -13.040 5.130 11.879 1.00 83.31 527 LEU A N 1
ATOM 4276 C CA . LEU A 1 527 ? -14.028 5.277 12.947 1.00 83.31 527 LEU A CA 1
ATOM 4277 C C . LEU A 1 527 ? -13.730 6.469 13.862 1.00 83.31 527 LEU A C 1
ATOM 4279 O O . LEU A 1 527 ? -14.662 7.153 14.286 1.00 83.31 527 LEU A O 1
ATOM 4283 N N . GLY A 1 528 ? -12.455 6.741 14.147 1.00 80.00 528 GLY A N 1
ATOM 4284 C CA . GLY A 1 528 ? -12.018 7.928 14.877 1.00 80.00 528 GLY A CA 1
ATOM 4285 C C . GLY A 1 528 ? -12.400 9.211 14.144 1.00 80.00 528 GLY A C 1
ATOM 4286 O O . GLY A 1 528 ? -12.985 10.115 14.739 1.00 80.00 528 GLY A O 1
ATOM 4287 N N . LEU A 1 529 ? -12.171 9.252 12.831 1.00 85.81 529 LEU A N 1
ATOM 4288 C CA . LEU A 1 529 ? -12.512 10.389 11.978 1.00 85.81 529 LEU A CA 1
ATOM 4289 C C . LEU A 1 529 ? -14.030 10.571 11.806 1.00 85.81 529 LEU A C 1
ATOM 4291 O O . LEU A 1 529 ? -14.542 11.689 11.899 1.00 85.81 529 LEU A O 1
ATOM 4295 N N . ARG A 1 530 ? -14.776 9.474 11.628 1.00 85.75 530 ARG A N 1
ATOM 4296 C CA . ARG A 1 530 ? -16.247 9.468 11.638 1.00 85.75 530 ARG A CA 1
ATOM 4297 C C . ARG A 1 530 ? -16.788 9.992 12.950 1.00 85.75 530 ARG A C 1
ATOM 4299 O O . ARG A 1 530 ? -17.683 10.818 12.933 1.00 85.75 530 ARG A O 1
ATOM 4306 N N . ARG A 1 531 ? -16.253 9.543 14.088 1.00 78.69 531 ARG A N 1
ATOM 4307 C CA . ARG A 1 531 ? -16.674 10.033 15.403 1.00 78.69 531 ARG A CA 1
ATOM 4308 C C . ARG A 1 531 ? -16.403 11.527 15.532 1.00 78.69 531 ARG A C 1
ATOM 4310 O O . ARG A 1 531 ? -17.302 12.253 15.933 1.00 78.69 531 ARG A O 1
ATOM 4317 N N . ALA A 1 532 ? -15.204 11.978 15.174 1.00 82.00 532 ALA A N 1
ATOM 4318 C CA . ALA A 1 532 ? -14.817 13.381 15.261 1.00 82.00 532 ALA A CA 1
ATOM 4319 C C . ALA A 1 532 ? -15.732 14.278 14.408 1.00 82.00 532 ALA A C 1
ATOM 4321 O O . ALA A 1 532 ? -16.277 15.269 14.891 1.00 82.00 532 ALA A O 1
ATOM 4322 N N . THR A 1 533 ? -15.968 13.894 13.152 1.00 81.44 533 THR A N 1
ATOM 4323 C CA . THR A 1 533 ? -16.876 14.614 12.245 1.00 81.44 533 THR A CA 1
ATOM 4324 C C . THR A 1 533 ? -18.324 14.534 12.702 1.00 81.44 533 THR A C 1
ATOM 4326 O O . THR A 1 533 ? -18.996 15.563 12.771 1.00 81.44 533 THR A O 1
ATOM 4329 N N . MET A 1 534 ? -18.803 13.341 13.065 1.00 76.81 534 MET A N 1
ATOM 4330 C CA . MET A 1 534 ? -20.155 13.148 13.564 1.00 76.81 534 MET A CA 1
ATOM 4331 C C . MET A 1 534 ? -20.380 13.976 14.811 1.00 76.81 534 MET A C 1
ATOM 4333 O O . MET A 1 534 ? -21.341 14.713 14.799 1.00 76.81 534 MET A O 1
ATOM 4337 N N . GLU A 1 535 ? -19.493 13.993 15.803 1.00 74.81 535 GLU A N 1
ATOM 4338 C CA . GLU A 1 535 ? -19.640 14.813 17.011 1.00 74.81 535 GLU A CA 1
ATOM 4339 C C . GLU A 1 535 ? -19.783 16.313 16.708 1.00 74.81 535 GLU A C 1
ATOM 4341 O O . GLU A 1 535 ? -20.616 16.991 17.314 1.00 74.81 535 GLU A O 1
ATOM 4346 N N . LEU A 1 536 ? -19.061 16.822 15.701 1.00 59.25 536 LEU A N 1
ATOM 4347 C CA . LEU A 1 536 ? -19.242 18.189 15.197 1.00 59.25 536 LEU A CA 1
ATOM 4348 C C . LEU A 1 536 ? -20.607 18.402 14.505 1.00 59.25 536 LEU A C 1
ATOM 4350 O O . LEU A 1 536 ? -21.031 19.547 14.312 1.00 59.25 536 LEU A O 1
ATOM 4354 N N . THR A 1 537 ? -21.309 17.339 14.102 1.00 50.09 537 THR A N 1
ATOM 4355 C CA . THR A 1 537 ? -22.615 17.358 13.406 1.00 50.09 537 THR A CA 1
ATOM 4356 C C . THR A 1 537 ? -23.827 16.910 14.257 1.00 50.09 537 THR A C 1
ATOM 4358 O O . THR A 1 537 ? -24.896 17.492 14.083 1.00 50.09 537 THR A O 1
ATOM 4361 N N . ALA A 1 538 ? -23.682 15.930 15.163 1.00 46.09 538 ALA A N 1
ATOM 4362 C CA . ALA A 1 538 ? -24.663 15.298 16.059 1.00 46.09 538 ALA A CA 1
ATOM 4363 C C . ALA A 1 538 ? -23.987 14.256 17.007 1.00 46.09 538 ALA A C 1
ATOM 4365 O O . ALA A 1 538 ? -22.971 13.650 16.683 1.00 46.09 538 ALA A O 1
ATOM 4366 N N . ARG A 1 539 ? -24.562 13.981 18.191 1.00 37.28 539 ARG A N 1
ATOM 4367 C CA . ARG A 1 539 ? -23.992 13.045 19.192 1.00 37.28 539 ARG A CA 1
ATOM 4368 C C . ARG A 1 539 ? -24.263 11.572 18.853 1.00 37.28 539 ARG A C 1
ATOM 4370 O O . ARG A 1 539 ? -25.310 11.069 19.241 1.00 37.28 539 ARG A O 1
ATOM 4377 N N . LEU A 1 540 ? -23.324 10.862 18.229 1.00 34.06 540 LEU A N 1
ATOM 4378 C CA . LEU A 1 540 ? -23.297 9.389 18.220 1.00 34.06 540 LEU A CA 1
ATOM 4379 C C . LEU A 1 540 ? -21.871 8.860 18.013 1.00 34.06 540 LEU A C 1
ATOM 4381 O O . LEU A 1 540 ? -21.117 9.378 17.195 1.00 34.06 540 LEU A O 1
ATOM 4385 N N . SER A 1 541 ? -21.520 7.794 18.735 1.00 33.59 541 SER A N 1
ATOM 4386 C CA . SER A 1 541 ? -20.289 7.027 18.534 1.00 33.59 541 SER A CA 1
ATOM 4387 C C . SER A 1 541 ? -20.586 5.532 18.639 1.00 33.59 541 SER A C 1
ATOM 4389 O O . SER A 1 541 ? -21.278 5.093 19.558 1.00 33.59 541 SER A O 1
ATOM 4391 N N . ARG A 1 542 ? -20.060 4.725 17.709 1.00 44.28 542 ARG A N 1
ATOM 4392 C CA . ARG A 1 542 ? -19.982 3.269 17.882 1.00 44.28 542 ARG A CA 1
ATOM 4393 C C . ARG A 1 542 ? -18.696 2.669 17.301 1.00 44.28 542 ARG A C 1
ATOM 4395 O O . ARG A 1 542 ? -18.345 2.902 16.153 1.00 44.28 542 ARG A O 1
ATOM 4402 N N . LYS A 1 543 ? -18.135 1.791 18.145 1.00 38.66 543 LYS A N 1
ATOM 4403 C CA . LYS A 1 543 ? -17.394 0.539 17.902 1.00 38.66 543 LYS A CA 1
ATOM 4404 C C . LYS A 1 543 ? -15.928 0.586 17.444 1.00 38.66 543 LYS A C 1
ATOM 4406 O O . LYS A 1 543 ? -15.631 0.250 16.312 1.00 38.66 543 LYS A O 1
ATOM 4411 N N . GLY A 1 544 ? -15.008 0.806 18.387 1.00 36.94 544 GLY A N 1
ATOM 4412 C CA . GLY A 1 544 ? -13.608 0.347 18.299 1.00 36.94 544 GLY A CA 1
ATOM 4413 C C . GLY A 1 544 ? -13.386 -0.993 19.025 1.00 36.94 544 GLY A C 1
ATOM 4414 O O . GLY A 1 544 ? -14.168 -1.356 19.903 1.00 36.94 544 GLY A O 1
ATOM 4415 N N . ASN A 1 545 ? -12.337 -1.740 18.657 1.00 43.44 545 ASN A N 1
ATOM 4416 C CA . ASN A 1 545 ? -12.052 -3.098 19.161 1.00 43.44 545 ASN A CA 1
ATOM 4417 C C . ASN A 1 545 ? -10.999 -3.180 20.287 1.00 43.44 545 ASN A C 1
ATOM 4419 O O . ASN A 1 545 ? -10.698 -4.290 20.728 1.00 43.44 545 ASN A O 1
ATOM 4423 N N . PHE A 1 546 ? -10.487 -2.059 20.800 1.00 55.66 546 PHE A N 1
ATOM 4424 C CA . PHE A 1 546 ? -9.611 -2.055 21.979 1.00 55.66 546 PHE A CA 1
ATOM 4425 C C . PHE A 1 546 ? -10.400 -1.882 23.268 1.00 55.66 546 PHE A C 1
ATOM 4427 O O . PHE A 1 546 ? -11.334 -1.089 23.309 1.00 55.66 546 PHE A O 1
ATOM 4434 N N . THR A 1 547 ? -10.027 -2.601 24.326 1.00 57.31 547 THR A N 1
ATOM 4435 C CA . THR A 1 547 ? -10.741 -2.618 25.615 1.00 57.31 547 THR A CA 1
ATOM 4436 C C . THR A 1 547 ? -10.922 -1.215 26.197 1.00 57.31 547 THR A C 1
ATOM 4438 O O . THR A 1 547 ? -12.041 -0.858 26.559 1.00 57.31 547 THR A O 1
ATOM 4441 N N . ASN A 1 548 ? -9.884 -0.373 26.161 1.00 62.47 548 ASN A N 1
ATOM 4442 C CA . ASN A 1 548 ? -9.935 1.004 26.671 1.00 62.47 548 ASN A CA 1
ATOM 4443 C C . ASN A 1 548 ? -10.851 1.919 25.837 1.00 62.47 548 ASN A C 1
ATOM 4445 O O . ASN A 1 548 ? -11.713 2.607 26.384 1.00 62.47 548 ASN A O 1
ATOM 4449 N N . GLN A 1 549 ? -10.732 1.898 24.506 1.00 63.03 549 GLN A N 1
ATOM 4450 C CA . GLN A 1 549 ? -11.565 2.730 23.627 1.00 63.03 549 GLN A CA 1
ATOM 4451 C C . GLN A 1 549 ? -13.014 2.227 23.559 1.00 63.03 549 GLN A C 1
ATOM 4453 O O . GLN A 1 549 ? -13.957 3.018 23.471 1.00 63.03 549 GLN A O 1
ATOM 4458 N N . ALA A 1 550 ? -13.215 0.912 23.625 1.00 63.19 550 ALA A N 1
ATOM 4459 C CA . ALA A 1 550 ? -14.528 0.294 23.716 1.00 63.19 550 ALA A CA 1
ATOM 4460 C C . ALA A 1 550 ? -15.197 0.632 25.050 1.00 63.19 550 ALA A C 1
ATOM 4462 O O . ALA A 1 550 ? -16.388 0.934 25.056 1.00 63.19 550 ALA A O 1
ATOM 4463 N N . TYR A 1 551 ? -14.439 0.673 26.150 1.00 68.88 551 TYR A N 1
ATOM 4464 C CA . TYR A 1 551 ? -14.933 1.133 27.444 1.00 68.88 551 TYR A CA 1
ATOM 4465 C C . TYR A 1 551 ? -15.325 2.615 27.408 1.00 68.88 551 TYR A C 1
ATOM 4467 O O . TYR A 1 551 ? -16.434 2.960 27.809 1.00 68.88 551 TYR A O 1
ATOM 4475 N N . GLN A 1 552 ? -14.498 3.498 26.835 1.00 66.44 552 GLN A N 1
ATOM 4476 C CA . GLN A 1 552 ? -14.873 4.907 26.643 1.00 66.44 552 GLN A CA 1
ATOM 4477 C C . GLN A 1 552 ? -16.124 5.056 25.760 1.00 66.44 552 GLN A C 1
ATOM 4479 O O . GLN A 1 552 ? -17.044 5.799 26.099 1.00 66.44 552 GLN A O 1
ATOM 4484 N N . SER A 1 553 ? -16.202 4.317 24.651 1.00 64.75 553 SER A N 1
ATOM 4485 C CA . SER A 1 553 ? -17.368 4.327 23.754 1.00 64.75 553 SER A CA 1
ATOM 4486 C C . SER A 1 553 ? -18.631 3.837 24.464 1.00 64.75 553 SER A C 1
ATOM 4488 O O . SER A 1 553 ? -19.697 4.427 24.321 1.00 64.75 553 SER A O 1
ATOM 4490 N N . MET A 1 554 ? -18.504 2.792 25.280 1.00 71.19 554 MET A N 1
ATOM 4491 C CA . MET A 1 554 ? -19.571 2.269 26.126 1.00 71.19 554 MET A CA 1
ATOM 4492 C C . MET A 1 554 ? -20.017 3.297 27.173 1.00 71.19 554 MET A C 1
ATOM 4494 O O . MET A 1 554 ? -21.217 3.481 27.347 1.00 71.19 554 MET A O 1
ATOM 4498 N N . LEU A 1 555 ? -19.096 4.010 27.832 1.00 71.75 555 LEU A N 1
ATOM 4499 C CA . LEU A 1 555 ? -19.443 5.089 28.765 1.00 71.75 555 LEU A CA 1
ATOM 4500 C C . LEU A 1 555 ? -20.209 6.219 28.069 1.00 71.75 555 LEU A C 1
ATOM 4502 O O . LEU A 1 555 ? -21.185 6.732 28.614 1.00 71.75 555 LEU A O 1
ATOM 4506 N N . HIS A 1 556 ? -19.804 6.601 26.856 1.00 67.75 556 HIS A N 1
ATOM 4507 C CA . HIS A 1 556 ? -20.542 7.582 26.062 1.00 67.75 556 HIS A CA 1
ATOM 4508 C C . HIS A 1 556 ? -21.935 7.076 25.670 1.00 67.75 556 HIS A C 1
ATOM 4510 O O . HIS A 1 556 ? -22.903 7.820 25.808 1.00 67.75 556 HIS A O 1
ATOM 4516 N N . ALA A 1 557 ? -22.061 5.816 25.249 1.00 70.19 557 ALA A N 1
ATOM 4517 C CA . ALA A 1 557 ? -23.351 5.194 24.956 1.00 70.19 557 ALA A CA 1
ATOM 4518 C C . ALA A 1 557 ? -24.254 5.132 26.204 1.00 70.19 557 ALA A C 1
ATOM 4520 O O . ALA A 1 557 ? -25.443 5.429 26.119 1.00 70.19 557 ALA A O 1
ATOM 4521 N N . ALA A 1 558 ? -23.679 4.853 27.377 1.00 74.06 558 ALA A N 1
ATOM 4522 C CA . ALA A 1 558 ? -24.387 4.885 28.653 1.00 74.06 558 ALA A CA 1
ATOM 4523 C C . ALA A 1 558 ? -24.875 6.301 29.008 1.00 74.06 558 ALA A C 1
ATOM 4525 O O . ALA A 1 558 ? -26.016 6.459 29.424 1.00 74.06 558 ALA A O 1
ATOM 4526 N N . ARG A 1 559 ? -24.071 7.350 28.765 1.00 75.38 559 ARG A N 1
ATOM 4527 C CA . ARG A 1 559 ? -24.511 8.756 28.917 1.00 75.38 559 ARG A CA 1
ATOM 4528 C C . ARG A 1 559 ? -25.661 9.128 27.977 1.00 75.38 559 ARG A C 1
ATOM 4530 O O . ARG A 1 559 ? -26.426 10.034 28.288 1.00 75.38 559 ARG A O 1
ATOM 4537 N N . LEU A 1 560 ? -25.759 8.463 26.827 1.00 70.69 560 LEU A N 1
ATOM 4538 C CA . LEU A 1 560 ? -26.847 8.626 25.859 1.00 70.69 560 LEU A CA 1
ATOM 4539 C C . LEU A 1 560 ? -28.047 7.704 26.149 1.00 70.69 560 LEU A C 1
ATOM 4541 O O . LEU A 1 560 ? -28.973 7.658 25.343 1.00 70.69 560 LEU A O 1
ATOM 4545 N N . ASN A 1 561 ? -28.044 6.987 27.280 1.00 69.56 561 ASN A N 1
ATOM 4546 C CA . ASN A 1 561 ? -29.059 6.003 27.667 1.00 69.56 561 ASN A CA 1
ATOM 4547 C C . ASN A 1 561 ? -29.302 4.905 26.609 1.00 69.56 561 ASN A C 1
ATOM 4549 O O . ASN A 1 561 ? -30.407 4.372 26.489 1.00 69.56 561 ASN A O 1
ATOM 4553 N N . ASP A 1 562 ? -28.273 4.538 25.837 1.00 71.50 562 ASP A N 1
ATOM 4554 C CA . ASP A 1 562 ? -28.359 3.431 24.885 1.00 71.50 562 ASP A CA 1
ATOM 4555 C C . ASP A 1 562 ? -28.298 2.088 25.628 1.00 71.50 562 ASP A C 1
ATOM 4557 O O . ASP A 1 562 ? -27.285 1.722 26.229 1.00 71.50 562 ASP A O 1
ATOM 4561 N N . ARG A 1 563 ? -29.382 1.312 25.540 1.00 71.12 563 ARG A N 1
ATOM 4562 C CA . ARG A 1 563 ? -29.515 -0.005 26.183 1.00 71.12 563 ARG A CA 1
ATOM 4563 C C . ARG A 1 563 ? -28.482 -1.016 25.690 1.00 71.12 563 ARG A C 1
ATOM 4565 O O . ARG A 1 563 ? -28.155 -1.958 26.398 1.00 71.12 563 ARG A O 1
ATOM 4572 N N . SER A 1 564 ? -27.931 -0.840 24.489 1.00 72.31 564 SER A N 1
ATOM 4573 C CA . SER A 1 564 ? -26.874 -1.726 23.991 1.00 72.31 564 SER A CA 1
ATOM 4574 C C . SER A 1 564 ? -25.546 -1.579 24.752 1.00 72.31 564 SER A C 1
ATOM 4576 O O . SER A 1 564 ? -24.728 -2.501 24.720 1.00 72.31 564 SER A O 1
ATOM 4578 N N . ALA A 1 565 ? -25.349 -0.484 25.497 1.00 75.44 565 ALA A N 1
ATOM 4579 C CA . ALA A 1 565 ? -24.135 -0.234 26.271 1.00 75.44 565 ALA A CA 1
ATOM 4580 C C . ALA A 1 565 ? -23.904 -1.284 27.368 1.00 75.44 565 ALA A C 1
ATOM 4582 O O . ALA A 1 565 ? -22.770 -1.714 27.574 1.00 75.44 565 ALA A O 1
ATOM 4583 N N . THR A 1 566 ? -24.962 -1.755 28.035 1.00 77.56 566 THR A N 1
ATOM 4584 C CA . THR A 1 566 ? -24.855 -2.776 29.094 1.00 77.56 566 THR A CA 1
ATOM 4585 C C . THR A 1 566 ? -24.415 -4.132 28.532 1.00 77.56 566 THR A C 1
ATOM 4587 O O . THR A 1 566 ? -23.591 -4.821 29.138 1.00 77.56 566 THR A O 1
ATOM 4590 N N . ILE A 1 567 ? -24.877 -4.485 27.326 1.00 80.00 567 ILE A N 1
ATOM 4591 C CA . ILE A 1 567 ? -24.455 -5.697 26.606 1.00 80.00 567 ILE A CA 1
ATOM 4592 C C . ILE A 1 567 ? -22.976 -5.602 26.221 1.00 80.00 567 ILE A C 1
ATOM 4594 O O . ILE A 1 567 ? -22.231 -6.569 26.391 1.00 80.00 567 ILE A O 1
ATOM 4598 N N . GLU A 1 568 ? -22.532 -4.456 25.701 1.00 78.88 568 GLU A N 1
ATOM 4599 C CA . GLU A 1 568 ? -21.120 -4.263 25.354 1.00 78.88 568 GLU A CA 1
ATOM 4600 C C . GLU A 1 568 ? -20.226 -4.238 26.605 1.00 78.88 568 GLU A C 1
ATOM 4602 O O . GLU A 1 568 ? -19.169 -4.864 26.594 1.00 78.88 568 GLU A O 1
ATOM 4607 N N . HIS A 1 569 ? -20.674 -3.643 27.718 1.00 80.25 569 HIS A N 1
ATOM 4608 C CA . HIS A 1 569 ? -19.964 -3.695 29.002 1.00 80.25 569 HIS A CA 1
ATOM 4609 C C . HIS A 1 569 ? -19.720 -5.134 29.462 1.00 80.25 569 HIS A C 1
ATOM 4611 O O . HIS A 1 569 ? -18.599 -5.515 29.801 1.00 80.25 569 HIS A O 1
ATOM 4617 N N . ALA A 1 570 ? -20.764 -5.966 29.422 1.00 82.88 570 ALA A N 1
ATOM 4618 C CA . ALA A 1 570 ? -20.645 -7.369 29.787 1.00 82.88 570 ALA A CA 1
ATOM 4619 C C . ALA A 1 570 ? -19.678 -8.116 28.849 1.00 82.88 570 ALA A C 1
ATOM 4621 O O . ALA A 1 570 ? -18.921 -8.977 29.296 1.00 82.88 570 ALA A O 1
ATOM 4622 N N . ARG A 1 571 ? -19.644 -7.772 27.551 1.00 82.50 571 ARG A N 1
ATOM 4623 C CA . ARG A 1 571 ? -18.693 -8.367 26.593 1.00 82.50 571 ARG A CA 1
ATOM 4624 C C . ARG A 1 571 ? -17.253 -7.966 26.872 1.00 82.50 571 ARG A C 1
ATOM 4626 O O . ARG A 1 571 ? -16.374 -8.803 26.679 1.00 82.50 571 ARG A O 1
ATOM 4633 N N . LEU A 1 572 ? -17.014 -6.729 27.302 1.00 79.88 572 LEU A N 1
ATOM 4634 C CA . LEU A 1 572 ? -15.684 -6.271 27.702 1.00 79.88 572 LEU A CA 1
ATOM 4635 C C . LEU A 1 572 ? -15.189 -7.063 28.911 1.00 79.88 572 LEU A C 1
ATOM 4637 O O . LEU A 1 572 ? -14.160 -7.721 28.813 1.00 79.88 572 LEU A O 1
ATOM 4641 N N . LEU A 1 573 ? -16.000 -7.157 29.968 1.00 83.00 573 LEU A N 1
ATOM 4642 C CA . LEU A 1 573 ? -15.674 -7.968 31.146 1.00 83.00 573 LEU A CA 1
ATOM 4643 C C . LEU A 1 573 ? -15.412 -9.442 30.800 1.00 83.00 573 LEU A C 1
ATOM 4645 O O . LEU A 1 573 ? -14.535 -10.073 31.387 1.00 83.00 573 LEU A O 1
ATOM 4649 N N . TRP A 1 574 ? -16.160 -10.001 29.842 1.00 82.50 574 TRP A N 1
ATOM 4650 C CA . TRP A 1 574 ? -15.931 -11.367 29.372 1.00 82.50 574 TRP A CA 1
ATOM 4651 C C . TRP A 1 574 ? -14.577 -11.520 28.670 1.00 82.50 574 TRP A C 1
ATOM 4653 O O . TRP A 1 574 ? -13.906 -12.533 28.865 1.00 82.50 574 TRP A O 1
ATOM 4663 N N . LYS A 1 575 ? -14.184 -10.542 27.843 1.00 81.81 575 LYS A N 1
ATOM 4664 C CA . LYS A 1 575 ? -12.877 -10.530 27.169 1.00 81.81 575 LYS A CA 1
ATOM 4665 C C . LYS A 1 575 ? -11.726 -10.366 28.160 1.00 81.81 575 LYS A C 1
ATOM 4667 O O . LYS A 1 575 ? -10.722 -11.047 28.000 1.00 81.81 575 LYS A O 1
ATOM 4672 N N . ASP A 1 576 ? -11.915 -9.572 29.210 1.00 80.50 576 ASP A N 1
ATOM 4673 C CA . ASP A 1 576 ? -10.930 -9.356 30.279 1.00 80.50 576 ASP A CA 1
ATOM 4674 C C . ASP A 1 576 ? -10.795 -10.562 31.236 1.00 80.50 576 ASP A C 1
ATOM 4676 O O . ASP A 1 576 ? -10.202 -10.445 32.305 1.00 80.50 576 ASP A O 1
ATOM 4680 N N . GLY A 1 577 ? -11.404 -11.714 30.920 1.00 82.50 577 GLY A N 1
ATOM 4681 C CA . GLY A 1 577 ? -11.349 -12.938 31.731 1.00 82.50 577 GLY A CA 1
ATOM 4682 C C . GLY A 1 577 ? -12.281 -12.952 32.950 1.00 82.50 577 GLY A C 1
ATOM 4683 O O . GLY A 1 577 ? -12.388 -13.958 33.652 1.00 82.50 577 GLY A O 1
ATOM 4684 N N . HIS A 1 578 ? -13.032 -11.876 33.198 1.00 86.94 578 HIS A N 1
ATOM 4685 C CA . HIS A 1 578 ? -13.946 -11.751 34.336 1.00 86.94 578 HIS A CA 1
ATOM 4686 C C . HIS A 1 578 ? -15.320 -12.392 34.055 1.00 86.94 578 HIS A C 1
ATOM 4688 O O . HIS A 1 578 ? -16.372 -11.758 34.187 1.00 86.94 578 HIS A O 1
ATOM 4694 N N . HIS A 1 579 ? -15.329 -13.680 33.700 1.00 88.56 579 HIS A N 1
ATOM 4695 C CA . HIS A 1 579 ? -16.509 -14.398 33.197 1.00 88.56 579 HIS A CA 1
ATOM 4696 C C . HIS A 1 579 ? -17.732 -14.354 34.131 1.00 88.56 579 HIS A C 1
ATOM 4698 O O . HIS A 1 579 ? -18.846 -14.102 33.675 1.00 88.56 579 HIS A O 1
ATOM 4704 N N . ARG A 1 580 ? -17.542 -14.533 35.447 1.00 86.88 580 ARG A N 1
ATOM 4705 C CA . ARG A 1 580 ? -18.652 -14.507 36.424 1.00 86.88 580 ARG A CA 1
ATOM 4706 C C . ARG A 1 580 ? -19.295 -13.125 36.544 1.00 86.88 580 ARG A C 1
ATOM 4708 O O . ARG A 1 580 ? -20.517 -13.022 36.537 1.00 86.88 580 ARG A O 1
ATOM 4715 N N . LYS A 1 581 ? -18.479 -12.064 36.603 1.00 87.06 581 LYS A N 1
ATOM 4716 C CA . LYS A 1 581 ? -18.966 -10.676 36.682 1.00 87.06 581 LYS A CA 1
ATOM 4717 C C . LYS A 1 581 ? -19.727 -10.291 35.412 1.00 87.06 581 LYS A C 1
ATOM 4719 O O . LYS A 1 581 ? -20.763 -9.642 35.503 1.00 87.06 581 LYS A O 1
ATOM 4724 N N . ALA A 1 582 ? -19.246 -10.726 34.245 1.00 86.00 582 ALA A N 1
ATOM 4725 C CA . ALA A 1 582 ? -19.923 -10.509 32.968 1.00 86.00 582 ALA A CA 1
ATOM 4726 C C . ALA A 1 582 ? -21.319 -11.155 32.931 1.00 86.00 582 ALA A C 1
ATOM 4728 O O . ALA A 1 582 ? -22.286 -10.493 32.557 1.00 86.00 582 ALA A O 1
ATOM 4729 N N . ILE A 1 583 ? -21.431 -12.417 33.367 1.00 87.25 583 ILE A N 1
ATOM 4730 C CA . ILE A 1 583 ? -22.713 -13.136 33.441 1.00 87.25 583 ILE A CA 1
ATOM 4731 C C . ILE A 1 583 ? -23.660 -12.442 34.423 1.00 87.25 583 ILE A C 1
ATOM 4733 O O . ILE A 1 583 ? -24.769 -12.099 34.034 1.00 87.25 583 ILE A O 1
ATOM 4737 N N . GLN A 1 584 ? -23.211 -12.141 35.645 1.00 88.44 584 GLN A N 1
ATOM 4738 C CA . GLN A 1 584 ? -24.038 -11.471 36.658 1.00 88.44 584 GLN A CA 1
ATOM 4739 C C . GLN A 1 584 ? -24.547 -10.101 36.199 1.00 88.44 584 GLN A C 1
ATOM 4741 O O . GLN A 1 584 ? -25.695 -9.752 36.455 1.00 88.44 584 GLN A O 1
ATOM 4746 N N . LYS A 1 585 ? -23.711 -9.313 35.510 1.00 86.94 585 LYS A N 1
ATOM 4747 C CA . LYS A 1 585 ? -24.125 -8.015 34.961 1.00 86.94 585 LYS A CA 1
ATOM 4748 C C . LYS A 1 585 ? -25.186 -8.165 33.873 1.00 86.94 585 LYS A C 1
ATOM 4750 O O . LYS A 1 585 ? -26.112 -7.362 33.833 1.00 86.94 585 LYS A O 1
ATOM 4755 N N . LEU A 1 586 ? -25.071 -9.185 33.024 1.00 86.44 586 LEU A N 1
ATOM 4756 C CA . LEU A 1 586 ? -26.049 -9.457 31.973 1.00 86.44 586 LEU A CA 1
ATOM 4757 C C . LEU A 1 586 ? -27.364 -10.013 32.547 1.00 86.44 586 LEU A C 1
ATOM 4759 O O . LEU A 1 586 ? -28.431 -9.563 32.146 1.00 86.44 586 LEU A O 1
ATOM 4763 N N . GLU A 1 587 ? -27.295 -10.939 33.508 1.00 85.88 587 GLU A N 1
ATOM 4764 C CA . GLU A 1 587 ? -28.465 -11.464 34.228 1.00 85.88 587 GLU A CA 1
ATOM 4765 C C . GLU A 1 587 ? -29.183 -10.348 34.985 1.00 85.88 587 GLU A C 1
ATOM 4767 O O . GLU A 1 587 ? -30.390 -10.196 34.827 1.00 85.88 587 GLU A O 1
ATOM 4772 N N . GLY A 1 588 ? -28.435 -9.510 35.711 1.00 84.81 588 GLY A N 1
ATOM 4773 C CA . GLY A 1 588 ? -28.964 -8.351 36.426 1.00 84.81 588 GLY A CA 1
ATOM 4774 C C . GLY A 1 588 ? -29.716 -7.386 35.508 1.00 84.81 588 GLY A C 1
ATOM 4775 O O . GLY A 1 588 ? -30.843 -7.008 35.819 1.00 84.81 588 GLY A O 1
ATOM 4776 N N . ALA A 1 589 ? -29.142 -7.054 34.347 1.00 83.50 589 ALA A N 1
ATOM 4777 C CA . ALA A 1 589 ? -29.774 -6.170 33.364 1.00 83.50 589 ALA A CA 1
ATOM 4778 C C . ALA A 1 589 ? -31.060 -6.770 32.760 1.00 83.50 589 ALA A C 1
ATOM 4780 O O . ALA A 1 589 ? -32.033 -6.053 32.523 1.00 83.50 589 ALA A O 1
ATOM 4781 N N . ILE A 1 590 ? -31.095 -8.093 32.545 1.00 82.75 590 ILE A N 1
ATOM 4782 C CA . ILE A 1 590 ? -32.295 -8.803 32.075 1.00 82.75 590 ILE A CA 1
ATOM 4783 C C . ILE A 1 590 ? -33.370 -8.822 33.171 1.00 82.75 590 ILE A C 1
ATOM 4785 O O . ILE A 1 590 ? -34.524 -8.510 32.890 1.00 82.75 590 ILE A O 1
ATOM 4789 N N . THR A 1 591 ? -33.009 -9.125 34.423 1.00 81.81 591 THR A N 1
ATOM 4790 C CA . THR A 1 591 ? -33.960 -9.157 35.551 1.00 81.81 591 THR A CA 1
ATOM 4791 C C . THR A 1 591 ? -34.507 -7.782 35.913 1.00 81.81 591 THR A C 1
ATOM 4793 O O . THR A 1 591 ? -35.675 -7.664 36.265 1.00 81.81 591 THR A O 1
ATOM 4796 N N . ALA A 1 592 ? -33.690 -6.735 35.779 1.00 75.31 592 ALA A N 1
ATOM 4797 C CA . ALA A 1 592 ? -34.108 -5.348 35.957 1.00 75.31 592 ALA A CA 1
ATOM 4798 C C . ALA A 1 592 ? -34.974 -4.842 34.791 1.00 75.31 592 ALA A C 1
ATOM 4800 O O . ALA A 1 592 ? -35.415 -3.696 34.804 1.00 75.31 592 ALA A O 1
ATOM 4801 N N . ASN A 1 593 ? -35.204 -5.690 33.780 1.00 69.94 593 ASN A N 1
ATOM 4802 C CA . ASN A 1 593 ? -35.935 -5.385 32.563 1.00 69.94 593 ASN A CA 1
ATOM 4803 C C . ASN A 1 593 ? -35.421 -4.105 31.880 1.00 69.94 593 ASN A C 1
ATOM 4805 O O . ASN A 1 593 ? -36.177 -3.448 31.184 1.00 69.94 593 ASN A O 1
ATOM 4809 N N . GLU A 1 594 ? -34.133 -3.754 32.020 1.00 64.75 594 GLU A N 1
ATOM 4810 C CA . GLU A 1 594 ? -33.548 -2.520 31.451 1.00 64.75 594 GLU A CA 1
ATOM 4811 C C . GLU A 1 594 ? -33.693 -2.459 29.922 1.00 64.75 594 GLU A C 1
ATOM 4813 O O . GLU A 1 594 ? -33.671 -1.393 29.301 1.00 64.75 594 GLU A O 1
ATOM 4818 N N . PHE A 1 595 ? -33.858 -3.627 29.303 1.00 65.00 595 PHE A N 1
ATOM 4819 C CA . PHE A 1 595 ? -34.073 -3.789 27.874 1.00 65.00 595 PHE A CA 1
ATOM 4820 C C . PHE A 1 595 ? -35.518 -3.506 27.430 1.00 65.00 595 PHE A C 1
ATOM 4822 O O . PHE A 1 595 ? -35.736 -3.302 26.234 1.00 65.00 595 PHE A O 1
ATOM 4829 N N . SER A 1 596 ? -36.460 -3.377 28.369 1.00 59.47 596 SER A N 1
ATOM 4830 C CA . SER A 1 596 ? -37.873 -3.042 28.168 1.00 59.47 596 SER A CA 1
ATOM 4831 C C . SER A 1 596 ? -38.201 -1.768 28.963 1.00 59.47 596 SER A C 1
ATOM 4833 O O . SER A 1 596 ? -38.063 -1.757 30.175 1.00 59.47 596 SER A O 1
ATOM 4835 N N . LEU A 1 597 ? -38.663 -0.682 28.333 1.00 54.06 597 LEU A N 1
ATOM 4836 C CA . LEU A 1 597 ? -39.313 0.383 29.118 1.00 54.06 597 LEU A CA 1
ATOM 4837 C C . LEU A 1 597 ? -40.798 0.369 28.824 1.00 54.06 597 LEU A C 1
ATOM 4839 O O . LEU A 1 597 ? -41.205 0.387 27.660 1.00 54.06 597 LEU A O 1
ATOM 4843 N N . GLU A 1 598 ? -41.564 0.376 29.911 1.00 45.19 598 GLU A N 1
ATOM 4844 C CA . GLU A 1 598 ? -42.932 0.855 29.939 1.00 45.19 598 GLU A CA 1
ATOM 4845 C C . GLU A 1 598 ? -42.988 2.281 29.384 1.00 45.19 598 GLU A C 1
ATOM 4847 O O . GLU A 1 598 ? -42.151 3.138 29.675 1.00 45.19 598 GLU A O 1
ATOM 4852 N N . ILE A 1 599 ? -43.991 2.519 28.550 1.00 39.84 599 ILE A N 1
ATOM 4853 C CA . ILE A 1 599 ? -44.320 3.825 27.999 1.00 39.84 599 ILE A CA 1
ATOM 4854 C C . ILE A 1 599 ? -44.840 4.688 29.152 1.00 39.84 599 ILE A C 1
ATOM 4856 O O . ILE A 1 599 ? -46.006 4.588 29.521 1.00 39.84 599 ILE A O 1
ATOM 4860 N N . SER A 1 600 ? -44.005 5.561 29.706 1.00 39.31 600 SER A N 1
ATOM 4861 C CA . SER A 1 600 ? -44.446 6.652 30.577 1.00 39.31 600 SER A CA 1
ATOM 4862 C C . SER A 1 600 ? -44.443 7.986 29.825 1.00 39.31 600 SER A C 1
ATOM 4864 O O . SER A 1 600 ? -43.737 8.924 30.173 1.00 39.31 600 SER A O 1
ATOM 4866 N N . SER A 1 601 ? -45.278 8.080 28.786 1.00 30.12 601 SER A N 1
ATOM 4867 C CA . SER A 1 601 ? -45.971 9.324 28.416 1.00 30.12 601 SER A CA 1
ATOM 4868 C C . SER A 1 601 ? -47.171 9.017 27.499 1.00 30.12 601 SER A C 1
ATOM 4870 O O . SER A 1 601 ? -47.012 8.421 26.431 1.00 30.12 601 SER A O 1
ATOM 4872 N N . PRO A 1 602 ? -48.408 9.373 27.892 1.00 42.91 602 PRO A N 1
ATOM 4873 C CA . PRO A 1 602 ? -49.583 9.167 27.062 1.00 42.91 602 PRO A CA 1
ATOM 4874 C C . PRO A 1 602 ? -49.830 10.408 26.204 1.00 42.91 602 PRO A C 1
ATOM 4876 O O . PRO A 1 602 ? -50.663 11.229 26.563 1.00 42.91 602 PRO A O 1
ATOM 4879 N N . GLN A 1 603 ? -49.143 10.553 25.067 1.00 38.06 603 GLN A N 1
ATOM 4880 C CA . GLN A 1 603 ? -49.656 11.385 23.972 1.00 38.06 603 GLN A CA 1
ATOM 4881 C C . GLN A 1 603 ? -48.966 11.075 22.634 1.00 38.06 603 GLN A C 1
ATOM 4883 O O . GLN A 1 603 ? -47.746 11.030 22.541 1.00 38.06 603 GLN A O 1
ATOM 4888 N N . GLU A 1 604 ? -49.817 10.861 21.625 1.00 35.16 604 GLU A N 1
ATOM 4889 C CA . GLU A 1 604 ? -49.551 10.761 20.179 1.00 35.16 604 GLU A CA 1
ATOM 4890 C C . GLU A 1 604 ? -49.018 9.421 19.636 1.00 35.16 604 GLU A C 1
ATOM 4892 O O . GLU A 1 604 ? -47.842 9.200 19.358 1.00 35.16 604 GLU A O 1
ATOM 4897 N N . ARG A 1 605 ? -49.972 8.505 19.421 1.00 38.41 605 ARG A N 1
ATOM 4898 C CA . ARG A 1 605 ? -49.792 7.206 18.762 1.00 38.41 605 ARG A CA 1
ATOM 4899 C C . ARG A 1 605 ? -49.907 7.355 17.239 1.00 38.41 605 ARG A C 1
ATOM 4901 O O . ARG A 1 605 ? -51.010 7.520 16.728 1.00 38.41 605 ARG A O 1
ATOM 4908 N N . THR A 1 606 ? -48.796 7.195 16.518 1.00 36.28 606 THR A N 1
ATOM 4909 C CA . THR A 1 606 ? -48.791 6.813 15.093 1.00 36.28 606 THR A CA 1
ATOM 4910 C C . THR A 1 606 ? -48.340 5.352 14.963 1.00 36.28 606 THR A C 1
ATOM 4912 O O . THR A 1 606 ? -47.308 4.937 15.486 1.00 36.28 606 THR A O 1
ATOM 4915 N N . SER A 1 607 ? -49.173 4.532 14.325 1.00 44.09 607 SER A N 1
ATOM 4916 C CA . SER A 1 607 ? -49.201 3.062 14.416 1.00 44.09 607 SER A CA 1
ATOM 4917 C C . SER A 1 607 ? -48.135 2.313 13.599 1.00 44.09 607 SER A C 1
ATOM 4919 O O . SER A 1 607 ? -48.028 1.097 13.719 1.00 44.09 607 SER A O 1
ATOM 4921 N N . SER A 1 608 ? -47.333 3.002 12.787 1.00 43.28 608 SER A N 1
ATOM 4922 C CA . SER A 1 608 ? -46.340 2.395 11.884 1.00 43.28 608 SER A CA 1
ATOM 4923 C C . SER A 1 608 ? -44.905 2.386 12.437 1.00 43.28 608 SER A C 1
ATOM 4925 O O . SER A 1 608 ? -44.115 1.518 12.070 1.00 43.28 608 SER A O 1
ATOM 4927 N N . LEU A 1 609 ? -44.563 3.282 13.370 1.00 42.66 609 LEU A N 1
ATOM 4928 C CA . LEU A 1 609 ? -43.229 3.359 13.997 1.00 42.66 609 LEU A CA 1
ATOM 4929 C C . LEU A 1 609 ? -43.065 2.404 15.196 1.00 42.66 609 LEU A C 1
ATOM 4931 O O . LEU A 1 609 ? -41.948 2.049 15.574 1.00 42.66 609 LEU A O 1
ATOM 4935 N N . THR A 1 610 ? -44.170 1.953 15.792 1.00 44.31 610 THR A N 1
ATOM 4936 C CA . THR A 1 610 ? -44.185 1.061 16.964 1.00 44.31 610 THR A CA 1
ATOM 4937 C C . THR A 1 610 ? -43.806 -0.384 16.633 1.00 44.31 610 THR A C 1
ATOM 4939 O O . THR A 1 610 ? -43.150 -1.031 17.447 1.00 44.31 610 THR A O 1
ATOM 4942 N N . ALA A 1 611 ? -44.143 -0.884 15.439 1.00 45.31 611 ALA A N 1
ATOM 4943 C CA . ALA A 1 611 ? -43.808 -2.250 15.022 1.00 45.31 611 ALA A CA 1
ATOM 4944 C C . ALA A 1 611 ? -42.295 -2.441 14.796 1.00 45.31 611 ALA A C 1
ATOM 4946 O O . ALA A 1 611 ? -41.709 -3.391 15.309 1.00 45.31 611 ALA A O 1
ATOM 4947 N N . ILE A 1 612 ? -41.642 -1.491 14.115 1.00 48.75 612 ILE A N 1
ATOM 4948 C CA . ILE A 1 612 ? -40.197 -1.531 13.818 1.00 48.75 612 ILE A CA 1
ATOM 4949 C C . ILE A 1 612 ? -39.367 -1.396 15.106 1.00 48.75 612 ILE A C 1
ATOM 4951 O O . ILE A 1 612 ? -38.382 -2.111 15.305 1.00 48.75 612 ILE A O 1
ATOM 4955 N N . ASN A 1 613 ? -39.794 -0.521 16.023 1.00 49.84 613 ASN A N 1
ATOM 4956 C CA . ASN A 1 613 ? -39.129 -0.346 17.314 1.00 49.84 613 ASN A CA 1
ATOM 4957 C C . ASN A 1 613 ? -39.303 -1.571 18.224 1.00 49.84 613 ASN A C 1
ATOM 4959 O O . ASN A 1 613 ? -38.341 -1.968 18.880 1.00 49.84 613 ASN A O 1
ATOM 4963 N N . GLY A 1 614 ? -40.480 -2.209 18.222 1.00 58.91 614 GLY A N 1
ATOM 4964 C CA . GLY A 1 614 ? -40.721 -3.457 18.950 1.00 58.91 614 GLY A CA 1
ATOM 4965 C C . GLY A 1 614 ? -39.877 -4.623 18.426 1.00 58.91 614 GLY A C 1
ATOM 4966 O O . GLY A 1 614 ? -39.273 -5.346 19.214 1.00 58.91 614 GLY A O 1
ATOM 4967 N N . GLU A 1 615 ? -39.743 -4.775 17.104 1.00 60.09 615 GLU A N 1
ATOM 4968 C CA . GLU A 1 615 ? -38.869 -5.792 16.499 1.00 60.09 615 GLU A CA 1
ATOM 4969 C C . GLU A 1 615 ? -37.386 -5.562 16.823 1.00 60.09 615 GLU A C 1
ATOM 4971 O O . GLU A 1 615 ? -36.676 -6.506 17.181 1.00 60.09 615 GLU A O 1
ATOM 4976 N N . HIS A 1 616 ? -36.908 -4.313 16.763 1.00 62.47 616 HIS A N 1
ATOM 4977 C CA . HIS A 1 616 ? -35.524 -3.984 17.114 1.00 62.47 616 HIS A CA 1
ATOM 4978 C C . HIS A 1 616 ? -35.227 -4.228 18.604 1.00 62.47 616 HIS A C 1
ATOM 4980 O O . HIS A 1 616 ? -34.162 -4.738 18.954 1.00 62.47 616 HIS A O 1
ATOM 4986 N N . GLN A 1 617 ? -36.178 -3.920 19.487 1.00 63.81 617 GLN A N 1
ATOM 4987 C CA . GLN A 1 617 ? -36.075 -4.167 20.929 1.00 63.81 617 GLN A CA 1
ATOM 4988 C C . GLN A 1 617 ? -36.090 -5.664 21.251 1.00 63.81 617 GLN A C 1
ATOM 4990 O O . GLN A 1 617 ? -35.204 -6.145 21.962 1.00 63.81 617 GLN A O 1
ATOM 4995 N N . ASN A 1 618 ? -37.015 -6.415 20.647 1.00 72.94 618 ASN A N 1
ATOM 4996 C CA . ASN A 1 618 ? -37.060 -7.873 20.748 1.00 72.94 618 ASN A CA 1
ATOM 4997 C C . ASN A 1 618 ? -35.760 -8.502 20.235 1.00 72.94 618 ASN A C 1
ATOM 4999 O O . ASN A 1 618 ? -35.262 -9.458 20.824 1.00 72.94 618 ASN A O 1
ATOM 5003 N N . MET A 1 619 ? -35.141 -7.925 19.200 1.00 79.31 619 MET A N 1
ATOM 5004 C CA . MET A 1 619 ? -33.834 -8.360 18.714 1.00 79.31 619 MET A CA 1
ATOM 5005 C C . MET A 1 619 ? -32.702 -8.080 19.719 1.00 79.31 619 MET A C 1
ATOM 5007 O O . MET A 1 619 ? -31.816 -8.923 19.872 1.00 79.31 619 MET A O 1
ATOM 5011 N N . ILE A 1 620 ? -32.684 -6.929 20.403 1.00 77.81 620 ILE A N 1
ATOM 5012 C CA . ILE A 1 620 ? -31.665 -6.613 21.426 1.00 77.81 620 ILE A CA 1
ATOM 5013 C C . ILE A 1 620 ? -31.806 -7.548 22.633 1.00 77.81 620 ILE A C 1
ATOM 5015 O O . ILE A 1 620 ? -30.808 -8.119 23.079 1.00 77.81 620 ILE A O 1
ATOM 5019 N N . LEU A 1 621 ? -33.032 -7.764 23.110 1.00 81.50 621 LEU A N 1
ATOM 5020 C CA . LEU A 1 621 ? -33.319 -8.678 24.214 1.00 81.50 621 LEU A CA 1
ATOM 5021 C C . LEU A 1 621 ? -32.983 -10.131 23.832 1.00 81.50 621 LEU A C 1
ATOM 5023 O O . LEU A 1 621 ? -32.259 -10.810 24.560 1.00 81.50 621 LEU A O 1
ATOM 5027 N N . ALA A 1 622 ? -33.388 -10.587 22.640 1.00 83.31 622 ALA A N 1
ATOM 5028 C CA . ALA A 1 622 ? -33.019 -11.906 22.120 1.00 83.31 622 ALA A CA 1
ATOM 5029 C C . ALA A 1 622 ? -31.494 -12.073 22.017 1.00 83.31 622 ALA A C 1
ATOM 5031 O O . ALA A 1 622 ? -30.955 -13.129 22.353 1.00 83.31 622 ALA A O 1
ATOM 5032 N N . ARG A 1 623 ? -30.767 -11.025 21.598 1.00 84.12 623 ARG A N 1
ATOM 5033 C CA . ARG A 1 623 ? -29.294 -11.011 21.574 1.00 84.12 623 ARG A CA 1
ATOM 5034 C C . ARG A 1 623 ? -28.692 -11.146 22.970 1.00 84.12 623 ARG A C 1
ATOM 5036 O O . ARG A 1 623 ? -27.701 -11.863 23.099 1.00 84.12 623 ARG A O 1
ATOM 5043 N N . ALA A 1 624 ? -29.258 -10.487 23.980 1.00 85.00 624 ALA A N 1
ATOM 5044 C CA . ALA A 1 624 ? -28.810 -10.606 25.366 1.00 85.00 624 ALA A CA 1
ATOM 5045 C C . ALA A 1 624 ? -29.025 -12.033 25.903 1.00 85.00 624 ALA A C 1
ATOM 5047 O O . ALA A 1 624 ? -28.062 -12.646 26.360 1.00 85.00 624 ALA A O 1
ATOM 5048 N N . HIS A 1 625 ? -30.222 -12.614 25.744 1.00 86.19 625 HIS A N 1
ATOM 5049 C CA . HIS A 1 625 ? -30.500 -14.003 26.151 1.00 86.19 625 HIS A CA 1
ATOM 5050 C C . HIS A 1 625 ? -29.618 -15.021 25.416 1.00 86.19 625 HIS A C 1
ATOM 5052 O O . HIS A 1 625 ? -29.086 -15.943 26.035 1.00 86.19 625 HIS A O 1
ATOM 5058 N N . LEU A 1 626 ? -29.389 -14.837 24.109 1.00 88.75 626 LEU A N 1
ATOM 5059 C CA . LEU A 1 626 ? -28.471 -15.690 23.353 1.00 88.75 626 LEU A CA 1
ATOM 5060 C C . LEU A 1 626 ? -27.047 -15.606 23.916 1.00 88.75 626 LEU A C 1
ATOM 5062 O O . LEU A 1 626 ? -26.373 -16.622 24.074 1.00 88.75 626 LEU A O 1
ATOM 5066 N N . LEU A 1 627 ? -26.562 -14.391 24.178 1.00 86.88 627 LEU A N 1
ATOM 5067 C CA . LEU A 1 627 ? -25.217 -14.173 24.700 1.00 86.88 627 LEU A CA 1
ATOM 5068 C C . LEU A 1 627 ? -25.054 -14.806 26.084 1.00 86.88 627 LEU A C 1
ATOM 5070 O O . LEU A 1 627 ? -24.054 -15.482 26.323 1.00 86.88 627 LEU A O 1
ATOM 5074 N N . LEU A 1 628 ? -26.067 -14.651 26.938 1.00 86.94 628 LEU A N 1
ATOM 5075 C CA . LEU A 1 628 ? -26.134 -15.269 28.253 1.00 86.94 628 LEU A CA 1
ATOM 5076 C C . LEU A 1 628 ? -26.014 -16.791 28.153 1.00 86.94 628 LEU A C 1
ATOM 5078 O O . LEU A 1 628 ? -25.133 -17.370 28.782 1.00 86.94 628 LEU A O 1
ATOM 5082 N N . ALA A 1 629 ? -26.847 -17.423 27.320 1.00 87.69 629 ALA A N 1
ATOM 5083 C CA . ALA A 1 629 ? -26.857 -18.873 27.136 1.00 87.69 629 ALA A CA 1
ATOM 5084 C C . ALA A 1 629 ? -25.495 -19.404 26.653 1.00 87.69 629 ALA A C 1
ATOM 5086 O O . ALA A 1 629 ? -24.995 -20.411 27.155 1.00 87.69 629 ALA A O 1
ATOM 5087 N N . LYS A 1 630 ? -24.840 -18.685 25.731 1.00 89.38 630 LYS A N 1
ATOM 5088 C CA . LYS A 1 630 ? -23.495 -19.031 25.240 1.00 89.38 630 LYS A CA 1
ATOM 5089 C C . LYS A 1 630 ? -22.429 -18.937 26.322 1.00 89.38 630 LYS A C 1
ATOM 5091 O O . LYS A 1 630 ? -21.497 -19.739 26.338 1.00 89.38 630 LYS A O 1
ATOM 5096 N N . TRP A 1 631 ? -22.507 -17.920 27.171 1.00 88.75 631 TRP A N 1
ATOM 5097 C CA . TRP A 1 631 ? -21.537 -17.715 28.239 1.00 88.75 631 TRP A CA 1
ATOM 5098 C C . TRP A 1 631 ? -21.713 -18.717 29.368 1.00 88.75 631 TRP A C 1
ATOM 5100 O O . TRP A 1 631 ? -20.710 -19.230 29.854 1.00 88.75 631 TRP A O 1
ATOM 5110 N N . THR A 1 632 ? -22.946 -19.082 29.721 1.00 86.50 632 THR A N 1
ATOM 5111 C CA . THR A 1 632 ? -23.195 -20.142 30.706 1.00 86.50 632 THR A CA 1
ATOM 5112 C C . THR A 1 632 ? -22.804 -21.526 30.197 1.00 86.50 632 THR A C 1
ATOM 5114 O O . THR A 1 632 ? -22.181 -22.282 30.938 1.00 86.50 632 THR A O 1
ATOM 5117 N N . ASP A 1 633 ? -23.048 -21.826 28.917 1.00 86.62 633 ASP A N 1
ATOM 5118 C CA . ASP A 1 633 ? -22.587 -23.065 28.267 1.00 86.62 633 ASP A CA 1
ATOM 5119 C C . ASP A 1 633 ? -21.048 -23.176 28.248 1.00 86.62 633 ASP A C 1
ATOM 5121 O O . ASP A 1 633 ? -20.473 -24.239 28.491 1.00 86.62 633 ASP A O 1
ATOM 5125 N N . ARG A 1 634 ? -20.348 -22.056 28.019 1.00 85.38 634 ARG A N 1
ATOM 5126 C CA . ARG A 1 634 ? -18.877 -22.007 28.093 1.00 85.38 634 ARG A CA 1
ATOM 5127 C C . ARG A 1 634 ? -18.338 -22.057 29.519 1.00 85.38 634 ARG A C 1
ATOM 5129 O O . ARG A 1 634 ? -17.281 -22.638 29.726 1.00 85.38 634 ARG A O 1
ATOM 5136 N N . ALA A 1 635 ? -19.029 -21.441 30.476 1.00 82.69 635 ALA A N 1
ATOM 5137 C CA . ALA A 1 635 ? -18.623 -21.446 31.878 1.00 82.69 635 ALA A CA 1
ATOM 5138 C C . ALA A 1 635 ? -18.816 -22.825 32.533 1.00 82.69 635 ALA A C 1
ATOM 5140 O O . ALA A 1 635 ? -18.123 -23.130 33.499 1.00 82.69 635 ALA A O 1
ATOM 5141 N N . GLY A 1 636 ? -19.741 -23.651 32.025 1.00 75.38 636 GLY A N 1
ATOM 5142 C CA . GLY A 1 636 ? -19.936 -25.040 32.460 1.00 75.38 636 GLY A CA 1
ATOM 5143 C C . GLY A 1 636 ? -20.471 -25.206 33.888 1.00 75.38 636 GLY A C 1
ATOM 5144 O O . GLY A 1 636 ? -20.451 -26.310 34.415 1.00 75.38 636 GLY A O 1
ATOM 5145 N N . GLN A 1 637 ? -20.930 -24.126 34.532 1.00 68.12 637 GLN A N 1
ATOM 5146 C CA . GLN A 1 637 ? -21.337 -24.130 35.946 1.00 68.12 637 GLN A CA 1
ATOM 5147 C C . GLN A 1 637 ? -22.839 -24.408 36.163 1.00 68.12 637 GLN A C 1
ATOM 5149 O O . GLN A 1 637 ? -23.278 -24.503 37.305 1.00 68.12 637 GLN A O 1
ATOM 5154 N N . THR A 1 638 ? -23.636 -24.515 35.096 1.00 74.81 638 THR A N 1
ATOM 5155 C CA . THR A 1 638 ? -25.108 -24.610 35.150 1.00 74.81 638 THR A CA 1
ATOM 5156 C C . THR A 1 638 ? -25.632 -25.904 34.532 1.00 74.81 638 THR A C 1
ATOM 5158 O O . THR A 1 638 ? -25.049 -26.411 33.576 1.00 74.81 638 THR A O 1
ATOM 5161 N N . GLN A 1 639 ? -26.768 -26.401 35.036 1.00 79.31 639 GLN A N 1
ATOM 5162 C CA . GLN A 1 639 ? -27.452 -27.592 34.513 1.00 79.31 639 GLN A CA 1
ATOM 5163 C C . GLN A 1 639 ? -27.844 -27.427 33.033 1.00 79.31 639 GLN A C 1
ATOM 5165 O O . GLN A 1 639 ? -28.267 -26.342 32.619 1.00 79.31 639 GLN A O 1
ATOM 5170 N N . SER A 1 640 ? -27.756 -28.507 32.250 1.00 81.06 640 SER A N 1
ATOM 5171 C CA . SER A 1 640 ? -28.054 -28.532 30.807 1.00 81.06 640 SER A CA 1
ATOM 5172 C C . SER A 1 640 ? -29.460 -28.029 30.475 1.00 81.06 640 SER A C 1
ATOM 5174 O O . SER A 1 640 ? -29.627 -27.269 29.519 1.00 81.06 640 SER A O 1
ATOM 5176 N N . ASP A 1 641 ? -30.452 -28.370 31.297 1.00 83.75 641 ASP A N 1
ATOM 5177 C CA . ASP A 1 641 ? -31.852 -27.986 31.076 1.00 83.75 641 ASP A CA 1
ATOM 5178 C C . ASP A 1 641 ? -32.064 -26.476 31.197 1.00 83.75 641 ASP A C 1
ATOM 5180 O O . ASP A 1 641 ? -32.753 -25.867 30.376 1.00 83.75 641 ASP A O 1
ATOM 5184 N N . SER A 1 642 ? -31.381 -25.844 32.156 1.00 85.06 642 SER A N 1
ATOM 5185 C CA . SER A 1 642 ? -31.415 -24.388 32.329 1.00 85.06 642 SER A CA 1
ATOM 5186 C C . SER A 1 642 ? -30.809 -23.651 31.127 1.00 85.06 642 SER A C 1
ATOM 5188 O O . SER A 1 642 ? -31.310 -22.603 30.715 1.00 85.06 642 SER A O 1
ATOM 5190 N N . ILE A 1 643 ? -29.770 -24.219 30.504 1.00 85.19 643 ILE A N 1
ATOM 5191 C CA . ILE A 1 643 ? -29.130 -23.656 29.308 1.00 85.19 643 ILE A CA 1
ATOM 5192 C C . ILE A 1 643 ? -30.064 -23.788 28.099 1.00 85.19 643 ILE A C 1
ATOM 5194 O O . ILE A 1 643 ? -30.252 -22.826 27.349 1.00 85.19 643 ILE A O 1
ATOM 5198 N N . VAL A 1 644 ? -30.693 -24.955 27.925 1.00 86.69 644 VAL A N 1
ATOM 5199 C CA . VAL A 1 644 ? -31.684 -25.188 26.864 1.00 86.69 644 VAL A CA 1
ATOM 5200 C C . VAL A 1 644 ? -32.863 -24.228 27.009 1.00 86.69 644 VAL A C 1
ATOM 5202 O O . VAL A 1 644 ? -33.306 -23.653 26.013 1.00 86.69 644 VAL A O 1
ATOM 5205 N N . GLN A 1 645 ? -33.343 -23.997 28.232 1.00 88.19 645 GLN A N 1
ATOM 5206 C CA . GLN A 1 645 ? -34.414 -23.041 28.493 1.00 88.19 645 GLN A CA 1
ATOM 5207 C C . GLN A 1 645 ? -34.020 -21.614 28.082 1.00 88.19 645 GLN A C 1
ATOM 5209 O O . GLN A 1 645 ? -34.778 -20.972 27.355 1.00 88.19 645 GLN A O 1
ATOM 5214 N N . ARG A 1 646 ? -32.808 -21.155 28.424 1.00 86.31 646 ARG A N 1
ATOM 5215 C CA . ARG A 1 646 ? -32.296 -19.832 28.014 1.00 86.31 646 ARG A CA 1
ATOM 5216 C C . ARG A 1 646 ? -32.172 -19.688 26.491 1.00 86.31 646 ARG A C 1
ATOM 5218 O O . ARG A 1 646 ? -32.509 -18.642 25.936 1.00 86.31 646 ARG A O 1
ATOM 5225 N N . TYR A 1 647 ? -31.744 -20.737 25.782 1.00 88.38 647 TYR A N 1
ATOM 5226 C CA . TYR A 1 647 ? -31.744 -20.735 24.313 1.00 88.38 647 TYR A CA 1
ATOM 5227 C C . TYR A 1 647 ? -33.167 -20.701 23.732 1.00 88.38 647 TYR A C 1
ATOM 5229 O O . TYR A 1 647 ? -33.419 -19.971 22.773 1.00 88.38 647 TYR A O 1
ATOM 5237 N N . ARG A 1 648 ? -34.115 -21.443 24.323 1.00 88.06 648 ARG A N 1
ATOM 5238 C CA . ARG A 1 648 ? -35.532 -21.412 23.920 1.00 88.06 648 ARG A CA 1
ATOM 5239 C C . ARG A 1 648 ? -36.157 -20.036 24.148 1.00 88.06 648 ARG A C 1
ATOM 5241 O O . ARG A 1 648 ? -36.938 -19.596 23.313 1.00 88.06 648 ARG A O 1
ATOM 5248 N N . GLU A 1 649 ? -35.806 -19.342 25.226 1.00 86.25 649 GLU A N 1
ATOM 5249 C CA . GLU A 1 649 ? -36.239 -17.961 25.481 1.00 86.25 649 GLU A CA 1
ATOM 5250 C C . GLU A 1 649 ? -35.745 -16.999 24.394 1.00 86.25 649 GLU A C 1
ATOM 5252 O O . GLU A 1 649 ? -36.541 -16.236 23.850 1.00 86.25 649 GLU A O 1
ATOM 5257 N N . ALA A 1 650 ? -34.478 -17.100 23.979 1.00 85.81 650 ALA A N 1
ATOM 5258 C CA . ALA A 1 650 ? -33.954 -16.298 22.870 1.00 85.81 650 ALA A CA 1
ATOM 5259 C C . ALA A 1 650 ? -34.700 -16.559 21.543 1.00 85.81 650 ALA A C 1
ATOM 5261 O O . ALA A 1 650 ? -34.963 -15.621 20.789 1.00 85.81 650 ALA A O 1
ATOM 5262 N N . ILE A 1 651 ? -35.076 -17.816 21.272 1.00 87.25 651 ILE A N 1
ATOM 5263 C CA . ILE A 1 651 ? -35.856 -18.203 20.083 1.00 87.25 651 ILE A CA 1
ATOM 5264 C C . ILE A 1 651 ? -37.291 -17.667 20.160 1.00 87.25 651 ILE A C 1
ATOM 5266 O O . ILE A 1 651 ? -37.803 -17.172 19.159 1.00 87.25 651 ILE A O 1
ATOM 5270 N N . LYS A 1 652 ? -37.936 -17.730 21.333 1.00 86.94 652 LYS A N 1
ATOM 5271 C CA . LYS A 1 652 ? -39.289 -17.180 21.540 1.00 86.94 652 LYS A CA 1
ATOM 5272 C C . LYS A 1 652 ? -39.337 -15.681 21.246 1.00 86.94 652 LYS A C 1
ATOM 5274 O O . LYS A 1 652 ? -40.286 -15.219 20.624 1.00 86.94 652 LYS A O 1
ATOM 5279 N N . LEU A 1 653 ? -38.307 -14.945 21.664 1.00 82.56 653 LEU A N 1
ATOM 5280 C CA . LEU A 1 653 ? -38.205 -13.502 21.448 1.00 82.56 653 LEU A CA 1
ATOM 5281 C C . LEU A 1 653 ? -37.975 -13.134 19.976 1.00 82.56 653 LEU A C 1
ATOM 5283 O O . LEU A 1 653 ? -38.521 -12.138 19.505 1.00 82.56 653 LEU A O 1
ATOM 5287 N N . HIS A 1 654 ? -37.190 -13.922 19.231 1.00 82.81 654 HIS A N 1
ATOM 5288 C CA . HIS A 1 654 ? -36.995 -13.694 17.798 1.00 82.81 654 HIS A CA 1
ATOM 5289 C C . HIS A 1 654 ? -36.886 -15.007 16.989 1.00 82.81 654 HIS A C 1
ATOM 5291 O O . HIS A 1 654 ? -35.780 -15.485 16.718 1.00 82.81 654 HIS A O 1
ATOM 5297 N N . PRO A 1 655 ? -38.023 -15.569 16.526 1.00 82.25 655 PRO A N 1
ATOM 5298 C CA . PRO A 1 655 ? -38.059 -16.891 15.888 1.00 82.25 655 PRO A CA 1
ATOM 5299 C C . PRO A 1 655 ? -37.311 -16.976 14.555 1.00 82.25 655 PRO A C 1
ATOM 5301 O O . PRO A 1 655 ? -36.783 -18.032 14.211 1.00 82.25 655 PRO A O 1
ATOM 5304 N N . ARG A 1 656 ? -37.248 -15.862 13.812 1.00 82.94 656 ARG A N 1
ATOM 5305 C CA . ARG A 1 656 ? -36.572 -15.764 12.506 1.00 82.94 656 ARG A CA 1
ATOM 5306 C C . ARG A 1 656 ? -35.043 -15.760 12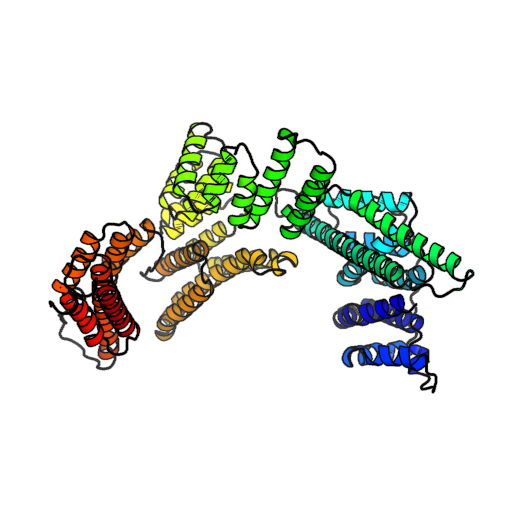.613 1.00 82.94 656 ARG A C 1
ATOM 5308 O O . ARG A 1 656 ? -34.362 -15.772 11.594 1.00 82.94 656 ARG A O 1
ATOM 5315 N N . TRP A 1 657 ? -34.480 -15.727 13.823 1.00 84.25 657 TRP A N 1
ATOM 5316 C CA . TRP A 1 657 ? -33.037 -15.629 13.996 1.00 84.25 657 TRP A CA 1
ATOM 5317 C C . TRP A 1 657 ? -32.340 -16.989 13.953 1.00 84.25 657 TRP A C 1
ATOM 5319 O O . TRP A 1 657 ? -32.228 -17.689 14.959 1.00 84.25 657 TRP A O 1
ATOM 5329 N N . GLU A 1 658 ? -31.772 -17.325 12.797 1.00 88.06 658 GLU A N 1
ATOM 5330 C CA . GLU A 1 658 ? -31.064 -18.593 12.559 1.00 88.06 658 GLU A CA 1
ATOM 5331 C C . GLU A 1 658 ? -29.945 -18.874 13.573 1.00 88.06 658 GLU A C 1
ATOM 5333 O O . GLU A 1 658 ? -29.740 -20.015 13.986 1.00 88.06 658 GLU A O 1
ATOM 5338 N N . LYS A 1 659 ? -29.240 -17.830 14.041 1.00 87.25 659 LYS A N 1
ATOM 5339 C CA . LYS A 1 659 ? -28.139 -17.987 15.006 1.00 87.25 659 LYS A CA 1
ATOM 5340 C C . LYS A 1 659 ? -28.610 -18.641 16.306 1.00 87.25 659 LYS A C 1
ATOM 5342 O O . LYS A 1 659 ? -27.860 -19.434 16.866 1.00 87.25 659 LYS A O 1
ATOM 5347 N N . ALA A 1 660 ? -29.814 -18.327 16.785 1.00 86.31 660 ALA A N 1
ATOM 5348 C CA . ALA A 1 660 ? -30.335 -18.905 18.022 1.00 86.31 660 ALA A CA 1
ATOM 5349 C C . ALA A 1 660 ? -30.602 -20.409 17.885 1.00 86.31 660 ALA A C 1
ATOM 5351 O O . ALA A 1 660 ? -30.156 -21.187 18.730 1.00 86.31 660 ALA A O 1
ATOM 5352 N N . HIS A 1 661 ? -31.214 -20.816 16.772 1.00 89.00 661 HIS A N 1
ATOM 5353 C CA . HIS A 1 661 ? -31.431 -22.225 16.431 1.00 89.00 661 HIS A CA 1
ATOM 5354 C C . HIS A 1 661 ? -30.114 -22.984 16.251 1.00 89.00 661 HIS A C 1
ATOM 5356 O O . HIS A 1 661 ? -29.947 -24.071 16.799 1.00 89.00 661 HIS A O 1
ATOM 5362 N N . TYR A 1 662 ? -29.142 -22.382 15.561 1.00 91.88 662 TYR A N 1
ATOM 5363 C CA . TYR A 1 662 ? -27.823 -22.979 15.356 1.00 91.88 662 TYR A CA 1
ATOM 5364 C C . TYR A 1 662 ? -27.088 -23.254 16.675 1.00 91.88 662 TYR A C 1
ATOM 5366 O O . TYR A 1 662 ? -26.560 -24.348 16.871 1.00 91.88 662 TYR A O 1
ATOM 5374 N N . TYR A 1 663 ? -27.047 -22.286 17.602 1.00 88.75 663 TYR A N 1
ATOM 5375 C CA . TYR A 1 663 ? -26.359 -22.486 18.884 1.00 88.75 663 TYR A CA 1
ATOM 5376 C C . TYR A 1 663 ? -27.075 -23.489 19.791 1.00 88.75 663 TYR A C 1
ATOM 5378 O O . TYR A 1 663 ? -26.395 -24.239 20.489 1.00 88.75 663 TYR A O 1
ATOM 5386 N N . LEU A 1 664 ? -28.407 -23.567 19.729 1.00 89.44 664 LEU A N 1
ATOM 5387 C CA . LEU A 1 664 ? -29.160 -24.621 20.404 1.00 89.44 664 LEU A CA 1
ATOM 5388 C C . LEU A 1 664 ? -28.810 -26.008 19.836 1.00 89.44 664 LEU A C 1
ATOM 5390 O O . LEU A 1 664 ? -28.510 -26.922 20.601 1.00 89.44 664 LEU A O 1
ATOM 5394 N N . GLY A 1 665 ? -28.771 -26.154 18.507 1.00 90.50 665 GLY A N 1
ATOM 5395 C CA . GLY A 1 665 ? -28.344 -27.394 17.850 1.00 90.50 665 GLY A CA 1
ATOM 5396 C C . GLY A 1 665 ? -26.906 -27.783 18.208 1.00 90.50 665 GLY A C 1
ATOM 5397 O O . GLY A 1 665 ? -26.636 -28.931 18.549 1.00 90.50 665 GLY A O 1
ATOM 5398 N N . LYS A 1 666 ? -25.988 -26.808 18.235 1.00 90.38 666 LYS A N 1
ATOM 5399 C CA . LYS A 1 666 ? -24.603 -27.018 18.682 1.00 90.38 666 LYS A CA 1
ATOM 5400 C C . LYS A 1 666 ? -24.528 -27.502 20.133 1.00 90.38 666 LYS A C 1
ATOM 5402 O O . LYS A 1 666 ? -23.698 -28.354 20.436 1.00 90.38 666 LYS A O 1
ATOM 5407 N N . HIS A 1 667 ? -25.366 -26.965 21.018 1.00 87.25 667 HIS A N 1
ATOM 5408 C CA . HIS A 1 667 ? -25.428 -27.404 22.410 1.00 87.25 667 HIS A CA 1
ATOM 5409 C C . HIS A 1 667 ? -25.941 -28.846 22.529 1.00 87.25 667 HIS A C 1
ATOM 5411 O O . HIS A 1 667 ? -25.344 -29.632 23.256 1.00 87.25 667 HIS A O 1
ATOM 5417 N N . TYR A 1 668 ? -26.973 -29.232 21.771 1.00 89.38 668 TYR A N 1
ATOM 5418 C CA . TYR A 1 668 ? -27.425 -30.629 21.737 1.00 89.38 668 TYR A CA 1
ATOM 5419 C C . TYR A 1 668 ? -26.357 -31.580 21.189 1.00 89.38 668 TYR A C 1
ATOM 5421 O O . TYR A 1 668 ? -26.137 -32.628 21.786 1.00 89.38 668 TYR A O 1
ATOM 5429 N N . ASN A 1 669 ? -25.637 -31.199 20.127 1.00 90.25 669 ASN A N 1
ATOM 5430 C CA . ASN A 1 669 ? -24.502 -31.991 19.640 1.00 90.25 669 ASN A CA 1
ATOM 5431 C C . ASN A 1 669 ? -23.422 -32.144 20.717 1.00 90.25 669 ASN A C 1
ATOM 5433 O O . ASN A 1 669 ? -22.926 -33.241 20.922 1.00 90.25 669 ASN A O 1
ATOM 5437 N N . LYS A 1 670 ? -23.112 -31.075 21.462 1.00 87.19 670 LYS A N 1
ATOM 5438 C CA . LYS A 1 670 ? -22.167 -31.136 22.586 1.00 87.19 670 LYS A CA 1
ATOM 5439 C C . LYS A 1 670 ? -22.647 -32.090 23.687 1.00 87.19 670 LYS A C 1
ATOM 5441 O O . LYS A 1 670 ? -21.830 -32.831 24.217 1.00 87.19 670 LYS A O 1
ATOM 5446 N N . ILE A 1 671 ? -23.937 -32.086 24.035 1.00 86.25 671 ILE A N 1
ATOM 5447 C CA . ILE A 1 671 ? -24.506 -33.042 25.004 1.00 86.25 671 ILE A CA 1
ATOM 5448 C C . ILE A 1 671 ? -24.364 -34.473 24.483 1.00 86.25 671 ILE A C 1
ATOM 5450 O O . ILE A 1 671 ? -23.884 -35.336 25.209 1.00 86.25 671 ILE A O 1
ATOM 5454 N N . LEU A 1 672 ? -24.706 -34.705 23.219 1.00 87.00 672 LEU A N 1
ATOM 5455 C CA . LEU A 1 672 ? -24.613 -36.014 22.581 1.00 87.00 672 LEU A CA 1
ATOM 5456 C C . LEU A 1 672 ? -23.163 -36.522 22.510 1.00 87.00 672 LEU A C 1
ATOM 5458 O O . LEU A 1 672 ? -22.906 -37.694 22.773 1.00 87.00 672 LEU A O 1
ATOM 5462 N N . ASP A 1 673 ? -22.200 -35.649 22.209 1.00 88.31 673 ASP A N 1
ATOM 5463 C CA . ASP A 1 673 ? -20.773 -35.984 22.228 1.00 88.31 673 ASP A CA 1
ATOM 5464 C C . ASP A 1 673 ? -20.288 -36.298 23.654 1.00 88.31 673 ASP A C 1
ATOM 5466 O O . ASP A 1 673 ? -19.506 -37.228 23.851 1.00 88.31 673 ASP A O 1
ATOM 5470 N N . LEU A 1 674 ? -20.782 -35.568 24.663 1.00 83.81 674 LEU A N 1
ATOM 5471 C CA . LEU A 1 674 ? -20.503 -35.853 26.074 1.00 83.81 674 LEU A CA 1
ATOM 5472 C C . LEU A 1 674 ? -21.115 -37.183 26.527 1.00 83.81 674 LEU A C 1
ATOM 5474 O O . LEU A 1 674 ? -20.499 -37.880 27.326 1.00 83.81 674 LEU A O 1
ATOM 5478 N N . GLU A 1 675 ? -22.301 -37.543 26.040 1.00 82.44 675 GLU A N 1
ATOM 5479 C CA . GLU A 1 675 ? -22.933 -38.838 26.308 1.00 82.44 675 GLU A CA 1
ATOM 5480 C C . GLU A 1 675 ? -22.152 -39.984 25.667 1.00 82.44 675 GLU A C 1
ATOM 5482 O O . GLU A 1 675 ? -21.829 -40.942 26.361 1.00 82.44 675 GLU A O 1
ATOM 5487 N N . LYS A 1 676 ? -21.742 -39.846 24.400 1.00 82.75 676 LYS A N 1
ATOM 5488 C CA . LYS A 1 676 ? -20.875 -40.821 23.713 1.00 82.75 676 LYS A CA 1
ATOM 5489 C C . LYS A 1 676 ? -19.511 -41.001 24.377 1.00 82.75 676 LYS A C 1
ATOM 5491 O O . LYS A 1 676 ? -18.918 -42.070 24.277 1.00 82.75 676 LYS A O 1
ATOM 5496 N N . ALA A 1 677 ? -18.984 -39.952 25.005 1.00 81.56 677 ALA A N 1
ATOM 5497 C CA . ALA A 1 677 ? -17.708 -39.998 25.713 1.00 81.56 677 ALA A CA 1
ATOM 5498 C C . ALA A 1 677 ? -17.809 -40.648 27.107 1.00 81.56 677 ALA A C 1
ATOM 5500 O O . ALA A 1 677 ? -16.774 -40.916 27.725 1.00 81.56 677 ALA A O 1
ATOM 5501 N N . LYS A 1 678 ? -19.020 -40.900 27.633 1.00 76.62 678 LYS A N 1
ATOM 5502 C CA . LYS A 1 678 ? -19.188 -41.630 28.896 1.00 76.62 678 LYS A CA 1
ATOM 5503 C C . LYS A 1 678 ? -18.913 -43.126 28.669 1.00 76.62 678 LYS A C 1
ATOM 5505 O O . LYS A 1 678 ? -19.310 -43.673 27.647 1.00 76.62 678 LYS A O 1
ATOM 5510 N N . PRO A 1 679 ? -18.244 -43.814 29.612 1.00 70.00 679 PRO A N 1
ATOM 5511 C CA . PRO A 1 679 ? -18.005 -45.249 29.499 1.00 70.00 679 PRO A CA 1
ATOM 5512 C C . PRO A 1 679 ? -19.327 -46.037 29.519 1.00 70.00 679 PRO A C 1
ATOM 5514 O O . PRO A 1 679 ? -20.226 -45.732 30.311 1.00 70.00 679 PRO A O 1
ATOM 5517 N N . LEU A 1 680 ? -19.404 -47.067 28.667 1.00 57.12 680 LEU A N 1
ATOM 5518 C CA . LEU A 1 680 ? -20.548 -47.975 28.518 1.00 57.12 680 LEU A CA 1
ATOM 5519 C C . LEU A 1 680 ? -21.000 -48.499 29.895 1.00 57.12 680 LEU A C 1
ATOM 5521 O O . LEU A 1 680 ? -20.231 -49.153 30.599 1.00 57.12 680 LEU A O 1
ATOM 5525 N N . GLY A 1 681 ? -22.239 -48.182 30.288 1.00 61.91 681 GLY A N 1
ATOM 5526 C CA . GLY A 1 681 ? -22.842 -48.606 31.564 1.00 61.91 681 GLY A CA 1
ATOM 5527 C C . GLY A 1 681 ? -23.403 -47.488 32.457 1.00 61.91 681 GLY A C 1
ATOM 5528 O O . GLY A 1 681 ? -24.075 -47.789 33.440 1.00 61.91 681 GLY A O 1
ATOM 5529 N N . LYS A 1 682 ? -23.188 -46.205 32.126 1.00 56.88 682 LYS A N 1
ATOM 5530 C CA . LYS A 1 682 ? -23.822 -45.047 32.809 1.00 56.88 682 LYS A CA 1
ATOM 5531 C C . LYS A 1 682 ? -24.721 -44.199 31.899 1.00 56.88 682 LYS A C 1
ATOM 5533 O O . LYS A 1 682 ? -25.083 -43.080 32.250 1.00 56.88 682 LYS A O 1
ATOM 5538 N N . GLU A 1 683 ? -25.083 -44.726 30.735 1.00 52.50 683 GLU A N 1
ATOM 5539 C CA . GLU A 1 683 ? -25.799 -43.995 29.679 1.00 52.50 683 GLU A CA 1
ATOM 5540 C C . GLU A 1 683 ? -27.272 -43.689 30.020 1.00 52.50 683 GLU A C 1
ATOM 5542 O O . GLU A 1 683 ? -27.884 -42.864 29.355 1.00 52.50 683 GLU A O 1
ATOM 5547 N N . ALA A 1 684 ? -27.832 -44.288 31.081 1.00 49.53 684 ALA A N 1
ATOM 5548 C CA . ALA A 1 684 ? -29.259 -44.199 31.415 1.00 49.53 684 ALA A CA 1
ATOM 5549 C C . ALA A 1 684 ? -29.568 -43.756 32.861 1.00 49.53 684 ALA A C 1
ATOM 5551 O O . ALA A 1 684 ? -30.594 -44.144 33.415 1.00 49.53 684 ALA A O 1
ATOM 5552 N N . GLN A 1 685 ? -28.699 -42.966 33.500 1.00 45.66 685 GLN A N 1
ATOM 5553 C CA . GLN A 1 685 ? -29.046 -42.286 34.757 1.00 45.66 685 GLN A CA 1
ATOM 5554 C C . GLN A 1 685 ? -29.096 -40.778 34.517 1.00 45.66 685 GLN A C 1
ATOM 5556 O O . GLN A 1 685 ? -28.085 -40.080 34.631 1.00 45.66 685 GLN A O 1
ATOM 5561 N N . ILE A 1 686 ? -30.285 -40.330 34.112 1.00 38.34 686 ILE A N 1
ATOM 5562 C CA . ILE A 1 686 ? -30.759 -38.948 34.237 1.00 38.34 686 ILE A CA 1
ATOM 5563 C C . ILE A 1 686 ? -31.513 -38.855 35.558 1.00 38.34 686 ILE A C 1
ATOM 5565 O O . ILE A 1 686 ? -32.327 -39.774 35.813 1.00 38.34 686 ILE A O 1
#

Radius of gyration: 34.87 Å; chains: 1; bounding box: 84×78×92 Å

pLDDT: mean 76.61, std 12.77, range [30.12, 92.75]

InterPro domains:
  IPR003151 PIK-related kinase, FAT [PF02259] (397-679)
  IPR011990 Tetratricopeptide-like helical domain superfamily [G3DSA:1.25.40.10] (534-685)
  IPR011990 Tetratricopeptide-like helical domain superfamily [SSF48452] (336-678)
  IPR014009 PIK-related kinase, FAT domain [PS51189] (260-686)
  IPR050517 DNA Damage Response and Repair Kinase [PTHR11139] (7-675)
  IPR056802 Serine/threonine-protein kinase ATR-like, M-HEAT region [PF25030] (94-336)

Organism: NCBI:txid319629

Sequence (686 aa):
MEETFDFILFFLQNVLVETFLSASNTRAQGFLAYAMQNLLRFCGLDSAVANRSRDFRADEKYQRWLELPETVRNILAPFLTSKYTVTIGTLNTNCSYPLFRVGLTHGNWLRSFVQDLLQAGNGDNAKLVFSVCSRIVKGQDISIASFLLPFAVLNRTVSGSAKEKEDLRCELVHVLSHPLPDTNDYIHENIILCSQSIFEVLDYLSRWLQGKKKQINSFRNHSYPSNRNHKGTTRHALLDTWHWQAKAVEILLSSIPPEVISKRAVECKSFSRALFHWEQYIRQWKTQHSEPAGAIVEPLYQRLQDIYSRIDEPDGIEGISSHLHVLNIDQQVLEHRNAGRWATAQSWYEMQLEKEPNNSEAQWSLLTCLKESGQQDAILTRFEILKANDLSRKFLPFAVEATWITSNWGKLDEYLQQFSQLGRGEFNIEIGLALNAFRHRKYTEFWEHIEALRLSVAKSLTANSVVSLQSCHDSILKLHALHEVESIARAKLEGREGNDSRTKLPDILDRRLDILGGYISDKQYLLGLRRATMELTARLSRKGNFTNQAYQSMLHAARLNDRSATIEHARLLWKDGHHRKAIQKLEGAITANEFSLEISSPQERTSSLTAINGEHQNMILARAHLLLAKWTDRAGQTQSDSIVQRYREAIKLHPRWEKAHYYLGKHYNKILDLEKAKPLGKEAQI

Foldseek 3Di:
DVVLLVVLLVCLQPPLVVQLVVDPDPVLVLLSLQLLLLSCVVLVVLVLVVDPDPDPVSVVSVVVLVVGDPVSNVVSVVSSPDDRDDDDDPPDDPDDPPQDDQPDFLLRSLLVVLLVLLCQADDDSSVSNSVSLSSNSPPGDSRSSLVCVLVSLLRCLQPNDPVSLVSVLRNLQCLLQDDADPDPDSRNVRSLSNNVSSVVNLVSLVVVLVVLVVVLVVLVVPDDPDDDPPVVVVVVVVSVSSVSSSVSSVCSSVSHDLVSQLVSCVSSVNLVSNLVSLVVVLVVVCVVDVDCPVVVVVVSLVVVLVSCLSVLDLVVLVVSVVVRPDDDPVSVLSSCVSVLVLVVNLVVLVVVCVVPVPDPVSVVVNLVSCLSLVVLVVLQVVLVVCVVDPSSQVSLLSNLLSCLLVVVLVVLVVSLVVCVVPDDDDLSSLVSVLLNCVLVVVVVSNVVSLVVSLVVLVVVDDPVCPPDCSSVVVSVLSVVLSVLLVLLSVCLVCVVPDDPSVVCSVVVVVVVLVVVPPDQSSSSSSLSSNCSSCVSRDDDHDDHDNLVVLLVNLVSCVVVLNLCSLVSVLVSCVVVVVLVVSLCSLVVCVVVVSLDDDDPDPDDDDPPVVVVVLLVSLLSSLVSLLVNLVSCLVVVPDDLVVSLVSLVSSCVSPVPDVVSVVVSVVSVVVVVVVLVPDPPPPNPDD